Protein AF-A0A1B8CE32-F1 (afdb_monomer)

Structure (mmCIF, N/CA/C/O backbone):
data_AF-A0A1B8CE32-F1
#
_entry.id   AF-A0A1B8CE32-F1
#
loop_
_atom_site.group_PDB
_atom_site.id
_atom_site.type_symbol
_atom_site.label_atom_id
_atom_site.label_alt_id
_atom_site.label_comp_id
_atom_site.label_asym_id
_atom_site.label_entity_id
_atom_site.label_seq_id
_atom_site.pdbx_PDB_ins_code
_atom_site.Cartn_x
_atom_site.Cartn_y
_atom_site.Cartn_z
_atom_site.occupancy
_atom_site.B_iso_or_equiv
_atom_site.auth_seq_id
_atom_site.auth_comp_id
_atom_site.auth_asym_id
_atom_site.auth_atom_id
_atom_site.pdbx_PDB_model_num
ATOM 1 N N . MET A 1 1 ? -5.118 49.301 -33.689 1.00 35.88 1 MET A N 1
ATOM 2 C CA . MET A 1 1 ? -5.893 49.177 -32.437 1.00 35.88 1 MET A CA 1
ATOM 3 C C . MET A 1 1 ? -6.588 47.817 -32.453 1.00 35.88 1 MET A C 1
ATOM 5 O O . MET A 1 1 ? -7.607 47.676 -33.103 1.00 35.88 1 MET A O 1
ATOM 9 N N . THR A 1 2 ? -5.873 46.732 -32.145 1.00 32.56 2 THR A N 1
ATOM 10 C CA . THR A 1 2 ? -5.802 46.075 -30.816 1.00 32.56 2 THR A CA 1
ATOM 11 C C . THR A 1 2 ? -7.156 45.585 -30.301 1.00 32.56 2 THR A C 1
ATOM 13 O O . THR A 1 2 ? -7.759 46.227 -29.446 1.00 32.56 2 THR A O 1
ATOM 16 N N . LEU A 1 3 ? -7.577 44.404 -30.776 1.00 30.02 3 LEU A N 1
ATOM 17 C CA . LEU A 1 3 ? -8.363 43.491 -29.945 1.00 30.02 3 LEU A CA 1
ATOM 18 C C . LEU A 1 3 ? -7.457 42.994 -28.811 1.00 30.02 3 LEU A C 1
ATOM 20 O O . LEU A 1 3 ? -6.312 42.599 -29.038 1.00 30.02 3 LEU A O 1
ATOM 24 N N . SER A 1 4 ? -7.951 43.133 -27.586 1.00 33.16 4 SER A N 1
ATOM 25 C CA . SER A 1 4 ? -7.178 43.069 -26.354 1.00 33.16 4 SER A CA 1
ATOM 26 C C . SER A 1 4 ? -6.996 41.639 -25.840 1.00 33.16 4 SER A C 1
ATOM 28 O O . SER A 1 4 ? -7.823 40.751 -26.033 1.00 33.16 4 SER A O 1
ATOM 30 N N . LYS A 1 5 ? -5.873 41.461 -25.141 1.00 30.94 5 LYS A N 1
ATOM 31 C CA . LYS A 1 5 ? -5.289 40.258 -24.525 1.00 30.94 5 LYS A CA 1
ATOM 32 C C . LYS A 1 5 ? -6.166 39.528 -23.480 1.00 30.94 5 LYS A C 1
ATOM 34 O O . LYS A 1 5 ? -5.640 38.751 -22.695 1.00 30.94 5 LYS A O 1
ATOM 39 N N . ALA A 1 6 ? -7.479 39.747 -23.445 1.00 35.81 6 ALA A N 1
ATOM 40 C CA . ALA A 1 6 ? -8.353 39.265 -22.373 1.00 35.81 6 ALA A CA 1
ATOM 41 C C . ALA A 1 6 ? -8.867 37.822 -22.554 1.00 35.81 6 ALA A C 1
ATOM 43 O O . ALA A 1 6 ? -9.327 37.231 -21.586 1.00 35.81 6 ALA A O 1
ATOM 44 N N . LEU A 1 7 ? -8.750 37.223 -23.747 1.00 33.59 7 LEU A N 1
ATOM 45 C CA . LEU A 1 7 ? -9.237 35.853 -23.993 1.00 33.59 7 LEU A CA 1
ATOM 46 C C . LEU A 1 7 ? -8.131 34.780 -23.990 1.00 33.59 7 LEU A C 1
ATOM 48 O O . LEU A 1 7 ? -8.424 33.592 -23.983 1.00 33.59 7 LEU A O 1
ATOM 52 N N . VAL A 1 8 ? -6.858 35.185 -23.929 1.00 34.16 8 VAL A N 1
ATOM 53 C CA . VAL A 1 8 ? -5.700 34.267 -23.826 1.00 34.16 8 VAL A CA 1
ATOM 54 C C . VAL A 1 8 ? -5.188 34.153 -22.376 1.00 34.16 8 VAL A C 1
ATOM 56 O O . VAL A 1 8 ? -4.388 33.283 -22.061 1.00 34.16 8 VAL A O 1
ATOM 59 N N . LEU A 1 9 ? -5.712 34.970 -21.454 1.00 28.89 9 LEU A N 1
ATOM 60 C CA . LEU A 1 9 ? -5.361 34.957 -20.025 1.00 28.89 9 LEU A CA 1
ATOM 61 C C . LEU A 1 9 ? -6.314 34.129 -19.140 1.00 28.89 9 LEU A C 1
ATOM 63 O O . LEU A 1 9 ? -6.056 33.989 -17.950 1.00 28.89 9 LEU A O 1
ATOM 67 N N . ALA A 1 10 ? -7.365 33.526 -19.705 1.00 31.02 10 ALA A N 1
ATOM 68 C CA . ALA A 1 10 ? -8.316 32.694 -18.956 1.00 31.02 10 ALA A CA 1
ATOM 69 C C . ALA A 1 10 ? -7.966 31.190 -18.928 1.00 31.02 10 ALA A C 1
ATOM 71 O O . ALA A 1 10 ? -8.632 30.432 -18.233 1.00 31.02 10 ALA A O 1
ATOM 72 N N . LEU A 1 11 ? -6.908 30.754 -19.628 1.00 30.00 11 LEU A N 1
ATOM 73 C CA . LEU A 1 11 ? -6.408 29.367 -19.579 1.00 30.00 11 LEU A CA 1
ATOM 74 C C . LEU A 1 11 ? -5.017 29.218 -18.934 1.00 30.00 11 LEU A C 1
ATOM 76 O O . LEU A 1 11 ? -4.484 28.116 -18.883 1.00 30.00 11 LEU A O 1
ATOM 80 N N . ALA A 1 12 ? -4.438 30.299 -18.402 1.00 28.44 12 ALA A N 1
ATOM 81 C CA . ALA A 1 12 ? -3.109 30.286 -17.777 1.00 28.44 12 ALA A CA 1
ATOM 82 C C . ALA A 1 12 ? -3.124 30.515 -16.251 1.00 28.44 12 ALA A C 1
ATOM 84 O O . ALA A 1 12 ? -2.066 30.565 -15.634 1.00 28.44 12 ALA A O 1
ATOM 85 N N . ALA A 1 13 ? -4.299 30.620 -15.620 1.00 27.95 13 ALA A N 1
ATOM 86 C CA . ALA A 1 13 ? -4.427 30.846 -14.174 1.00 27.95 13 ALA A CA 1
ATOM 87 C C . ALA A 1 13 ? -4.687 29.564 -13.352 1.00 27.95 13 ALA A C 1
ATOM 89 O O . ALA A 1 13 ? -5.008 29.651 -12.172 1.00 27.95 13 ALA A O 1
ATOM 90 N N . GLN A 1 14 ? -4.542 28.375 -13.951 1.00 30.92 14 GLN A N 1
ATOM 91 C CA . GLN A 1 14 ? -4.733 27.084 -13.268 1.00 30.92 14 GLN A CA 1
ATOM 92 C C . GLN A 1 14 ? -3.437 26.285 -13.047 1.00 30.92 14 GLN A C 1
ATOM 94 O O . GLN A 1 14 ? -3.503 25.122 -12.666 1.00 30.92 14 GLN A O 1
ATOM 99 N N . VAL A 1 15 ? -2.260 26.892 -13.255 1.00 28.72 15 VAL A N 1
ATOM 100 C CA . VAL A 1 15 ? -0.960 26.193 -13.121 1.00 28.72 15 VAL A CA 1
ATOM 101 C C . VAL A 1 15 ? 0.088 27.007 -12.340 1.00 28.72 15 VAL A C 1
ATOM 103 O O . VAL A 1 15 ? 1.283 26.771 -12.447 1.00 28.72 15 VAL A O 1
ATOM 106 N N . SER A 1 16 ? -0.316 27.963 -11.499 1.00 28.62 16 SER A N 1
ATOM 107 C CA . SER A 1 16 ? 0.641 28.690 -10.646 1.00 28.62 16 SER A CA 1
ATOM 108 C C . SER A 1 16 ? 0.136 28.868 -9.215 1.00 28.62 16 SER A C 1
ATOM 110 O O . SER A 1 16 ? -0.169 29.976 -8.784 1.00 28.62 16 SER A O 1
ATOM 112 N N . SER A 1 17 ? 0.059 27.756 -8.486 1.00 27.80 17 SER A N 1
ATOM 113 C CA . SER A 1 17 ? 0.193 27.714 -7.022 1.00 27.80 17 SER A CA 1
ATOM 114 C C . SER A 1 17 ? 0.508 26.278 -6.589 1.00 27.80 17 SER A C 1
ATOM 116 O O . SER A 1 17 ? -0.266 25.625 -5.894 1.00 27.80 17 SER A O 1
ATOM 118 N N . VAL A 1 18 ? 1.628 25.753 -7.078 1.00 34.16 18 VAL A N 1
ATOM 119 C CA . VAL A 1 18 ? 2.271 24.567 -6.508 1.00 34.16 18 VAL A CA 1
ATOM 120 C C . VAL A 1 18 ? 3.510 25.104 -5.805 1.00 34.16 18 VAL A C 1
ATOM 122 O O . VAL A 1 18 ? 4.243 25.880 -6.413 1.00 34.16 18 VAL A O 1
ATOM 125 N N . TRP A 1 19 ? 3.682 24.711 -4.543 1.00 29.67 19 TRP A N 1
ATOM 126 C CA . TRP A 1 19 ? 4.648 25.176 -3.535 1.00 29.67 19 TRP A CA 1
ATOM 127 C C . TRP A 1 19 ? 4.142 26.274 -2.590 1.00 29.67 19 TRP A C 1
ATOM 129 O O . TRP A 1 19 ? 4.133 27.463 -2.898 1.00 29.67 19 TRP A O 1
ATOM 139 N N . GLY A 1 20 ? 3.781 25.821 -1.385 1.00 27.48 20 GLY A N 1
ATOM 140 C CA . GLY A 1 20 ? 3.525 26.640 -0.204 1.00 27.48 20 GLY A CA 1
ATOM 141 C C . GLY A 1 20 ? 2.116 26.454 0.354 1.00 27.48 20 GLY A C 1
ATOM 142 O O . GLY A 1 20 ? 1.157 26.846 -0.297 1.00 27.48 20 GLY A O 1
ATOM 143 N N . HIS A 1 21 ? 2.041 25.940 1.588 1.00 23.95 21 HIS A N 1
ATOM 144 C CA . HIS A 1 21 ? 0.871 25.720 2.462 1.00 23.95 21 HIS A CA 1
ATOM 145 C C . HIS A 1 21 ? 0.371 24.266 2.492 1.00 23.95 21 HIS A C 1
ATOM 147 O O . HIS A 1 21 ? -0.176 23.753 1.527 1.00 23.95 21 HIS A O 1
ATOM 153 N N . LEU A 1 22 ? 0.731 23.509 3.536 1.00 29.00 22 LEU A N 1
ATOM 154 C CA . LEU A 1 22 ? 0.010 23.442 4.820 1.00 29.00 22 LEU A CA 1
ATOM 155 C C . LEU A 1 22 ? -1.459 23.074 4.614 1.00 29.00 22 LEU A C 1
ATOM 157 O O . LEU A 1 22 ? -2.228 23.878 4.090 1.00 29.00 22 LEU A O 1
ATOM 161 N N . LEU A 1 23 ? -1.793 21.869 5.089 1.00 30.19 23 LEU A N 1
ATOM 162 C CA . LEU A 1 23 ? -3.100 21.427 5.574 1.00 30.19 23 LEU A CA 1
ATOM 163 C C . LEU A 1 23 ? -4.096 22.591 5.692 1.00 30.19 23 LEU A C 1
ATOM 165 O O . LEU A 1 23 ? -4.089 23.342 6.666 1.00 30.19 23 LEU A O 1
ATOM 169 N N . ARG A 1 24 ? -4.954 22.753 4.686 1.00 26.81 24 ARG A N 1
ATOM 170 C CA . ARG A 1 24 ? -6.222 23.457 4.853 1.00 26.81 24 ARG A CA 1
ATOM 171 C C . ARG A 1 24 ? -7.336 22.499 4.499 1.00 26.81 24 ARG A C 1
ATOM 173 O O . ARG A 1 24 ? -7.578 22.192 3.334 1.00 26.81 24 ARG A O 1
ATOM 180 N N . VAL A 1 25 ? -7.964 22.047 5.575 1.00 34.75 25 VAL A N 1
ATOM 181 C CA . VAL A 1 25 ? -9.295 21.464 5.659 1.00 34.75 25 VAL A CA 1
ATOM 182 C C . VAL A 1 25 ? -10.219 22.158 4.658 1.00 34.75 25 VAL A C 1
ATOM 184 O O . VAL A 1 25 ? -10.347 23.384 4.645 1.00 34.75 25 VAL A O 1
ATOM 187 N N . ARG A 1 26 ? -10.840 21.367 3.783 1.00 30.36 26 ARG A N 1
ATOM 188 C CA . ARG A 1 26 ? -11.955 21.823 2.955 1.00 30.36 26 ARG A CA 1
ATOM 189 C C . ARG A 1 26 ? -13.208 21.748 3.824 1.00 30.36 26 ARG A C 1
ATOM 191 O O . ARG A 1 26 ? -13.609 20.656 4.208 1.00 30.36 26 ARG A O 1
ATOM 198 N N . ASP A 1 27 ? -13.792 22.908 4.114 1.00 35.03 27 ASP A N 1
ATOM 199 C CA . ASP A 1 27 ? -15.093 23.077 4.769 1.00 35.03 27 ASP A CA 1
ATOM 200 C C . ASP A 1 27 ? -16.172 22.194 4.113 1.00 35.03 27 ASP A C 1
ATOM 202 O O . ASP A 1 27 ? -16.636 22.472 3.004 1.00 35.03 27 ASP A O 1
ATOM 206 N N . THR A 1 28 ? -16.619 21.155 4.817 1.00 36.47 28 THR A N 1
ATOM 207 C CA . THR A 1 28 ? -17.945 20.560 4.621 1.00 36.47 28 THR A CA 1
ATOM 208 C C . THR A 1 28 ? -18.789 20.986 5.813 1.00 36.47 28 THR A C 1
ATOM 210 O O . THR A 1 28 ? -18.515 20.549 6.927 1.00 36.47 28 THR A O 1
ATOM 213 N N . GLY A 1 29 ? -19.755 21.881 5.585 1.00 33.09 29 GLY A N 1
ATOM 214 C CA . GLY A 1 29 ? -20.561 22.577 6.597 1.00 33.09 29 GLY A CA 1
ATOM 215 C C . GLY A 1 29 ? -21.520 21.718 7.432 1.00 33.09 29 GLY A C 1
ATOM 216 O O . GLY A 1 29 ? -22.676 22.101 7.597 1.00 33.09 29 GLY A O 1
ATOM 217 N N . ASP A 1 30 ? -21.051 20.599 7.974 1.00 37.22 30 ASP A N 1
ATOM 218 C CA . ASP A 1 30 ? -21.749 19.840 9.006 1.00 37.22 30 ASP A CA 1
ATOM 219 C C . ASP A 1 30 ? -21.326 20.366 10.399 1.00 37.22 30 ASP A C 1
ATOM 221 O O . ASP A 1 30 ? -20.132 20.537 10.659 1.00 37.22 30 ASP A O 1
ATOM 225 N N . PRO A 1 31 ? -22.268 20.674 11.310 1.00 39.91 31 PRO A N 1
ATOM 226 C CA . PRO A 1 31 ? -21.952 21.140 12.659 1.00 39.91 31 PRO A CA 1
ATOM 227 C C . PRO A 1 31 ? -21.460 19.973 13.536 1.00 39.91 31 PRO A C 1
ATOM 229 O O . PRO A 1 31 ? -22.260 19.204 14.065 1.00 39.91 31 PRO A O 1
ATOM 232 N N . TYR A 1 32 ? -20.140 19.846 13.686 1.00 44.56 32 TYR A N 1
ATOM 233 C CA . TYR A 1 32 ? -19.479 18.852 14.545 1.00 44.56 32 TYR A CA 1
ATOM 234 C C . TYR A 1 32 ? -19.652 19.160 16.052 1.00 44.56 32 TYR A C 1
ATOM 236 O O . TYR A 1 32 ? -19.708 20.336 16.429 1.00 44.56 32 TYR A O 1
ATOM 244 N N . PRO A 1 33 ? -19.696 18.149 16.947 1.00 44.09 33 PRO A N 1
ATOM 245 C CA . PRO A 1 33 ? -19.607 18.354 18.392 1.00 44.09 33 PRO A CA 1
ATOM 246 C C . PRO A 1 33 ? -18.216 18.874 18.779 1.00 44.09 33 PRO A C 1
ATOM 248 O O . PRO A 1 33 ? -17.198 18.434 18.257 1.00 44.09 33 PRO A O 1
ATOM 251 N N . ILE A 1 34 ? -18.189 19.847 19.687 1.00 49.69 34 ILE A N 1
ATOM 252 C CA . ILE A 1 34 ? -17.120 20.843 19.783 1.00 49.69 34 ILE A CA 1
ATOM 253 C C . ILE A 1 34 ? -16.248 20.561 21.013 1.00 49.69 34 ILE A C 1
ATOM 255 O O . ILE A 1 34 ? -16.592 20.979 22.119 1.00 49.69 34 ILE A O 1
ATOM 259 N N . CYS A 1 35 ? -15.074 19.956 20.842 1.00 54.81 35 CYS A N 1
ATOM 260 C CA . CYS A 1 35 ? -13.920 20.560 21.504 1.00 54.81 35 CYS A CA 1
ATOM 261 C C . CYS A 1 35 ? -13.442 21.725 20.620 1.00 54.81 35 CYS A C 1
ATOM 263 O O . CYS A 1 35 ? -13.594 21.695 19.400 1.00 54.81 35 CYS A O 1
ATOM 265 N N . SER A 1 36 ? -12.932 22.800 21.220 1.00 57.22 36 SER A N 1
ATOM 266 C CA . SER A 1 36 ? -12.350 23.913 20.464 1.00 57.22 36 SER A CA 1
ATOM 267 C C . SER A 1 36 ? -10.838 23.908 20.673 1.00 57.22 36 SER A C 1
ATOM 269 O O . SER A 1 36 ? -10.421 23.952 21.839 1.00 57.22 36 SER A O 1
ATOM 271 N N . PRO A 1 37 ? -10.021 23.936 19.600 1.00 55.75 37 PRO A N 1
ATOM 272 C CA . PRO A 1 37 ? -8.568 24.090 19.704 1.00 55.75 37 PRO A CA 1
ATOM 273 C C . PRO A 1 37 ? -8.163 25.316 20.537 1.00 55.75 37 PRO A C 1
ATOM 275 O O . PRO A 1 37 ? -7.149 25.304 21.227 1.00 55.75 37 PRO A O 1
ATOM 278 N N . ALA A 1 38 ? -9.006 26.359 20.560 1.00 56.28 38 ALA A N 1
ATOM 279 C CA . ALA A 1 38 ? -8.791 27.568 21.360 1.00 56.28 38 ALA A CA 1
ATOM 280 C C . ALA A 1 38 ? -8.921 27.345 22.879 1.00 56.28 38 ALA A C 1
ATOM 282 O O . ALA A 1 38 ? -8.461 28.166 23.668 1.00 56.28 38 ALA A O 1
ATOM 283 N N . THR A 1 39 ? -9.571 26.259 23.296 1.00 53.22 39 THR A N 1
ATOM 284 C CA . THR A 1 39 ? -9.848 25.948 24.710 1.00 53.22 39 THR A CA 1
ATOM 285 C C . THR A 1 39 ? -9.194 24.653 25.175 1.00 53.22 39 THR A C 1
ATOM 287 O O . THR A 1 39 ? -9.134 24.396 26.376 1.00 53.22 39 THR A O 1
ATOM 290 N N . ASN A 1 40 ? -8.700 23.832 24.246 1.00 55.53 40 ASN A N 1
ATOM 291 C CA . ASN A 1 40 ? -8.088 22.557 24.562 1.00 55.53 40 ASN A CA 1
ATOM 292 C C . ASN A 1 40 ? -6.984 22.219 23.555 1.00 55.53 40 ASN A C 1
ATOM 294 O O . ASN A 1 40 ? -7.266 21.974 22.387 1.00 55.53 40 ASN A O 1
ATOM 298 N N . ALA A 1 41 ? -5.738 22.167 24.030 1.00 58.62 41 ALA A N 1
ATOM 299 C CA . ALA A 1 41 ? -4.565 21.889 23.200 1.00 58.62 41 ALA A CA 1
ATOM 300 C C . ALA A 1 41 ? -4.560 20.478 22.576 1.00 58.62 41 ALA A C 1
ATOM 302 O O . ALA A 1 41 ? -3.817 20.242 21.632 1.00 58.62 41 ALA A O 1
ATOM 303 N N . ASN A 1 42 ? -5.394 19.558 23.075 1.00 57.75 42 ASN A N 1
ATOM 304 C CA . ASN A 1 42 ? -5.528 18.199 22.541 1.00 57.75 42 ASN A CA 1
ATOM 305 C C . ASN A 1 42 ? -6.678 18.074 21.534 1.00 57.75 42 ASN A C 1
ATOM 307 O O . ASN A 1 42 ? -7.000 16.965 21.113 1.00 57.75 42 ASN A O 1
ATOM 311 N N . CYS A 1 43 ? -7.336 19.185 21.206 1.00 57.72 43 CYS A N 1
ATOM 312 C CA . CYS A 1 43 ? -8.409 19.232 20.234 1.00 57.72 43 CYS A CA 1
ATOM 313 C C . CYS A 1 43 ? -7.858 19.612 18.862 1.00 57.72 43 CYS A C 1
ATOM 315 O O . CYS A 1 43 ? -7.238 20.665 18.711 1.00 57.72 43 CYS A O 1
ATOM 317 N N . ILE A 1 44 ? -8.109 18.770 17.869 1.00 60.75 44 ILE A N 1
ATOM 318 C CA . ILE A 1 44 ? -7.791 19.063 16.469 1.00 60.75 44 ILE A CA 1
ATOM 319 C C . ILE A 1 44 ? -8.912 19.862 15.788 1.00 60.75 44 ILE A C 1
ATOM 321 O O . ILE A 1 44 ? -10.062 19.857 16.240 1.00 60.75 44 ILE A O 1
ATOM 325 N N . ASP A 1 45 ? -8.582 20.532 14.679 1.00 47.78 45 ASP A N 1
ATOM 326 C CA . ASP A 1 45 ? -9.571 21.142 13.781 1.00 47.78 45 ASP A CA 1
ATOM 327 C C . ASP A 1 45 ? -10.555 20.058 13.310 1.00 47.78 45 ASP A C 1
ATOM 329 O O . ASP A 1 45 ? -10.188 19.164 12.552 1.00 47.78 45 ASP A O 1
ATOM 333 N N . GLY A 1 46 ? -11.791 20.106 13.816 1.00 51.75 46 GLY A N 1
ATOM 334 C CA . GLY A 1 46 ? -12.800 19.050 13.635 1.00 51.75 46 GLY A CA 1
ATOM 335 C C . GLY A 1 46 ? -13.443 18.550 14.935 1.00 51.75 46 GLY A C 1
ATOM 336 O O . GLY A 1 46 ? -14.458 17.864 14.880 1.00 51.75 46 GLY A O 1
ATOM 337 N N . GLY A 1 47 ? -12.919 18.927 16.108 1.00 51.00 47 GLY A N 1
ATOM 338 C CA . GLY A 1 47 ? -13.626 18.749 17.383 1.00 51.00 47 GLY A CA 1
ATOM 339 C C . GLY A 1 47 ? -13.436 17.398 18.083 1.00 51.00 47 GLY A C 1
ATOM 340 O O . GLY A 1 47 ? -14.180 17.106 19.020 1.00 51.00 47 GLY A O 1
ATOM 341 N N . ARG A 1 48 ? -12.431 16.595 17.698 1.00 58.12 48 ARG A N 1
ATOM 342 C CA . ARG A 1 48 ? -12.060 15.345 18.392 1.00 58.12 48 ARG A CA 1
ATOM 343 C C . ARG A 1 48 ? -10.778 15.485 19.208 1.00 58.12 48 ARG A C 1
ATOM 345 O O . ARG A 1 48 ? -9.882 16.256 18.859 1.00 58.12 48 ARG A O 1
ATOM 352 N N . TYR A 1 49 ? -10.693 14.716 20.292 1.00 58.50 49 TYR A N 1
ATOM 353 C CA . TYR A 1 49 ? -9.496 14.645 21.119 1.00 58.50 49 TYR A CA 1
ATOM 354 C C . TYR A 1 49 ? -8.453 13.696 20.515 1.00 58.50 49 TYR A C 1
ATOM 356 O O . TYR A 1 49 ? -8.775 12.607 20.039 1.00 58.50 49 TYR A O 1
ATOM 364 N N . LEU A 1 50 ? -7.183 14.091 20.597 1.00 59.81 50 LEU A N 1
ATOM 365 C CA . LEU A 1 50 ? -6.030 13.210 20.426 1.00 59.81 50 LEU A CA 1
ATOM 366 C C . LEU A 1 50 ? -5.851 12.426 21.729 1.00 59.81 50 LEU A C 1
ATOM 368 O O . LEU A 1 50 ? -5.561 13.059 22.742 1.00 59.81 50 LEU A O 1
ATOM 372 N N . MET A 1 51 ? -6.094 11.105 21.733 1.00 52.16 51 MET A N 1
ATOM 373 C CA . MET A 1 51 ? -5.520 10.084 22.640 1.00 52.16 51 MET A CA 1
ATOM 374 C C . MET A 1 51 ? -6.400 8.816 22.805 1.00 52.16 51 MET A C 1
ATOM 376 O O . MET A 1 51 ? -7.560 8.894 23.166 1.00 52.16 51 MET A O 1
ATOM 380 N N . PRO A 1 52 ? -5.843 7.605 22.741 1.00 53.06 52 PRO A N 1
ATOM 381 C CA . PRO A 1 52 ? -4.426 7.353 22.666 1.00 53.06 52 PRO A CA 1
ATOM 382 C C . PRO A 1 52 ? -3.951 7.608 21.246 1.00 53.06 52 PRO A C 1
ATOM 384 O O . PRO A 1 52 ? -4.538 7.104 20.296 1.00 53.06 52 PRO A O 1
ATOM 387 N N . GLU A 1 53 ? -2.887 8.398 21.108 1.00 60.25 53 GLU A N 1
ATOM 388 C CA . GLU A 1 53 ? -2.065 8.291 19.917 1.00 60.25 53 GLU A CA 1
ATOM 389 C C . GLU A 1 53 ? -1.436 6.911 20.038 1.00 60.25 53 GLU A C 1
ATOM 391 O O . GLU A 1 53 ? -0.449 6.686 20.739 1.00 60.25 53 GLU A O 1
ATOM 396 N N . LEU A 1 54 ? -2.135 5.930 19.481 1.00 60.81 54 LEU A N 1
ATOM 397 C CA . LEU A 1 54 ? -1.539 4.658 19.181 1.00 60.81 54 LEU A CA 1
ATOM 398 C C . LEU A 1 54 ? -0.424 5.050 18.211 1.00 60.81 54 LEU A C 1
ATOM 400 O O . LEU A 1 54 ? -0.727 5.506 17.117 1.00 60.81 54 LEU A O 1
ATOM 404 N N . ASN A 1 55 ? 0.821 5.093 18.690 1.00 53.53 55 ASN A N 1
ATOM 405 C CA . ASN A 1 55 ? 1.956 5.727 18.017 1.00 53.53 55 ASN A CA 1
ATOM 406 C C . ASN A 1 55 ? 2.184 5.054 16.654 1.00 53.53 55 ASN A C 1
ATOM 408 O O . ASN A 1 55 ? 2.798 3.992 16.541 1.00 53.53 55 ASN A O 1
ATOM 412 N N . TYR A 1 56 ? 1.496 5.579 15.650 1.00 56.78 56 TYR A N 1
ATOM 413 C CA . TYR A 1 56 ? 1.288 4.937 14.362 1.00 56.78 56 TYR A CA 1
ATOM 414 C C . TYR A 1 56 ? 1.859 5.776 13.230 1.00 56.78 56 TYR A C 1
ATOM 416 O O . TYR A 1 56 ? 1.992 5.251 12.127 1.00 56.78 56 TYR A O 1
ATOM 424 N N . SER A 1 57 ? 2.112 7.068 13.442 1.00 46.59 57 SER A N 1
ATOM 425 C CA . SER A 1 57 ? 2.167 8.027 12.334 1.00 46.59 57 SER A CA 1
ATOM 426 C C . SER A 1 57 ? 3.417 8.897 12.258 1.00 46.59 57 SER A C 1
ATOM 428 O O . SER A 1 57 ? 3.506 9.683 11.321 1.00 46.59 57 SER A O 1
ATOM 430 N N . LEU A 1 58 ? 4.395 8.765 13.163 1.00 40.12 58 LEU A N 1
ATOM 431 C CA . LEU A 1 58 ? 5.570 9.644 13.149 1.00 40.12 58 LEU A CA 1
ATOM 432 C C . LEU A 1 58 ? 6.892 8.887 13.025 1.00 40.12 58 LEU A C 1
ATOM 434 O O . LEU A 1 58 ? 7.046 7.750 13.455 1.00 40.12 58 LEU A O 1
ATOM 438 N N . GLU A 1 59 ? 7.842 9.543 12.367 1.00 34.91 59 GLU A N 1
ATOM 439 C CA . GLU A 1 59 ? 9.111 8.974 11.939 1.00 34.91 59 GLU A CA 1
ATOM 440 C C . GLU A 1 59 ? 9.885 8.238 13.056 1.00 34.91 59 GLU A C 1
ATOM 442 O O . GLU A 1 59 ? 10.131 8.792 14.124 1.00 34.91 59 GLU A O 1
ATOM 447 N N . GLY A 1 60 ? 10.308 6.994 12.794 1.00 42.09 60 GLY A N 1
ATOM 448 C CA . GLY A 1 60 ? 11.057 6.123 13.706 1.00 42.09 60 GLY A CA 1
ATOM 449 C C . GLY A 1 60 ? 10.207 5.092 14.457 1.00 42.09 60 GLY A C 1
ATOM 450 O O . GLY A 1 60 ? 10.721 4.440 15.365 1.00 42.09 60 GLY A O 1
ATOM 451 N N . ASP A 1 61 ? 8.924 4.949 14.108 1.00 50.81 61 ASP A N 1
ATOM 452 C CA . ASP A 1 61 ? 7.954 4.245 14.947 1.00 50.81 61 ASP A CA 1
ATOM 453 C C . ASP A 1 61 ? 7.995 2.711 14.914 1.00 50.81 61 ASP A C 1
ATOM 455 O O . ASP A 1 61 ? 8.262 2.062 13.899 1.00 50.81 61 ASP A O 1
ATOM 459 N N . ALA A 1 62 ? 7.570 2.125 16.035 1.00 51.47 62 ALA A N 1
ATOM 460 C CA . ALA A 1 62 ? 7.385 0.688 16.200 1.00 51.47 62 ALA A CA 1
ATOM 461 C C . ALA A 1 62 ? 6.340 0.099 15.228 1.00 51.47 62 ALA A C 1
ATOM 463 O O . ALA A 1 62 ? 6.373 -1.099 14.961 1.00 51.47 62 ALA A O 1
ATOM 464 N N . GLY A 1 63 ? 5.418 0.912 14.694 1.00 54.41 63 GLY A N 1
ATOM 465 C CA . GLY A 1 63 ? 4.311 0.460 13.843 1.00 54.41 63 GLY A CA 1
ATOM 466 C C . GLY A 1 63 ? 4.737 -0.170 12.510 1.00 54.41 63 GLY A C 1
ATOM 467 O O . GLY A 1 63 ? 4.190 -1.207 12.135 1.00 54.41 63 GLY A O 1
ATOM 468 N N . ASP A 1 64 ? 5.736 0.392 11.818 1.00 68.69 64 ASP A N 1
ATOM 469 C CA . ASP A 1 64 ? 6.236 -0.209 10.569 1.00 68.69 64 ASP A CA 1
ATOM 470 C C . ASP A 1 64 ? 6.987 -1.505 10.842 1.00 68.69 64 ASP A C 1
ATOM 472 O O . ASP A 1 64 ? 6.751 -2.513 10.174 1.00 68.69 64 ASP A O 1
ATOM 476 N N . THR A 1 65 ? 7.789 -1.515 11.908 1.00 72.06 65 THR A N 1
ATOM 477 C CA . THR A 1 65 ? 8.431 -2.730 12.414 1.00 72.06 65 THR A CA 1
ATOM 478 C C . THR A 1 65 ? 7.393 -3.794 12.756 1.00 72.06 65 THR A C 1
ATOM 480 O O . THR A 1 65 ? 7.557 -4.934 12.347 1.00 72.06 65 THR A O 1
ATOM 483 N N . ALA A 1 66 ? 6.286 -3.439 13.414 1.00 79.44 66 ALA A N 1
ATOM 484 C CA . ALA A 1 66 ? 5.257 -4.396 13.805 1.00 79.44 66 ALA A CA 1
ATOM 485 C C . ALA A 1 66 ? 4.567 -5.043 12.599 1.00 79.44 66 ALA A C 1
ATOM 487 O O . ALA A 1 66 ? 4.381 -6.258 12.580 1.00 79.44 66 ALA A O 1
ATOM 488 N N . TYR A 1 67 ? 4.224 -4.276 11.561 1.00 85.38 67 TYR A N 1
ATOM 489 C CA . TYR A 1 67 ? 3.663 -4.871 10.346 1.00 85.38 67 TYR A CA 1
ATOM 490 C C . TYR A 1 67 ? 4.687 -5.730 9.604 1.00 85.38 67 TYR A C 1
ATOM 492 O O . TYR A 1 67 ? 4.352 -6.815 9.135 1.00 85.38 67 TYR A O 1
ATOM 500 N N . VAL A 1 68 ? 5.946 -5.299 9.525 1.00 85.31 68 VAL A N 1
ATOM 501 C CA . VAL A 1 68 ? 7.014 -6.094 8.901 1.00 85.31 68 VAL A CA 1
ATOM 502 C C . VAL A 1 68 ? 7.325 -7.367 9.703 1.00 85.31 68 VAL A C 1
ATOM 504 O O . VAL A 1 68 ? 7.647 -8.399 9.114 1.00 85.31 68 VAL A O 1
ATOM 507 N N . GLU A 1 69 ? 7.217 -7.330 11.025 1.00 89.00 69 GLU A N 1
ATOM 508 C CA . GLU A 1 69 ? 7.532 -8.451 11.911 1.00 89.00 69 GLU A CA 1
ATOM 509 C C . GLU A 1 69 ? 6.380 -9.458 12.005 1.00 89.00 69 GLU A C 1
ATOM 511 O O . GLU A 1 69 ? 6.603 -10.660 11.863 1.00 89.00 69 GLU A O 1
ATOM 516 N N . PHE A 1 70 ? 5.147 -8.981 12.202 1.00 91.25 70 PHE A N 1
ATOM 517 C CA . PHE A 1 70 ? 4.011 -9.832 12.566 1.00 91.25 70 PHE A CA 1
ATOM 518 C C . PHE A 1 70 ? 3.053 -10.153 11.415 1.00 91.25 70 PHE A C 1
ATOM 520 O O . PHE A 1 70 ? 2.262 -11.091 11.541 1.00 91.25 70 PHE A O 1
ATOM 527 N N . LEU A 1 71 ? 3.103 -9.442 10.279 1.00 91.50 71 LEU A N 1
ATOM 528 C CA . LEU A 1 71 ? 2.326 -9.860 9.109 1.00 91.50 71 LEU A CA 1
ATOM 529 C C . LEU A 1 71 ? 2.989 -11.053 8.410 1.00 91.50 71 LEU A C 1
ATOM 531 O O . LEU A 1 71 ? 4.199 -11.012 8.150 1.00 91.50 71 LEU A O 1
ATOM 535 N N . PRO A 1 72 ? 2.210 -12.082 8.019 1.00 90.69 72 PRO A N 1
ATOM 536 C CA . PRO A 1 72 ? 2.722 -13.183 7.217 1.00 90.69 72 PRO A CA 1
ATOM 537 C C . PRO A 1 72 ? 3.363 -12.677 5.927 1.00 90.69 72 PRO A C 1
ATOM 539 O O . PRO A 1 72 ? 2.804 -11.834 5.229 1.00 90.69 72 PRO A O 1
ATOM 542 N N . ASN A 1 73 ? 4.532 -13.215 5.590 1.00 89.38 73 ASN A N 1
ATOM 543 C CA . ASN A 1 73 ? 5.145 -12.976 4.292 1.00 89.38 73 ASN A CA 1
ATOM 544 C C . ASN A 1 73 ? 4.728 -14.081 3.319 1.00 89.38 73 ASN A C 1
ATOM 546 O O . ASN A 1 73 ? 4.921 -15.266 3.599 1.00 89.38 73 ASN A O 1
ATOM 550 N N . HIS A 1 74 ? 4.189 -13.696 2.169 1.00 94.06 74 HIS A N 1
ATOM 551 C CA . HIS A 1 74 ? 3.764 -14.626 1.133 1.00 94.06 74 HIS A CA 1
ATOM 552 C C . HIS A 1 74 ? 4.818 -14.717 0.033 1.00 94.06 74 HIS A C 1
ATOM 554 O O . HIS A 1 74 ? 5.329 -13.707 -0.448 1.00 94.06 74 HIS A O 1
ATOM 560 N N . THR A 1 75 ? 5.127 -15.938 -0.410 1.00 96.81 75 THR A N 1
ATOM 561 C CA . THR A 1 75 ? 5.995 -16.113 -1.580 1.00 96.81 75 THR A CA 1
ATOM 562 C C . THR A 1 75 ? 5.313 -15.556 -2.824 1.00 96.81 75 THR A C 1
ATOM 564 O O . THR A 1 75 ? 4.081 -15.571 -2.932 1.00 96.81 75 THR A O 1
ATOM 567 N N . PHE A 1 76 ? 6.116 -15.070 -3.767 1.00 97.88 76 PHE A N 1
ATOM 568 C CA . PHE A 1 76 ? 5.631 -14.458 -4.995 1.00 97.88 76 PHE A CA 1
ATOM 569 C C . PHE A 1 76 ? 6.485 -14.835 -6.203 1.00 97.88 76 PHE A C 1
ATOM 571 O O . PHE A 1 76 ? 7.640 -15.243 -6.084 1.00 97.88 76 PHE A O 1
ATOM 578 N N . THR A 1 77 ? 5.903 -14.658 -7.383 1.00 98.38 77 THR A N 1
ATOM 579 C CA . THR A 1 77 ? 6.604 -14.695 -8.669 1.00 98.38 77 THR A CA 1
ATOM 580 C C . THR A 1 77 ? 6.445 -13.354 -9.370 1.00 98.38 77 THR A C 1
ATOM 582 O O . THR A 1 77 ? 5.399 -12.712 -9.259 1.00 98.38 77 THR A O 1
ATOM 585 N N . ILE A 1 78 ? 7.487 -12.928 -10.082 1.00 98.25 78 ILE A N 1
ATOM 586 C CA . ILE A 1 78 ? 7.516 -11.669 -10.829 1.00 98.25 78 ILE A CA 1
ATOM 587 C C . ILE A 1 78 ? 7.721 -12.004 -12.302 1.00 98.25 78 ILE A C 1
ATOM 589 O O . ILE A 1 78 ? 8.663 -12.710 -12.655 1.00 98.25 78 ILE A O 1
ATOM 593 N N . SER A 1 79 ? 6.861 -11.476 -13.170 1.00 97.94 79 SER A N 1
ATOM 594 C CA . SER A 1 79 ? 7.063 -11.529 -14.618 1.00 97.94 79 SER A CA 1
ATOM 595 C C . SER A 1 79 ? 6.956 -10.133 -15.214 1.00 97.94 79 SER A C 1
ATOM 597 O O . SER A 1 79 ? 5.929 -9.468 -15.066 1.00 97.94 79 SER A O 1
ATOM 599 N N . GLN A 1 80 ? 8.000 -9.703 -15.908 1.00 96.94 80 GLN A N 1
ATOM 600 C CA . GLN A 1 80 ? 8.031 -8.419 -16.595 1.00 96.94 80 GLN A CA 1
ATOM 601 C C . GLN A 1 80 ? 7.184 -8.454 -17.875 1.00 96.94 80 GLN A C 1
ATOM 603 O O . GLN A 1 80 ? 7.154 -9.457 -18.588 1.00 96.94 80 GLN A O 1
ATOM 608 N N . TRP A 1 81 ? 6.503 -7.354 -18.191 1.00 94.75 81 TRP A N 1
ATOM 609 C CA . TRP A 1 81 ? 5.810 -7.202 -19.470 1.00 94.75 81 TRP A CA 1
ATOM 610 C C . TRP A 1 81 ? 6.792 -6.915 -20.611 1.00 94.75 81 TRP A C 1
ATOM 612 O O . TRP A 1 81 ? 7.878 -6.370 -20.413 1.00 94.75 81 TRP A O 1
ATOM 622 N N . SER A 1 82 ? 6.366 -7.199 -21.844 1.00 92.56 82 SER A N 1
ATOM 623 C CA . SER A 1 82 ? 7.044 -6.679 -23.032 1.00 92.56 82 SER A CA 1
ATOM 624 C C . SER A 1 82 ? 7.059 -5.148 -23.008 1.00 92.56 82 SER A C 1
ATOM 626 O O . SER A 1 82 ? 6.028 -4.530 -22.729 1.00 92.56 82 SER A O 1
ATOM 628 N N . ALA A 1 83 ? 8.191 -4.546 -23.364 1.00 89.56 83 ALA A N 1
ATOM 629 C CA . ALA A 1 83 ? 8.328 -3.097 -23.405 1.00 89.56 83 ALA A CA 1
ATOM 630 C C . ALA A 1 83 ? 7.363 -2.426 -24.409 1.00 89.56 83 ALA A C 1
ATOM 632 O O . ALA A 1 83 ? 6.846 -3.068 -25.326 1.00 89.56 83 ALA A O 1
ATOM 633 N N . GLY A 1 84 ? 7.124 -1.122 -24.227 1.00 89.38 84 GLY A N 1
ATOM 634 C CA . GLY A 1 84 ? 6.211 -0.337 -25.069 1.00 89.38 84 GLY A CA 1
ATOM 635 C C . GLY A 1 84 ? 4.733 -0.455 -24.684 1.00 89.38 84 GLY A C 1
ATOM 636 O O . GLY A 1 84 ? 3.873 -0.025 -25.451 1.00 89.38 84 GLY A O 1
ATOM 637 N N . ARG A 1 85 ? 4.417 -1.045 -23.523 1.00 92.25 85 ARG A N 1
ATOM 638 C CA . ARG A 1 85 ? 3.052 -1.202 -22.999 1.00 92.25 85 ARG A CA 1
ATOM 639 C C . ARG A 1 85 ? 2.988 -0.751 -21.547 1.00 92.25 85 ARG A C 1
ATOM 641 O O . ARG A 1 85 ? 3.803 -1.182 -20.738 1.00 92.25 85 ARG A O 1
ATOM 648 N N . MET A 1 86 ? 1.999 0.072 -21.219 1.00 93.25 86 MET A N 1
ATOM 649 C CA . MET A 1 86 ? 1.780 0.592 -19.868 1.00 93.25 86 MET A CA 1
ATOM 650 C C . MET A 1 86 ? 0.274 0.723 -19.594 1.00 93.25 86 MET A C 1
ATOM 652 O O . MET A 1 86 ? -0.468 1.087 -20.507 1.00 93.25 86 MET A O 1
ATOM 656 N N . PRO A 1 87 ? -0.209 0.445 -18.372 1.00 92.25 87 PRO A N 1
ATOM 657 C CA . PRO A 1 87 ? -1.593 0.730 -17.996 1.00 92.25 87 PRO A CA 1
ATOM 658 C C . PRO A 1 87 ? -1.895 2.233 -18.134 1.00 92.25 87 PRO A C 1
ATOM 660 O O . PRO A 1 87 ? -1.072 3.054 -17.725 1.00 92.25 87 PRO A O 1
ATOM 663 N N . GLU A 1 88 ? -3.061 2.607 -18.672 1.00 89.75 88 GLU A N 1
ATOM 664 C CA . GLU A 1 88 ? -3.466 4.019 -18.822 1.00 89.75 88 GLU A CA 1
ATOM 665 C C . GLU A 1 88 ? -3.338 4.814 -17.522 1.00 89.75 88 GLU A C 1
ATOM 667 O O . GLU A 1 88 ? -2.768 5.904 -17.590 1.00 89.75 88 GLU A O 1
ATOM 672 N N . PRO A 1 89 ? -3.706 4.288 -16.338 1.00 86.88 89 PRO A N 1
ATOM 673 C CA . PRO A 1 89 ? -3.544 5.072 -15.126 1.00 86.88 89 PRO A CA 1
ATOM 674 C C . PRO A 1 89 ? -2.083 5.302 -14.740 1.00 86.88 89 PRO A C 1
ATOM 676 O O . PRO A 1 89 ? -1.750 6.385 -14.263 1.00 86.88 89 PRO A O 1
ATOM 679 N N . CYS A 1 90 ? -1.181 4.347 -15.006 1.00 89.75 90 CYS A N 1
ATOM 680 C CA . CYS A 1 90 ? 0.247 4.609 -14.813 1.00 89.75 90 CYS A CA 1
ATOM 681 C C . CYS A 1 90 ? 0.744 5.702 -15.766 1.00 89.75 90 CYS A C 1
ATOM 683 O O . CYS A 1 90 ? 1.468 6.606 -15.353 1.00 89.75 90 CYS A O 1
ATOM 685 N N . TYR A 1 91 ? 0.315 5.663 -17.028 1.00 90.88 91 TYR A N 1
ATOM 686 C CA . TYR A 1 91 ? 0.689 6.680 -18.006 1.00 90.88 91 TYR A CA 1
ATOM 687 C C . TYR A 1 91 ? 0.138 8.062 -17.628 1.00 90.88 91 TYR A C 1
ATOM 689 O O . TYR A 1 91 ? 0.852 9.064 -17.656 1.00 90.88 91 TYR A O 1
ATOM 697 N N . ARG A 1 92 ? -1.133 8.131 -17.236 1.00 87.19 92 ARG A N 1
ATOM 698 C CA . ARG A 1 92 ? -1.797 9.372 -16.839 1.00 87.19 92 ARG A CA 1
ATOM 699 C C . ARG A 1 92 ? -1.114 9.998 -15.627 1.00 87.19 92 ARG A C 1
ATOM 701 O O . ARG A 1 92 ? -0.751 11.168 -15.684 1.00 87.19 92 ARG A O 1
ATOM 708 N N . TRP A 1 93 ? -0.909 9.229 -14.562 1.00 84.94 93 TRP A N 1
ATOM 709 C CA . TRP A 1 93 ? -0.365 9.765 -13.316 1.00 84.94 93 TRP A CA 1
ATOM 710 C C . TRP A 1 93 ? 1.153 9.934 -13.373 1.00 84.94 93 TRP A C 1
ATOM 712 O O . TRP A 1 93 ? 1.646 11.041 -13.202 1.00 84.94 93 TRP A O 1
ATOM 722 N N . GLY A 1 94 ? 1.896 8.886 -13.726 1.00 85.56 94 GLY A N 1
ATOM 723 C CA . GLY A 1 94 ? 3.354 8.957 -13.791 1.00 85.56 94 GLY A CA 1
ATOM 724 C C . GLY A 1 94 ? 3.857 9.864 -14.917 1.00 85.56 94 GLY A C 1
ATOM 725 O O . GLY A 1 94 ? 4.640 10.782 -14.691 1.00 85.56 94 GLY A O 1
ATOM 726 N N . VAL A 1 95 ? 3.417 9.635 -16.155 1.00 87.62 95 VAL A N 1
ATOM 727 C CA . VAL A 1 95 ? 3.993 10.332 -17.320 1.00 87.62 95 VAL A CA 1
ATOM 728 C C . VAL A 1 95 ? 3.353 11.699 -17.534 1.00 87.62 95 VAL A C 1
ATOM 730 O O . VAL A 1 95 ? 4.060 12.685 -17.724 1.00 87.62 95 VAL A O 1
ATOM 733 N N . THR A 1 96 ? 2.022 11.783 -17.519 1.00 83.94 96 THR A N 1
ATOM 734 C CA . THR A 1 96 ? 1.330 13.027 -17.895 1.00 83.94 96 THR A CA 1
ATOM 735 C C . THR A 1 96 ? 1.271 14.021 -16.740 1.00 83.94 96 THR A C 1
ATOM 737 O O . THR A 1 96 ? 1.629 15.179 -16.939 1.00 83.94 96 THR A O 1
ATOM 740 N N . ALA A 1 97 ? 0.843 13.583 -15.551 1.00 81.31 97 ALA A N 1
ATOM 741 C CA . ALA A 1 97 ? 0.686 14.462 -14.393 1.00 81.31 97 ALA A CA 1
ATOM 742 C C . ALA A 1 97 ? 2.027 14.774 -13.712 1.00 81.31 97 ALA A C 1
ATOM 744 O O . ALA A 1 97 ? 2.313 15.934 -13.439 1.00 81.31 97 ALA A O 1
ATOM 745 N N . ASP A 1 98 ? 2.870 13.761 -13.498 1.00 81.94 98 ASP A N 1
ATOM 746 C CA . ASP A 1 98 ? 4.149 13.922 -12.793 1.00 81.94 98 ASP A CA 1
ATOM 747 C C . ASP A 1 98 ? 5.358 14.130 -13.722 1.00 81.94 98 ASP A C 1
ATOM 749 O O . ASP A 1 98 ? 6.493 14.315 -13.266 1.00 81.94 98 ASP A O 1
ATOM 753 N N . HIS A 1 99 ? 5.131 14.153 -15.039 1.00 86.06 99 HIS A N 1
ATOM 754 C CA . HIS A 1 99 ? 6.150 14.416 -16.060 1.00 86.06 99 HIS A CA 1
ATOM 755 C C . HIS A 1 99 ? 7.354 13.464 -15.987 1.00 86.06 99 HIS A C 1
ATOM 757 O O . HIS A 1 99 ? 8.500 13.893 -16.163 1.00 86.06 99 HIS A O 1
ATOM 763 N N . TRP A 1 100 ? 7.130 12.189 -15.668 1.00 88.25 100 TRP A N 1
ATOM 764 C CA . TRP A 1 100 ? 8.164 11.160 -15.759 1.00 88.25 100 TRP A CA 1
ATOM 765 C C . TRP A 1 100 ? 8.383 10.704 -17.199 1.00 88.25 100 TRP A C 1
ATOM 767 O O . TRP A 1 100 ? 7.476 10.722 -18.032 1.00 88.25 100 TRP A O 1
ATOM 777 N N . VAL A 1 101 ? 9.595 10.239 -17.494 1.00 90.06 101 VAL A N 1
ATOM 778 C CA . VAL A 1 101 ? 9.907 9.667 -18.803 1.00 90.06 101 VAL A CA 1
ATOM 779 C C . VAL A 1 101 ? 9.269 8.282 -18.903 1.00 90.06 101 VAL A C 1
ATOM 781 O O . VAL A 1 101 ? 9.537 7.401 -18.092 1.00 90.06 101 VAL A O 1
ATOM 784 N N . VAL A 1 102 ? 8.438 8.062 -19.924 1.00 91.69 102 VAL A N 1
ATOM 785 C CA . VAL A 1 102 ? 7.699 6.797 -20.100 1.00 91.69 102 VAL A CA 1
ATOM 786 C C . VAL A 1 102 ? 8.611 5.565 -20.176 1.00 91.69 102 VAL A C 1
ATOM 788 O O . VAL A 1 102 ? 8.246 4.500 -19.686 1.00 91.69 102 VAL A O 1
ATOM 791 N N . THR A 1 103 ? 9.810 5.704 -20.748 1.00 92.50 103 THR A N 1
ATOM 792 C CA . THR A 1 103 ? 10.792 4.613 -20.873 1.00 92.50 103 THR A CA 1
ATOM 793 C C . THR A 1 103 ? 11.513 4.278 -19.571 1.00 92.50 103 THR A C 1
ATOM 795 O O . THR A 1 103 ? 12.206 3.268 -19.528 1.00 92.50 103 THR A O 1
ATOM 798 N N . ASP A 1 104 ? 11.354 5.087 -18.521 1.00 92.69 104 ASP A N 1
ATOM 799 C CA . ASP A 1 104 ? 11.924 4.807 -17.199 1.00 92.69 104 ASP A CA 1
ATOM 800 C C . ASP A 1 104 ? 11.041 3.874 -16.366 1.00 92.69 104 ASP A C 1
ATOM 802 O O . ASP A 1 104 ? 11.448 3.431 -15.294 1.00 92.69 104 ASP A O 1
ATOM 806 N N . PHE A 1 105 ? 9.839 3.563 -16.851 1.00 93.44 105 PHE A N 1
ATOM 807 C CA . PHE A 1 105 ? 8.942 2.625 -16.202 1.00 93.44 105 PHE A CA 1
ATOM 808 C C . PHE A 1 105 ? 9.029 1.222 -16.798 1.00 93.44 105 PHE A C 1
ATOM 810 O O . PHE A 1 105 ? 9.065 1.024 -18.015 1.00 93.44 105 PHE A O 1
ATOM 817 N N . VAL A 1 106 ? 8.939 0.237 -15.911 1.00 95.69 106 VAL A N 1
ATOM 818 C CA . VAL A 1 106 ? 8.867 -1.189 -16.203 1.00 95.69 106 VAL A CA 1
ATOM 819 C C . VAL A 1 106 ? 7.612 -1.762 -15.547 1.00 95.69 106 VAL A C 1
ATOM 821 O O . VAL A 1 106 ? 7.334 -1.501 -14.377 1.00 95.69 106 VAL A O 1
ATOM 824 N N . MET A 1 107 ? 6.820 -2.514 -16.316 1.00 96.38 107 MET A N 1
ATOM 825 C CA . MET A 1 107 ? 5.593 -3.133 -15.811 1.00 96.38 107 MET A CA 1
ATOM 826 C C . MET A 1 107 ? 5.876 -4.564 -15.386 1.00 96.38 107 MET A C 1
ATOM 828 O O . MET A 1 107 ? 6.457 -5.339 -16.151 1.00 96.38 107 MET A O 1
ATOM 832 N N . TYR A 1 108 ? 5.391 -4.930 -14.208 1.00 97.38 108 TYR A N 1
ATOM 833 C CA . TYR A 1 108 ? 5.499 -6.280 -13.681 1.00 97.38 108 TYR A CA 1
ATOM 834 C C . TYR A 1 108 ? 4.122 -6.833 -13.335 1.00 97.38 108 TYR A C 1
ATOM 836 O O . TYR A 1 108 ? 3.294 -6.133 -12.760 1.00 97.38 108 TYR A O 1
ATOM 844 N N . ASN A 1 109 ? 3.901 -8.110 -13.638 1.00 97.50 109 ASN A N 1
ATOM 845 C CA . ASN A 1 109 ? 2.908 -8.911 -12.936 1.00 97.50 109 ASN A CA 1
ATOM 846 C C . ASN A 1 109 ? 3.581 -9.537 -11.718 1.00 97.50 109 ASN A C 1
ATOM 848 O O . ASN A 1 109 ? 4.599 -10.216 -11.862 1.00 97.50 109 ASN A O 1
ATOM 852 N N . VAL A 1 110 ? 2.981 -9.351 -10.550 1.00 97.38 110 VAL A N 1
ATOM 853 C CA . VAL A 1 110 ? 3.383 -9.989 -9.299 1.00 97.38 110 VAL A CA 1
ATOM 854 C C . VAL A 1 110 ? 2.266 -10.929 -8.867 1.00 97.38 110 VAL A C 1
ATOM 856 O O . VAL A 1 110 ? 1.138 -10.491 -8.638 1.00 97.38 110 VAL A O 1
ATOM 859 N N . THR A 1 111 ? 2.559 -12.224 -8.782 1.00 97.00 111 THR A N 1
ATOM 860 C CA . THR A 1 111 ? 1.584 -13.245 -8.363 1.00 97.00 111 THR A CA 1
ATOM 861 C C . THR A 1 111 ? 1.987 -13.791 -7.005 1.00 97.00 111 THR A C 1
ATOM 863 O O . THR A 1 111 ? 3.090 -14.322 -6.875 1.00 97.00 111 THR A O 1
ATOM 866 N N . PHE A 1 112 ? 1.104 -13.671 -6.016 1.00 96.62 112 PHE A N 1
ATOM 867 C CA . PHE A 1 112 ? 1.329 -14.138 -4.648 1.00 96.62 112 PHE A CA 1
ATOM 868 C C . PHE A 1 112 ? 0.783 -15.553 -4.452 1.00 96.62 112 PHE A C 1
ATOM 870 O O . PHE A 1 112 ? -0.194 -15.949 -5.083 1.00 96.62 112 PHE A O 1
ATOM 877 N N . SER A 1 113 ? 1.397 -16.323 -3.558 1.00 97.06 113 SER A N 1
ATOM 878 C CA . SER A 1 113 ? 1.003 -17.710 -3.256 1.00 97.06 113 SER A CA 1
ATOM 879 C C . SER A 1 113 ? -0.430 -17.872 -2.737 1.00 97.06 113 SER A C 1
ATOM 881 O O . SER A 1 113 ? -1.014 -18.942 -2.882 1.00 97.06 113 SER A O 1
ATOM 883 N N . ASP A 1 114 ? -1.012 -16.821 -2.172 1.00 95.75 114 ASP A N 1
ATOM 884 C CA . ASP A 1 114 ? -2.386 -16.761 -1.666 1.00 95.75 114 ASP A CA 1
ATOM 885 C C . ASP A 1 114 ? -3.350 -16.024 -2.620 1.00 95.75 114 ASP A C 1
ATOM 887 O O . ASP A 1 114 ? -4.514 -15.796 -2.286 1.00 95.75 114 ASP A O 1
ATOM 891 N N . CYS A 1 115 ? -2.884 -15.649 -3.817 1.00 94.00 115 CYS A N 1
ATOM 892 C CA . CYS A 1 115 ? -3.658 -14.902 -4.799 1.00 94.00 115 CYS A CA 1
ATOM 893 C C . CYS A 1 115 ? -3.308 -15.323 -6.233 1.00 94.00 115 CYS A C 1
ATOM 895 O O . CYS A 1 115 ? -2.310 -14.887 -6.804 1.00 94.00 115 CYS A O 1
ATOM 897 N N . SER A 1 116 ? -4.170 -16.133 -6.854 1.00 91.69 116 SER A N 1
ATOM 898 C CA . SER A 1 116 ? -3.935 -16.678 -8.202 1.00 91.69 116 SER A CA 1
ATOM 899 C C . SER A 1 116 ? -3.932 -15.624 -9.314 1.00 91.69 116 SER A C 1
ATOM 901 O O . SER A 1 116 ? -3.349 -15.844 -10.374 1.00 91.69 116 SER A O 1
ATOM 903 N N . THR A 1 117 ? -4.587 -14.481 -9.096 1.00 91.62 117 THR A N 1
ATOM 904 C CA . THR A 1 117 ? -4.629 -13.389 -10.073 1.00 91.62 117 THR A CA 1
ATOM 905 C C . THR A 1 117 ? -3.477 -12.419 -9.812 1.00 91.62 117 THR A C 1
ATOM 907 O O . THR A 1 117 ? -3.418 -11.864 -8.710 1.00 91.62 117 THR A O 1
ATOM 910 N N . PRO A 1 118 ? -2.617 -12.124 -10.804 1.00 94.06 118 PRO A N 1
ATOM 911 C CA . PRO A 1 118 ? -1.490 -11.217 -10.618 1.00 94.06 118 PRO A CA 1
ATOM 912 C C . PRO A 1 118 ? -1.942 -9.790 -10.301 1.00 94.06 118 PRO A C 1
ATOM 914 O O . PRO A 1 118 ? -3.008 -9.344 -10.735 1.00 94.06 118 PRO A O 1
ATOM 917 N N . PHE A 1 119 ? -1.116 -9.067 -9.554 1.00 94.06 119 PHE A N 1
ATOM 918 C CA . PHE A 1 119 ? -1.184 -7.617 -9.403 1.00 94.06 119 PHE A CA 1
ATOM 919 C C . PHE A 1 119 ? -0.211 -6.964 -10.371 1.00 94.06 119 PHE A C 1
ATOM 921 O O . PHE A 1 119 ? 0.904 -7.452 -10.556 1.00 94.06 119 PHE A O 1
ATOM 928 N N . VAL A 1 120 ? -0.625 -5.855 -10.975 1.00 95.06 120 VAL A N 1
ATOM 929 C CA . VAL A 1 120 ? 0.256 -5.083 -11.848 1.00 95.06 120 VAL A CA 1
ATOM 930 C C . VAL A 1 120 ? 0.968 -4.024 -11.024 1.00 95.06 120 VAL A C 1
ATOM 932 O O . VAL A 1 120 ? 0.332 -3.257 -10.302 1.00 95.06 120 VAL A O 1
ATOM 935 N N . VAL A 1 121 ? 2.291 -3.983 -11.148 1.00 96.06 121 VAL A N 1
ATOM 936 C CA . VAL A 1 121 ? 3.147 -2.970 -10.532 1.00 96.06 121 VAL A CA 1
ATOM 937 C C . VAL A 1 121 ? 3.811 -2.172 -11.647 1.00 96.06 121 VAL A C 1
ATOM 939 O O . VAL A 1 121 ? 4.587 -2.716 -12.435 1.00 96.06 121 VAL A O 1
ATOM 942 N N . CYS A 1 122 ? 3.486 -0.883 -11.724 1.00 95.25 122 CYS A N 1
ATOM 943 C CA . CYS A 1 122 ? 4.181 0.087 -12.552 1.00 95.25 122 CYS A CA 1
ATOM 944 C C . CYS A 1 122 ? 5.369 0.633 -11.763 1.00 95.25 122 CYS A C 1
ATOM 946 O O . CYS A 1 122 ? 5.190 1.448 -10.863 1.00 95.25 122 CYS A O 1
ATOM 948 N N . TRP A 1 123 ? 6.567 0.147 -12.067 1.00 95.38 123 TRP A N 1
ATOM 949 C CA . TRP A 1 123 ? 7.782 0.454 -11.320 1.00 95.38 123 TRP A CA 1
ATOM 950 C C . TRP A 1 123 ? 8.681 1.380 -12.132 1.00 95.38 123 TRP A C 1
ATOM 952 O O . TRP A 1 123 ? 9.011 1.065 -13.272 1.00 95.38 123 TRP A O 1
ATOM 962 N N . ASN A 1 124 ? 9.073 2.519 -11.578 1.00 92.75 124 ASN A N 1
ATOM 963 C CA . ASN A 1 124 ? 10.036 3.421 -12.203 1.00 92.75 124 ASN A CA 1
ATOM 964 C C . ASN A 1 124 ? 11.467 3.095 -11.756 1.00 92.75 124 ASN A C 1
ATOM 966 O O . ASN A 1 124 ? 11.668 2.711 -10.609 1.00 92.75 124 ASN A O 1
ATOM 970 N N . LYS A 1 125 ? 12.467 3.320 -12.616 1.00 90.94 125 LYS A N 1
ATOM 971 C CA . LYS A 1 125 ? 13.887 3.100 -12.288 1.00 90.94 125 LYS A CA 1
ATOM 972 C C . LYS A 1 125 ? 14.394 3.892 -11.074 1.00 90.94 125 LYS A C 1
ATOM 974 O O . LYS A 1 125 ? 15.387 3.493 -10.483 1.00 90.94 125 LYS A O 1
ATOM 979 N N . TYR A 1 126 ? 13.724 4.990 -10.721 1.00 87.50 126 TYR A N 1
ATOM 980 C CA . TYR A 1 126 ? 14.014 5.798 -9.534 1.00 87.50 126 TYR A CA 1
ATOM 981 C C . TYR A 1 126 ? 13.169 5.410 -8.317 1.00 87.50 126 TYR A C 1
ATOM 983 O O . TYR A 1 126 ? 13.148 6.144 -7.339 1.00 87.50 126 TYR A O 1
ATOM 991 N N . ALA A 1 127 ? 12.399 4.320 -8.368 1.00 86.62 127 ALA A N 1
ATOM 992 C CA . ALA A 1 127 ? 11.673 3.829 -7.202 1.00 86.62 127 ALA A CA 1
ATOM 993 C C . ALA A 1 127 ? 12.627 3.608 -6.012 1.00 86.62 127 ALA A C 1
ATOM 995 O O . ALA A 1 127 ? 13.709 3.058 -6.208 1.00 86.62 127 ALA A O 1
ATOM 996 N N . PRO A 1 128 ? 12.203 3.945 -4.779 1.00 82.38 128 PRO A N 1
ATOM 997 C CA . PRO A 1 128 ? 13.047 3.844 -3.581 1.00 82.38 128 PRO A CA 1
ATOM 998 C C . PRO A 1 128 ? 13.370 2.395 -3.182 1.00 82.38 128 PRO A C 1
ATOM 1000 O O . PRO A 1 128 ? 14.097 2.126 -2.236 1.00 82.38 128 PRO A O 1
ATOM 1003 N N . LYS A 1 129 ? 12.742 1.420 -3.843 1.00 85.56 129 LYS A N 1
ATOM 1004 C CA . LYS A 1 129 ? 12.856 -0.000 -3.524 1.00 85.56 129 LYS A CA 1
ATOM 1005 C C . LYS A 1 129 ? 12.865 -0.808 -4.808 1.00 85.56 129 LYS A C 1
ATOM 1007 O O . LYS A 1 129 ? 12.175 -0.466 -5.777 1.00 85.56 129 LYS A O 1
ATOM 1012 N N . SER A 1 130 ? 13.608 -1.908 -4.810 1.00 91.94 130 SER A N 1
ATOM 1013 C CA . SER A 1 130 ? 13.575 -2.864 -5.913 1.00 91.94 130 SER A CA 1
ATOM 1014 C C . SER A 1 130 ? 12.179 -3.477 -6.062 1.00 91.94 130 SER A C 1
ATOM 1016 O O . SER A 1 130 ? 11.382 -3.525 -5.120 1.00 91.94 130 SER A O 1
ATOM 1018 N N . ILE A 1 131 ? 11.873 -4.010 -7.247 1.00 94.69 131 ILE A N 1
ATOM 1019 C CA . ILE A 1 131 ? 10.593 -4.694 -7.478 1.00 94.69 131 ILE A CA 1
ATOM 1020 C C . ILE A 1 131 ? 10.378 -5.882 -6.523 1.00 94.69 131 ILE A C 1
ATOM 1022 O O . ILE A 1 131 ? 9.253 -6.120 -6.091 1.00 94.69 131 ILE A O 1
ATOM 1026 N N . SER A 1 132 ? 11.440 -6.599 -6.143 1.00 95.50 132 SER A N 1
ATOM 1027 C CA . SER A 1 132 ? 11.364 -7.722 -5.198 1.00 95.50 132 SER A CA 1
ATOM 1028 C C . SER A 1 132 ? 11.039 -7.267 -3.775 1.00 95.50 132 SER A C 1
ATOM 1030 O O . SER A 1 132 ? 10.252 -7.914 -3.082 1.00 95.50 132 SER A O 1
ATOM 1032 N N . GLU A 1 133 ? 11.601 -6.142 -3.334 1.00 92.19 133 GLU A N 1
ATOM 1033 C CA . GLU A 1 133 ? 11.256 -5.544 -2.041 1.00 92.19 133 GLU A CA 1
ATOM 1034 C C . GLU A 1 133 ? 9.808 -5.056 -2.047 1.00 92.19 133 GLU A C 1
ATOM 1036 O O . GLU A 1 133 ? 9.044 -5.408 -1.155 1.00 92.19 133 GLU A O 1
ATOM 1041 N N . ILE A 1 134 ? 9.386 -4.337 -3.092 1.00 91.81 134 ILE A N 1
ATOM 1042 C CA . ILE A 1 134 ? 7.995 -3.886 -3.254 1.00 91.81 134 ILE A CA 1
ATOM 1043 C C . ILE A 1 134 ? 7.028 -5.071 -3.225 1.00 91.81 134 ILE A C 1
ATOM 1045 O O . ILE A 1 134 ? 6.030 -5.027 -2.508 1.00 91.81 134 ILE A O 1
ATOM 1049 N N . ALA A 1 135 ? 7.334 -6.146 -3.956 1.00 95.31 135 ALA A N 1
ATOM 1050 C CA . ALA A 1 135 ? 6.548 -7.371 -3.926 1.00 95.31 135 ALA A CA 1
ATOM 1051 C C . ALA A 1 135 ? 6.496 -7.968 -2.513 1.00 95.31 135 ALA A C 1
ATOM 1053 O O . ALA A 1 135 ? 5.424 -8.361 -2.071 1.00 95.31 135 ALA A O 1
ATOM 1054 N N . THR A 1 136 ? 7.603 -7.963 -1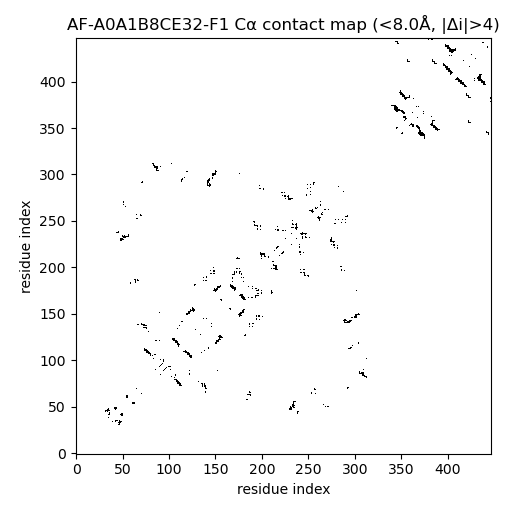.767 1.00 93.94 136 THR A N 1
ATOM 1055 C CA . THR A 1 136 ? 7.631 -8.415 -0.366 1.00 93.94 136 THR A CA 1
ATOM 1056 C C . THR A 1 136 ? 6.695 -7.587 0.517 1.00 93.94 136 THR A C 1
ATOM 1058 O O . THR A 1 136 ? 5.923 -8.153 1.285 1.00 93.94 136 THR A O 1
ATOM 1061 N N . TYR A 1 137 ? 6.712 -6.257 0.397 1.00 92.69 137 TYR A N 1
ATOM 1062 C CA . TYR A 1 137 ? 5.843 -5.382 1.190 1.00 92.69 137 TYR A CA 1
ATOM 1063 C C . TYR A 1 137 ? 4.367 -5.536 0.835 1.00 92.69 137 TYR A C 1
ATOM 1065 O O . TYR A 1 137 ? 3.537 -5.697 1.728 1.00 92.69 137 TYR A O 1
ATOM 1073 N N . ILE A 1 138 ? 4.040 -5.561 -0.460 1.00 94.00 138 ILE A N 1
ATOM 1074 C CA . ILE A 1 138 ? 2.678 -5.843 -0.918 1.00 94.00 138 ILE A CA 1
ATOM 1075 C C . ILE A 1 138 ? 2.251 -7.213 -0.393 1.00 94.00 138 ILE A C 1
ATOM 1077 O O . ILE A 1 138 ? 1.194 -7.326 0.209 1.00 94.00 138 ILE A O 1
ATOM 1081 N N . GLY A 1 139 ? 3.100 -8.233 -0.520 1.00 94.81 139 GLY A N 1
ATOM 1082 C CA . GLY A 1 139 ? 2.841 -9.604 -0.086 1.00 94.81 139 GLY A CA 1
ATOM 1083 C C . GLY A 1 139 ? 2.538 -9.772 1.403 1.00 94.81 139 GLY A C 1
ATOM 1084 O O . GLY A 1 139 ? 2.027 -10.820 1.776 1.00 94.81 139 GLY A O 1
ATOM 1085 N N . ARG A 1 140 ? 2.785 -8.763 2.244 1.00 93.94 140 ARG A N 1
ATOM 1086 C CA . ARG A 1 140 ? 2.437 -8.777 3.675 1.00 93.94 140 ARG A CA 1
ATOM 1087 C C . ARG A 1 140 ? 1.029 -8.278 3.980 1.00 93.94 140 ARG A C 1
ATOM 1089 O O . ARG A 1 140 ? 0.433 -8.685 4.972 1.00 93.94 140 ARG A O 1
ATOM 1096 N N . ILE A 1 141 ? 0.481 -7.404 3.141 1.00 94.56 141 ILE A N 1
ATOM 1097 C CA . ILE A 1 141 ? -0.870 -6.856 3.323 1.00 94.56 141 ILE A CA 1
ATOM 1098 C C . ILE A 1 141 ? -1.878 -8.003 3.156 1.00 94.56 141 ILE A C 1
ATOM 1100 O O . ILE A 1 141 ? -1.775 -8.692 2.154 1.00 94.56 141 ILE A O 1
ATOM 1104 N N . PRO A 1 142 ? -2.861 -8.239 4.040 1.00 95.62 142 PRO A N 1
ATOM 1105 C CA . PRO A 1 142 ? -3.806 -9.353 3.896 1.00 95.62 142 PRO A CA 1
ATOM 1106 C C . PRO A 1 142 ? -4.438 -9.470 2.501 1.00 95.62 142 PRO A C 1
ATOM 1108 O O . PRO A 1 142 ? -4.793 -8.459 1.894 1.00 95.62 142 PRO A O 1
ATOM 1111 N N . ALA A 1 143 ? -4.642 -10.693 1.995 1.00 94.69 143 ALA A N 1
ATOM 1112 C CA . ALA A 1 143 ? -5.207 -10.913 0.659 1.00 94.69 143 ALA A CA 1
ATOM 1113 C C . ALA A 1 143 ? -6.572 -10.230 0.470 1.00 94.69 143 ALA A C 1
ATOM 1115 O O . ALA A 1 143 ? -6.814 -9.612 -0.569 1.00 94.69 143 ALA A O 1
ATOM 1116 N N . GLY A 1 144 ? -7.422 -10.271 1.503 1.00 92.62 144 GLY A N 1
ATOM 1117 C CA . GLY A 1 144 ? -8.701 -9.562 1.523 1.00 92.62 144 GLY A CA 1
ATOM 1118 C C . GLY A 1 144 ? -8.562 -8.042 1.377 1.00 92.62 144 GLY A C 1
ATOM 1119 O O . GLY A 1 144 ? -9.360 -7.414 0.688 1.00 92.62 144 GLY A O 1
ATOM 1120 N N . MET A 1 145 ? -7.528 -7.434 1.955 1.00 93.31 145 MET A N 1
ATOM 1121 C CA . MET A 1 145 ? -7.226 -6.021 1.732 1.00 93.31 145 MET A CA 1
ATOM 1122 C C . MET A 1 145 ? -6.691 -5.806 0.314 1.00 93.31 145 MET A C 1
ATOM 1124 O O . MET A 1 145 ? -7.253 -5.016 -0.437 1.00 93.31 145 MET A O 1
ATOM 1128 N N . ARG A 1 146 ? -5.655 -6.551 -0.097 1.00 92.56 146 ARG A N 1
ATOM 1129 C CA . ARG A 1 146 ? -4.982 -6.359 -1.397 1.00 92.56 146 ARG A CA 1
ATOM 1130 C C . ARG A 1 146 ? -5.902 -6.500 -2.588 1.00 92.56 146 ARG A C 1
ATOM 1132 O O . ARG A 1 146 ? -5.733 -5.780 -3.561 1.00 92.56 146 ARG A O 1
ATOM 1139 N N . GLN A 1 147 ? -6.868 -7.415 -2.544 1.00 91.12 147 GLN A N 1
ATOM 1140 C CA . GLN A 1 147 ? -7.812 -7.582 -3.649 1.00 91.12 147 GLN A CA 1
ATOM 1141 C C . GLN A 1 147 ? -8.674 -6.328 -3.879 1.00 91.12 147 GLN A C 1
ATOM 1143 O O . GLN A 1 147 ? -9.266 -6.206 -4.943 1.00 91.12 147 GLN A O 1
ATOM 1148 N N . SER A 1 148 ? -8.716 -5.390 -2.926 1.00 88.75 148 SER A N 1
ATOM 1149 C CA . SER A 1 148 ? -9.352 -4.084 -3.103 1.00 88.75 148 SER A CA 1
ATOM 1150 C C . SER A 1 148 ? -8.532 -3.115 -3.957 1.00 88.75 148 SER A C 1
ATOM 1152 O O . SER A 1 148 ? -9.080 -2.108 -4.390 1.00 88.75 148 SER A O 1
ATOM 1154 N N . THR A 1 149 ? -7.257 -3.413 -4.218 1.00 88.62 149 THR A N 1
ATOM 1155 C CA . THR A 1 149 ? -6.327 -2.607 -5.019 1.00 88.62 149 THR A CA 1
ATOM 1156 C C . THR A 1 149 ? -6.267 -3.111 -6.461 1.00 88.62 149 THR A C 1
ATOM 1158 O O . THR A 1 149 ? -6.116 -4.310 -6.710 1.00 88.62 149 THR A O 1
ATOM 1161 N N . SER A 1 150 ? -6.328 -2.192 -7.426 1.00 85.00 150 SER A N 1
ATOM 1162 C CA . SER A 1 150 ? -6.305 -2.528 -8.858 1.00 85.00 150 SER A CA 1
ATOM 1163 C C . SER A 1 150 ? -4.884 -2.725 -9.394 1.00 85.00 150 SER A C 1
ATOM 1165 O O . SER A 1 150 ? -4.607 -3.654 -10.159 1.00 85.00 150 SER A O 1
ATOM 1167 N N . MET A 1 151 ? -3.971 -1.846 -8.981 1.00 91.31 151 MET A N 1
ATOM 1168 C CA . MET A 1 151 ? -2.564 -1.834 -9.358 1.00 91.31 151 MET A CA 1
ATOM 1169 C C . MET A 1 151 ? -1.746 -0.934 -8.423 1.00 91.31 151 MET A C 1
ATOM 1171 O O . MET A 1 151 ? -2.288 -0.089 -7.710 1.00 91.31 151 MET A O 1
ATOM 1175 N N . TYR A 1 152 ? -0.425 -1.081 -8.483 1.00 93.38 152 TYR A N 1
ATOM 1176 C CA . TYR A 1 152 ? 0.528 -0.252 -7.746 1.00 93.38 152 TYR A CA 1
ATOM 1177 C C . TYR A 1 152 ? 1.351 0.587 -8.720 1.00 93.38 152 TYR A C 1
ATOM 1179 O O . TYR A 1 152 ? 1.796 0.087 -9.752 1.00 93.38 152 TYR A O 1
ATOM 1187 N N . LEU A 1 153 ? 1.570 1.855 -8.394 1.00 92.44 153 LEU A N 1
ATOM 1188 C CA . LEU A 1 153 ? 2.410 2.778 -9.144 1.00 92.44 153 LEU A CA 1
ATOM 1189 C C . LEU A 1 153 ? 3.532 3.271 -8.226 1.00 92.44 153 LEU A C 1
ATOM 1191 O O . LEU A 1 153 ? 3.297 4.080 -7.337 1.00 92.44 153 LEU A O 1
ATOM 1195 N N . ILE A 1 154 ? 4.751 2.784 -8.428 1.00 91.06 154 ILE A N 1
ATOM 1196 C CA . ILE A 1 154 ? 5.879 3.057 -7.536 1.00 91.06 154 ILE A CA 1
ATOM 1197 C C . ILE A 1 154 ? 6.979 3.785 -8.298 1.00 91.06 154 ILE A C 1
ATOM 1199 O O . ILE A 1 154 ? 7.499 3.285 -9.296 1.00 91.06 154 ILE A O 1
ATOM 1203 N N . TYR A 1 155 ? 7.339 4.968 -7.819 1.00 87.38 155 TYR A N 1
ATOM 1204 C CA . TYR A 1 155 ? 8.415 5.788 -8.363 1.00 87.38 155 TYR A CA 1
ATOM 1205 C C . TYR A 1 155 ? 8.935 6.700 -7.256 1.00 87.38 155 TYR A C 1
ATOM 1207 O O . TYR A 1 155 ? 8.149 7.162 -6.442 1.00 87.38 155 TYR A O 1
ATOM 1215 N N . GLY A 1 156 ? 10.245 6.918 -7.177 1.00 79.12 156 GLY A N 1
ATOM 1216 C CA . GLY A 1 156 ? 10.827 7.776 -6.145 1.00 79.12 156 GLY A CA 1
ATOM 1217 C C . GLY A 1 156 ? 10.858 9.224 -6.586 1.00 79.12 156 GLY A C 1
ATOM 1218 O O . GLY A 1 156 ? 10.148 9.620 -7.510 1.00 79.12 156 GLY A O 1
ATOM 1219 N N . ASP A 1 157 ? 11.689 10.020 -5.931 1.00 70.81 157 ASP A N 1
ATOM 1220 C CA . ASP A 1 157 ? 11.816 11.425 -6.274 1.00 70.81 157 ASP A CA 1
ATOM 1221 C C . ASP A 1 157 ? 12.650 11.640 -7.530 1.00 70.81 157 ASP A C 1
ATOM 1223 O O . ASP A 1 157 ? 13.602 10.914 -7.831 1.00 70.81 157 ASP A O 1
ATOM 1227 N N . LYS A 1 158 ? 12.309 12.702 -8.269 1.00 66.06 158 LYS A N 1
ATOM 1228 C CA . LYS A 1 158 ? 13.239 13.274 -9.240 1.00 66.06 158 LYS A CA 1
ATOM 1229 C C . LYS A 1 158 ? 14.411 13.787 -8.420 1.00 66.06 158 LYS A C 1
ATOM 1231 O O . LYS A 1 158 ? 14.318 14.844 -7.805 1.00 66.06 158 LYS A O 1
ATOM 1236 N N . GLN A 1 159 ? 15.484 13.004 -8.398 1.00 52.78 159 GLN A N 1
ATOM 1237 C CA . GLN A 1 159 ? 16.685 13.166 -7.572 1.00 52.78 159 GLN A CA 1
ATOM 1238 C C . GLN A 1 159 ? 17.330 14.573 -7.647 1.00 52.78 159 GLN A C 1
ATOM 1240 O O . GLN A 1 159 ? 18.244 14.869 -6.885 1.00 52.78 159 GLN A O 1
ATOM 1245 N N . SER A 1 160 ? 16.865 15.455 -8.541 1.00 48.56 160 SER A N 1
ATOM 1246 C CA . SER A 1 160 ? 17.342 16.824 -8.736 1.00 48.56 160 SER A CA 1
ATOM 1247 C C . SER A 1 160 ? 16.557 17.935 -8.024 1.00 48.56 160 SER A C 1
ATOM 1249 O O . SER A 1 160 ? 17.111 19.026 -7.900 1.00 48.56 160 SER A O 1
ATOM 1251 N N . ASP A 1 161 ? 15.314 17.727 -7.569 1.00 49.38 161 ASP A N 1
ATOM 1252 C CA . ASP A 1 161 ? 14.426 18.885 -7.336 1.00 49.38 161 ASP A CA 1
ATOM 1253 C C . ASP A 1 161 ? 14.152 19.218 -5.860 1.00 49.38 161 ASP A C 1
ATOM 1255 O O . ASP A 1 161 ? 13.863 20.376 -5.557 1.00 49.38 161 ASP A O 1
ATOM 1259 N N . ASN A 1 162 ? 14.269 18.267 -4.923 1.00 46.66 162 ASN A N 1
ATOM 1260 C CA . ASN A 1 162 ? 14.132 18.573 -3.494 1.00 46.66 162 ASN A CA 1
ATOM 1261 C C . ASN A 1 162 ? 14.662 17.446 -2.574 1.00 46.66 162 ASN A C 1
ATOM 1263 O O . ASN A 1 162 ? 13.929 16.495 -2.315 1.00 46.66 162 ASN A O 1
ATOM 1267 N N . PRO A 1 163 ? 15.876 17.557 -2.002 1.00 50.81 163 PRO A N 1
ATOM 1268 C CA . PRO A 1 163 ? 16.397 16.577 -1.039 1.00 50.81 163 PRO A CA 1
ATOM 1269 C C . PRO A 1 163 ? 15.636 16.549 0.301 1.00 50.81 163 PRO A C 1
ATOM 1271 O O . PRO A 1 163 ? 15.894 15.677 1.124 1.00 50.81 163 PRO A O 1
ATOM 1274 N N . SER A 1 164 ? 14.712 17.488 0.533 1.00 48.22 164 SER A N 1
ATOM 1275 C CA . SER A 1 164 ? 13.847 17.539 1.719 1.00 48.22 164 SER A CA 1
ATOM 1276 C C . SER A 1 164 ? 12.448 16.965 1.474 1.00 48.22 164 SER A C 1
ATOM 1278 O O . SER A 1 164 ? 11.589 17.083 2.348 1.00 48.22 164 SER A O 1
ATOM 1280 N N . TYR A 1 165 ? 12.166 16.417 0.287 1.00 49.06 165 TYR A N 1
ATOM 1281 C CA . TYR A 1 165 ? 10.879 15.783 0.027 1.00 49.06 165 TYR A CA 1
ATOM 1282 C C . TYR A 1 165 ? 10.854 14.403 0.686 1.00 49.06 165 TYR A C 1
ATOM 1284 O O . TYR A 1 165 ? 11.545 13.478 0.275 1.00 49.06 165 TYR A O 1
ATOM 1292 N N . THR A 1 166 ? 10.071 14.269 1.750 1.00 50.28 166 THR A N 1
ATOM 1293 C CA . THR A 1 166 ? 9.730 12.972 2.325 1.00 50.28 166 THR A CA 1
ATOM 1294 C C . THR A 1 166 ? 8.587 12.421 1.477 1.00 50.28 166 THR A C 1
ATOM 1296 O O . THR A 1 166 ? 7.459 12.902 1.557 1.00 50.28 166 THR A O 1
ATOM 1299 N N . GLY A 1 167 ? 8.896 11.514 0.546 1.00 57.72 167 GLY A N 1
ATOM 1300 C CA . GLY A 1 167 ? 7.924 10.978 -0.413 1.00 57.72 167 GLY A CA 1
ATOM 1301 C C . GLY A 1 167 ? 6.574 10.596 0.219 1.00 57.72 167 GLY A C 1
ATOM 1302 O O . GLY A 1 167 ? 6.507 10.196 1.376 1.00 57.72 167 GLY A O 1
ATOM 1303 N N . TYR A 1 168 ? 5.480 10.697 -0.538 1.00 67.00 168 TYR A N 1
ATOM 1304 C CA . TYR A 1 168 ? 4.150 10.285 -0.071 1.00 67.00 168 TYR A CA 1
ATOM 1305 C C . TYR A 1 168 ? 3.761 8.914 -0.631 1.00 67.00 168 TYR A C 1
ATOM 1307 O O . TYR A 1 168 ? 4.216 8.512 -1.707 1.00 67.00 168 TYR A O 1
ATOM 1315 N N . ILE A 1 169 ? 2.900 8.201 0.094 1.00 70.19 169 ILE A N 1
ATOM 1316 C CA . ILE A 1 169 ? 2.074 7.136 -0.476 1.00 70.19 169 ILE A CA 1
ATOM 1317 C C . ILE A 1 169 ? 0.636 7.660 -0.478 1.00 70.19 169 ILE A C 1
ATOM 1319 O O . ILE A 1 169 ? 0.264 8.370 0.447 1.00 70.19 169 ILE A O 1
ATOM 1323 N N . ALA A 1 170 ? -0.121 7.429 -1.549 1.00 76.44 170 ALA A N 1
ATOM 1324 C CA . ALA A 1 170 ? -1.512 7.867 -1.646 1.00 76.44 170 ALA A CA 1
ATOM 1325 C C . ALA A 1 170 ? -2.352 6.898 -2.472 1.00 76.44 170 ALA A C 1
ATOM 1327 O O . ALA A 1 170 ? -1.884 6.311 -3.453 1.00 76.44 170 ALA A O 1
ATOM 1328 N N . THR A 1 171 ? -3.628 6.813 -2.123 1.00 73.88 171 THR A N 1
ATOM 1329 C CA . THR A 1 171 ? -4.639 6.078 -2.869 1.00 73.88 171 THR A CA 1
ATOM 1330 C C . THR A 1 171 ? -5.396 7.025 -3.764 1.00 73.88 171 THR A C 1
ATOM 1332 O O . THR A 1 171 ? -6.066 7.958 -3.325 1.00 73.88 171 THR A O 1
ATOM 1335 N N . LEU A 1 172 ? -5.362 6.744 -5.057 1.00 72.88 172 LEU A N 1
ATOM 1336 C CA . LEU A 1 172 ? -6.205 7.431 -6.018 1.00 72.88 172 LEU A CA 1
ATOM 1337 C C . LEU A 1 172 ? -7.550 6.701 -6.023 1.00 72.88 172 LEU A C 1
ATOM 1339 O O . LEU A 1 172 ? -7.785 5.797 -6.824 1.00 72.88 172 LEU A O 1
ATOM 1343 N N . ALA A 1 173 ? -8.383 7.066 -5.039 1.00 53.84 173 ALA A N 1
ATOM 1344 C CA . ALA A 1 173 ? -9.574 6.349 -4.569 1.00 53.84 173 ALA A CA 1
ATOM 1345 C C . ALA A 1 173 ? -10.566 5.920 -5.665 1.00 53.84 173 ALA A C 1
ATOM 1347 O O . ALA A 1 173 ? -11.223 4.893 -5.523 1.00 53.84 173 ALA A O 1
ATOM 1348 N N . ALA A 1 174 ? -10.650 6.650 -6.782 1.00 53.31 174 ALA A N 1
ATOM 1349 C CA . ALA A 1 174 ? -11.526 6.270 -7.890 1.00 53.31 174 ALA A CA 1
ATOM 1350 C C . ALA A 1 174 ? -11.092 4.974 -8.599 1.00 53.31 174 ALA A C 1
ATOM 1352 O O . ALA A 1 174 ? -11.938 4.233 -9.079 1.00 53.31 174 ALA A O 1
ATOM 1353 N N . ASP A 1 175 ? -9.791 4.684 -8.632 1.00 55.81 175 ASP A N 1
ATOM 1354 C CA . ASP A 1 175 ? -9.233 3.556 -9.383 1.00 55.81 175 ASP A CA 1
ATOM 1355 C C . ASP A 1 175 ? -8.564 2.519 -8.459 1.00 55.81 175 ASP A C 1
ATOM 1357 O O . ASP A 1 175 ? -7.965 1.563 -8.948 1.00 55.81 175 ASP A O 1
ATOM 1361 N N . ALA A 1 176 ? -8.607 2.726 -7.133 1.00 63.06 176 ALA A N 1
ATOM 1362 C CA . ALA A 1 176 ? -7.869 1.953 -6.128 1.00 63.06 176 ALA A CA 1
ATOM 1363 C C . ALA A 1 176 ? -6.391 1.729 -6.503 1.00 63.06 176 ALA A C 1
ATOM 1365 O O . ALA A 1 176 ? -5.849 0.629 -6.360 1.00 63.06 176 ALA A O 1
ATOM 1366 N N . ILE A 1 177 ? -5.754 2.774 -7.037 1.00 70.00 177 ILE A N 1
ATOM 1367 C CA . ILE A 1 177 ? -4.330 2.778 -7.376 1.00 70.00 177 ILE A CA 1
ATOM 1368 C C . ILE A 1 177 ? -3.575 3.284 -6.168 1.00 70.00 177 ILE A C 1
ATOM 1370 O O . ILE A 1 177 ? -3.848 4.388 -5.697 1.00 70.00 177 ILE A O 1
ATOM 1374 N N . ILE A 1 178 ? -2.590 2.513 -5.727 1.00 72.81 178 ILE A N 1
ATOM 1375 C CA . ILE A 1 178 ? -1.687 2.952 -4.670 1.00 72.81 178 ILE A CA 1
ATOM 1376 C C . ILE A 1 178 ? -0.419 3.490 -5.318 1.00 72.81 178 ILE A C 1
ATOM 1378 O O . ILE A 1 178 ? 0.293 2.769 -6.023 1.00 72.81 178 ILE A O 1
ATOM 1382 N N . VAL A 1 179 ? -0.164 4.774 -5.096 1.00 75.44 179 VAL A N 1
ATOM 1383 C CA . VAL A 1 179 ? 1.034 5.480 -5.538 1.00 75.44 179 VAL A CA 1
ATOM 1384 C C . VAL A 1 179 ? 2.017 5.518 -4.385 1.00 75.44 179 VAL A C 1
ATOM 1386 O O . VAL A 1 179 ? 1.630 5.981 -3.325 1.00 75.44 179 VAL A O 1
ATOM 1389 N N . GLY A 1 180 ? 3.258 5.066 -4.564 1.00 71.69 180 GLY A N 1
ATOM 1390 C CA . GLY A 1 180 ? 4.270 5.078 -3.503 1.00 71.69 180 GLY A CA 1
ATOM 1391 C C . GLY A 1 180 ? 5.566 5.757 -3.930 1.00 71.69 180 GLY A C 1
ATOM 1392 O O . GLY A 1 180 ? 6.160 5.347 -4.928 1.00 71.69 180 GLY A O 1
ATOM 1393 N N . ARG A 1 181 ? 6.005 6.757 -3.153 1.00 69.25 181 ARG A N 1
ATOM 1394 C CA . ARG A 1 181 ? 7.259 7.504 -3.369 1.00 69.25 181 ARG A CA 1
ATOM 1395 C C . ARG A 1 181 ? 8.238 7.489 -2.189 1.00 69.25 181 ARG A C 1
ATOM 1397 O O . ARG A 1 181 ? 9.338 8.007 -2.316 1.00 69.25 181 ARG A O 1
ATOM 1404 N N . SER A 1 182 ? 7.849 6.917 -1.048 1.00 66.38 182 SER A N 1
ATOM 1405 C CA . SER A 1 182 ? 8.636 6.969 0.193 1.00 66.38 182 SER A CA 1
ATOM 1406 C C . SER A 1 182 ? 9.581 5.775 0.372 1.00 66.38 182 SER A C 1
ATOM 1408 O O . SER A 1 182 ? 9.204 4.627 0.135 1.00 66.38 182 SER A O 1
ATOM 1410 N N . GLU A 1 183 ? 10.785 6.043 0.879 1.00 65.19 183 GLU A N 1
ATOM 1411 C CA . GLU A 1 183 ? 11.701 5.046 1.456 1.00 65.19 183 GLU A CA 1
ATOM 1412 C C . GLU A 1 183 ? 11.202 4.534 2.821 1.00 65.19 183 GLU A C 1
ATOM 1414 O O . GLU A 1 183 ? 11.333 3.343 3.133 1.00 65.19 183 GLU A O 1
ATOM 1419 N N . ALA A 1 184 ? 10.618 5.437 3.617 1.00 62.19 184 ALA A N 1
ATOM 1420 C CA . ALA A 1 184 ? 10.248 5.233 5.012 1.00 62.19 184 ALA A CA 1
ATOM 1421 C C . ALA A 1 184 ? 8.759 4.870 5.179 1.00 62.19 184 ALA A C 1
ATOM 1423 O O . ALA A 1 184 ? 7.906 5.346 4.426 1.00 62.19 184 ALA A O 1
ATOM 1424 N N . TYR A 1 185 ? 8.449 4.029 6.176 1.00 66.56 185 TYR A N 1
ATOM 1425 C CA . TYR A 1 185 ? 7.090 3.566 6.539 1.00 66.56 185 TYR A CA 1
ATOM 1426 C C . TYR A 1 185 ? 6.323 2.905 5.401 1.00 66.56 185 TYR A C 1
ATOM 1428 O O . TYR A 1 185 ? 5.094 2.967 5.349 1.00 66.56 185 TYR A O 1
ATOM 1436 N N . PHE A 1 186 ? 7.043 2.288 4.465 1.00 74.75 186 PHE A N 1
ATOM 1437 C CA . PHE A 1 186 ? 6.443 1.815 3.227 1.00 74.75 186 PHE A CA 1
ATOM 1438 C C . PHE A 1 186 ? 5.328 0.798 3.496 1.00 74.75 186 PHE A C 1
ATOM 1440 O O . PHE A 1 186 ? 4.253 0.916 2.921 1.00 74.75 186 PHE A O 1
ATOM 1447 N N . THR A 1 187 ? 5.522 -0.146 4.424 1.00 83.31 187 THR A N 1
ATOM 1448 C CA . THR A 1 187 ? 4.483 -1.133 4.772 1.00 83.31 187 THR A CA 1
ATOM 1449 C C . THR A 1 187 ? 3.284 -0.460 5.411 1.00 83.31 187 THR A C 1
ATOM 1451 O O . THR A 1 187 ? 2.145 -0.699 5.028 1.00 83.31 187 THR A O 1
ATOM 1454 N N . THR A 1 188 ? 3.548 0.396 6.389 1.00 84.44 188 THR A N 1
ATOM 1455 C CA . THR A 1 188 ? 2.527 1.087 7.164 1.00 84.44 188 THR A CA 1
ATOM 1456 C C . THR A 1 188 ? 1.640 1.964 6.296 1.00 84.44 188 THR A C 1
ATOM 1458 O O . THR A 1 188 ? 0.414 1.877 6.374 1.00 84.44 188 THR A O 1
ATOM 1461 N N . ALA A 1 189 ? 2.258 2.777 5.446 1.00 84.81 189 ALA A N 1
ATOM 1462 C CA . ALA A 1 189 ? 1.555 3.637 4.518 1.00 84.81 189 ALA A CA 1
ATOM 1463 C C . ALA A 1 189 ? 0.854 2.809 3.428 1.00 84.81 189 ALA A C 1
ATOM 1465 O O . ALA A 1 189 ? -0.289 3.094 3.098 1.00 84.81 189 ALA A O 1
ATOM 1466 N N . LEU A 1 190 ? 1.435 1.701 2.948 1.00 87.75 190 LEU A N 1
ATOM 1467 C CA . LEU A 1 190 ? 0.711 0.782 2.064 1.00 87.75 190 LEU A CA 1
ATOM 1468 C C . LEU A 1 190 ? -0.541 0.181 2.723 1.00 87.75 190 LEU A C 1
ATOM 1470 O O . LEU A 1 190 ? -1.561 0.034 2.052 1.00 87.75 190 LEU A O 1
ATOM 1474 N N . VAL A 1 191 ? -0.490 -0.177 4.011 1.00 91.00 191 VAL A N 1
ATOM 1475 C CA . VAL A 1 191 ? -1.663 -0.669 4.755 1.00 91.00 191 VAL A CA 1
ATOM 1476 C C . VAL A 1 191 ? -2.716 0.433 4.875 1.00 91.00 191 VAL A C 1
ATOM 1478 O O . VAL A 1 191 ? -3.888 0.156 4.620 1.00 91.00 191 VAL A O 1
ATOM 1481 N N . HIS A 1 192 ? -2.302 1.658 5.222 1.00 91.94 192 HIS A N 1
ATOM 1482 C CA . HIS A 1 192 ? -3.173 2.836 5.264 1.00 91.94 192 HIS A CA 1
ATOM 1483 C C . HIS A 1 192 ? -3.895 3.031 3.923 1.00 91.94 192 HIS A C 1
ATOM 1485 O O . HIS A 1 192 ? -5.121 2.998 3.853 1.00 91.94 192 HIS A O 1
ATOM 1491 N N . GLU A 1 193 ? -3.127 3.123 2.840 1.00 89.81 193 GLU A N 1
ATOM 1492 C CA . GLU A 1 193 ? -3.643 3.344 1.493 1.00 89.81 193 GLU A CA 1
ATOM 1493 C C . GLU A 1 193 ? -4.534 2.195 1.003 1.00 89.81 193 GLU A C 1
ATOM 1495 O O . GLU A 1 193 ? -5.605 2.388 0.428 1.00 89.81 193 GLU A O 1
ATOM 1500 N N . THR A 1 194 ? -4.170 0.952 1.311 1.00 91.50 194 THR A N 1
ATOM 1501 C CA . THR A 1 194 ? -5.053 -0.179 1.001 1.00 91.50 194 THR A CA 1
ATOM 1502 C C . THR A 1 194 ? -6.371 -0.091 1.785 1.00 91.50 194 THR A C 1
ATOM 1504 O O . THR A 1 194 ? -7.403 -0.553 1.300 1.00 91.50 194 THR A O 1
ATOM 1507 N N . GLY A 1 195 ? -6.380 0.553 2.957 1.00 92.62 195 GLY A N 1
ATOM 1508 C CA . GLY A 1 195 ? -7.597 0.878 3.699 1.00 92.62 195 GLY A CA 1
ATOM 1509 C C . GLY A 1 195 ? -8.535 1.819 2.945 1.00 92.62 195 GLY A C 1
ATOM 1510 O O . GLY A 1 195 ? -9.728 1.529 2.866 1.00 92.62 195 GLY A O 1
ATOM 1511 N N . HIS A 1 196 ? -8.010 2.860 2.294 1.00 90.62 196 HIS A N 1
ATOM 1512 C CA . HIS A 1 196 ? -8.797 3.726 1.400 1.00 90.62 196 HIS A CA 1
ATOM 1513 C C . HIS A 1 196 ? -9.387 2.963 0.209 1.00 90.62 196 HIS A C 1
ATOM 1515 O O . HIS A 1 196 ? -10.525 3.210 -0.206 1.00 90.62 196 HIS A O 1
ATOM 1521 N N . ALA A 1 197 ? -8.644 1.993 -0.330 1.00 87.81 197 ALA A N 1
ATOM 1522 C CA . ALA A 1 197 ? -9.149 1.114 -1.382 1.00 87.81 197 ALA A CA 1
ATOM 1523 C C . ALA A 1 197 ? -10.305 0.224 -0.882 1.00 87.81 197 ALA A C 1
ATOM 1525 O O . ALA A 1 197 ? -11.322 0.090 -1.564 1.00 87.81 197 ALA A O 1
ATOM 1526 N N . VAL A 1 198 ? -10.188 -0.345 0.324 1.00 89.94 198 VAL A N 1
ATOM 1527 C CA . VAL A 1 198 ? -11.275 -1.109 0.964 1.00 89.94 198 VAL A CA 1
ATOM 1528 C C . VAL A 1 198 ? -12.499 -0.219 1.209 1.00 89.94 198 VAL A C 1
ATOM 1530 O O . VAL A 1 198 ? -13.613 -0.612 0.868 1.00 89.94 198 VAL A O 1
ATOM 1533 N N . ASP A 1 199 ? -12.303 0.984 1.749 1.00 90.12 199 ASP A N 1
ATOM 1534 C CA . ASP A 1 199 ? -13.366 1.957 2.032 1.00 90.12 199 ASP A CA 1
ATOM 1535 C C . ASP A 1 199 ? -14.191 2.298 0.781 1.00 90.12 199 ASP A C 1
ATOM 1537 O O . ASP A 1 199 ? -15.426 2.259 0.776 1.00 90.12 199 ASP A O 1
ATOM 1541 N N . SER A 1 200 ? -13.487 2.558 -0.321 1.00 83.06 200 SER A N 1
ATOM 1542 C CA . SER A 1 200 ? -14.086 2.876 -1.619 1.00 83.06 200 SER A CA 1
ATOM 1543 C C . SER A 1 200 ? -14.897 1.706 -2.191 1.00 83.06 200 SER A C 1
ATOM 1545 O O . SER A 1 200 ? -15.909 1.923 -2.857 1.00 83.06 200 SER A O 1
ATOM 1547 N N . ASN A 1 201 ? -14.512 0.462 -1.886 1.00 77.75 201 ASN A N 1
ATOM 1548 C CA . ASN A 1 201 ? -15.224 -0.744 -2.323 1.00 77.75 201 ASN A CA 1
ATOM 1549 C C . ASN A 1 201 ? -16.443 -1.089 -1.454 1.00 77.75 201 ASN A C 1
ATOM 1551 O O . ASN A 1 201 ? -17.315 -1.846 -1.881 1.00 77.75 201 ASN A O 1
ATOM 1555 N N . LEU A 1 202 ? -16.529 -0.548 -0.238 1.00 81.31 202 LEU A N 1
ATOM 1556 C CA . LEU A 1 202 ? -17.633 -0.802 0.695 1.00 81.31 202 LEU A CA 1
ATOM 1557 C C . LEU A 1 202 ? -18.858 0.094 0.463 1.00 81.31 202 LEU A C 1
ATOM 1559 O O . LEU A 1 202 ? -19.941 -0.203 0.966 1.00 81.31 202 LEU A O 1
ATOM 1563 N N . ALA A 1 203 ? -18.697 1.152 -0.331 1.00 66.56 203 ALA A N 1
ATOM 1564 C CA . ALA A 1 203 ? -19.711 2.129 -0.723 1.00 66.56 203 ALA A CA 1
ATOM 1565 C C . ALA A 1 203 ? -21.049 1.534 -1.204 1.00 66.56 203 ALA A C 1
ATOM 1567 O O . ALA A 1 203 ? -22.119 2.085 -0.940 1.00 66.56 203 ALA A O 1
ATOM 1568 N N . SER A 1 204 ? -21.008 0.423 -1.948 1.00 54.62 204 SER A N 1
ATOM 1569 C CA . SER A 1 204 ? -22.207 -0.260 -2.434 1.00 54.62 204 SER A CA 1
ATOM 1570 C C . SER A 1 204 ? -21.867 -1.663 -2.944 1.00 54.62 204 SER A C 1
ATOM 1572 O O . SER A 1 204 ? -21.127 -1.778 -3.922 1.00 54.62 204 SER A O 1
ATOM 1574 N N . PRO A 1 205 ? -22.466 -2.736 -2.391 1.00 48.62 205 PRO A N 1
ATOM 1575 C CA . PRO A 1 205 ? -22.308 -4.092 -2.928 1.00 48.62 205 PRO A CA 1
ATOM 1576 C C . PRO A 1 205 ? -22.876 -4.261 -4.353 1.00 48.62 205 PRO A C 1
ATOM 1578 O O . PRO A 1 205 ? -22.668 -5.305 -4.960 1.00 48.62 205 PRO A O 1
ATOM 1581 N N . ASN A 1 206 ? -23.581 -3.250 -4.886 1.00 42.75 206 ASN A N 1
ATOM 1582 C CA . ASN A 1 206 ? -24.184 -3.241 -6.222 1.00 42.75 206 ASN A CA 1
ATOM 1583 C C . ASN A 1 206 ? -23.686 -2.082 -7.115 1.00 42.75 206 ASN A C 1
ATOM 1585 O O . ASN A 1 206 ? -24.279 -1.838 -8.168 1.00 42.75 206 ASN A O 1
ATOM 1589 N N . ALA A 1 207 ? -22.666 -1.310 -6.710 1.00 46.41 207 ALA A N 1
ATOM 1590 C CA . ALA A 1 207 ? -22.126 -0.265 -7.584 1.00 46.41 207 ALA A CA 1
ATOM 1591 C C . ALA A 1 207 ? -21.428 -0.918 -8.792 1.00 46.41 207 ALA A C 1
ATOM 1593 O O . ALA A 1 207 ? -20.599 -1.803 -8.587 1.00 46.41 207 ALA A O 1
ATOM 1594 N N . PRO A 1 208 ? -21.730 -0.503 -10.042 1.00 38.97 208 PRO A N 1
ATOM 1595 C CA . PRO A 1 208 ? -21.227 -1.183 -11.238 1.00 38.97 208 PRO A CA 1
ATOM 1596 C C . PRO A 1 208 ? -19.705 -1.163 -11.360 1.00 38.97 208 PRO A C 1
ATOM 1598 O O . PRO A 1 208 ? -19.153 -2.032 -12.019 1.00 38.97 208 PRO A O 1
ATOM 1601 N N . HIS A 1 209 ? -19.039 -0.202 -10.726 1.00 41.53 209 HIS A N 1
ATOM 1602 C CA . HIS A 1 209 ? -17.607 -0.204 -10.489 1.00 41.53 209 HIS A CA 1
ATOM 1603 C C . HIS A 1 209 ? -17.295 0.685 -9.271 1.00 41.53 209 HIS A C 1
ATOM 1605 O O . HIS A 1 209 ? -17.969 1.699 -9.059 1.00 41.53 209 HIS A O 1
ATOM 1611 N N . PRO A 1 210 ? -16.284 0.325 -8.475 1.00 43.25 210 PRO A N 1
ATOM 1612 C CA . PRO A 1 210 ? -15.713 1.199 -7.456 1.00 43.25 210 PRO A CA 1
ATOM 1613 C C . PRO A 1 210 ? -15.107 2.443 -8.118 1.00 43.25 210 PRO A C 1
ATOM 1615 O O . PRO A 1 210 ? -14.401 2.335 -9.114 1.00 43.25 210 PRO A O 1
ATOM 1618 N N . GLY A 1 211 ? -15.471 3.622 -7.614 1.00 42.94 211 GLY A N 1
ATOM 1619 C CA . GLY A 1 211 ? -14.991 4.910 -8.127 1.00 42.94 211 GLY A CA 1
ATOM 1620 C C . GLY A 1 211 ? -16.062 5.914 -8.556 1.00 42.94 211 GLY A C 1
ATOM 1621 O O . GLY A 1 211 ? -15.733 7.073 -8.795 1.00 42.94 211 GLY A O 1
ATOM 1622 N N . THR A 1 212 ? -17.346 5.532 -8.603 1.00 41.62 212 THR A N 1
ATOM 1623 C CA . THR A 1 212 ? -18.443 6.468 -8.941 1.00 41.62 212 THR A CA 1
ATOM 1624 C C . THR A 1 212 ? -19.383 6.807 -7.778 1.00 41.62 212 THR A C 1
ATOM 1626 O O . THR A 1 212 ? -20.373 7.503 -7.997 1.00 41.62 212 THR A O 1
ATOM 1629 N N . GLY A 1 213 ? -19.127 6.339 -6.550 1.00 51.44 213 GLY A N 1
ATOM 1630 C CA . GLY A 1 213 ? -20.037 6.545 -5.417 1.00 51.44 213 GLY A CA 1
ATOM 1631 C C . GLY A 1 213 ? -19.360 6.452 -4.049 1.00 51.44 213 GLY A C 1
ATOM 1632 O O . GLY A 1 213 ? -18.613 5.518 -3.795 1.00 51.44 213 GLY A O 1
ATOM 1633 N N . THR A 1 214 ? -19.639 7.465 -3.223 1.00 68.31 214 THR A N 1
ATOM 1634 C CA . THR A 1 214 ? -19.459 7.607 -1.761 1.00 68.31 214 THR A CA 1
ATOM 1635 C C . THR A 1 214 ? -18.825 6.428 -1.019 1.00 68.31 214 THR A C 1
ATOM 1637 O O . THR A 1 214 ? -19.517 5.450 -0.764 1.00 68.31 214 THR A O 1
ATOM 1640 N N . SER A 1 215 ? -17.568 6.568 -0.583 1.00 84.19 215 SER A N 1
ATOM 1641 C CA . SER A 1 215 ? -16.883 5.648 0.342 1.00 84.19 215 SER A CA 1
ATOM 1642 C C . SER A 1 215 ? -17.738 5.294 1.568 1.00 84.19 215 SER A C 1
ATOM 1644 O O . SER A 1 215 ? -18.589 6.093 1.980 1.00 84.19 215 SER A O 1
ATOM 1646 N N . PHE A 1 216 ? -17.528 4.132 2.194 1.00 88.81 216 PHE A N 1
ATOM 1647 C CA . PHE A 1 216 ? -18.273 3.785 3.411 1.00 88.81 216 PHE A CA 1
ATOM 1648 C C . PHE A 1 216 ? -1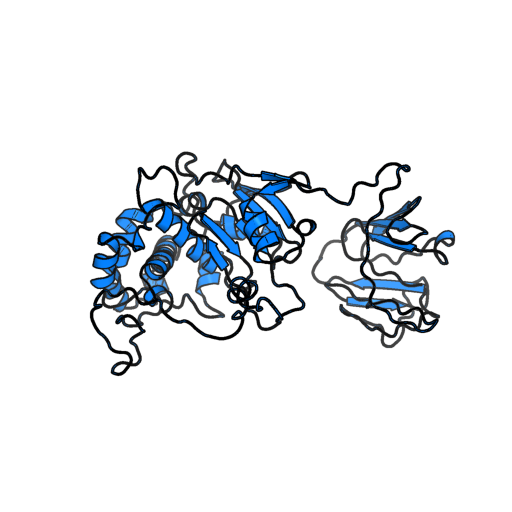8.067 4.822 4.523 1.00 88.81 216 PHE A C 1
ATOM 1650 O O . PHE A 1 216 ? -19.025 5.180 5.215 1.00 88.81 216 PHE A O 1
ATOM 1657 N N . SER A 1 217 ? -16.866 5.390 4.622 1.00 91.06 217 SER A N 1
ATOM 1658 C CA . SER A 1 217 ? -16.537 6.488 5.532 1.00 91.06 217 SER A CA 1
ATOM 1659 C C . SER A 1 217 ? -17.400 7.742 5.349 1.00 91.06 217 SER A C 1
ATOM 1661 O O . SER A 1 217 ? -17.590 8.524 6.280 1.00 91.06 217 SER A O 1
ATOM 1663 N N . SER A 1 218 ? -17.987 7.941 4.168 1.00 87.88 218 SER A N 1
ATOM 1664 C CA . SER A 1 218 ? -18.895 9.061 3.910 1.00 87.88 218 SER A CA 1
ATOM 1665 C C . SER A 1 218 ? -20.348 8.793 4.335 1.00 87.88 218 SER A C 1
ATOM 1667 O O . SER A 1 218 ? -21.158 9.725 4.370 1.00 87.88 218 SER A O 1
ATOM 1669 N N . THR A 1 219 ? -20.691 7.550 4.694 1.00 88.44 219 THR A N 1
ATOM 1670 C CA . THR A 1 219 ? -22.045 7.160 5.118 1.00 88.44 219 THR A CA 1
ATOM 1671 C C . THR A 1 219 ? -22.366 7.641 6.531 1.00 88.44 219 THR A C 1
ATOM 1673 O O . THR A 1 219 ? -21.492 7.764 7.389 1.00 88.44 219 THR A O 1
ATOM 1676 N N . SER A 1 220 ? -23.654 7.842 6.825 1.00 90.00 220 SER A N 1
ATOM 1677 C CA . SER A 1 220 ? -24.096 8.141 8.193 1.00 90.00 220 SER A CA 1
ATOM 1678 C C . SER A 1 220 ? -23.791 7.003 9.167 1.00 90.00 220 SER A C 1
ATOM 1680 O O . SER A 1 220 ? -23.584 7.262 10.346 1.00 90.00 220 SER A O 1
ATOM 1682 N N . THR A 1 221 ? -23.722 5.752 8.699 1.00 90.56 221 THR A N 1
ATOM 1683 C CA . THR A 1 221 ? -23.349 4.605 9.535 1.00 90.56 221 THR A CA 1
ATOM 1684 C C . THR A 1 221 ? -21.948 4.769 10.112 1.00 90.56 221 THR A C 1
ATOM 1686 O O . THR A 1 221 ? -21.792 4.627 11.324 1.00 90.56 221 THR A O 1
ATOM 1689 N N . TRP A 1 222 ? -20.957 5.099 9.277 1.00 93.56 222 TRP A N 1
ATOM 1690 C CA . TRP A 1 222 ? -19.598 5.347 9.757 1.00 93.56 222 TRP A CA 1
ATOM 1691 C C . TRP A 1 222 ? -19.526 6.604 10.617 1.00 93.56 222 TRP A C 1
ATOM 1693 O O . TRP A 1 222 ? -19.085 6.531 11.762 1.00 93.56 222 TRP A O 1
ATOM 1703 N N . LYS A 1 223 ? -20.033 7.734 10.104 1.00 92.06 223 LYS A N 1
ATOM 1704 C CA . LYS A 1 223 ? -19.971 9.022 10.806 1.00 92.06 223 LYS A CA 1
ATOM 1705 C C . LYS A 1 223 ? -20.573 8.939 12.211 1.00 92.06 223 LYS A C 1
ATOM 1707 O O . LYS A 1 223 ? -19.912 9.284 13.180 1.00 92.06 223 LYS A O 1
ATOM 1712 N N . ASN A 1 224 ? -21.765 8.349 12.343 1.00 92.69 224 ASN A N 1
ATOM 1713 C CA . ASN A 1 224 ? -22.432 8.175 13.637 1.00 92.69 224 ASN A CA 1
ATOM 1714 C C . ASN A 1 224 ? -21.688 7.232 14.594 1.00 92.69 224 ASN A C 1
ATOM 1716 O O . ASN A 1 224 ? -21.899 7.322 15.801 1.00 92.69 224 ASN A O 1
ATOM 1720 N N . ALA A 1 225 ? -20.918 6.263 14.090 1.00 93.69 225 ALA A N 1
ATOM 1721 C CA . ALA A 1 225 ? -20.112 5.390 14.939 1.00 93.69 225 ALA A CA 1
ATOM 1722 C C . ALA A 1 225 ? -18.879 6.141 15.442 1.00 93.69 225 ALA A C 1
ATOM 1724 O O . ALA A 1 225 ? -18.648 6.196 16.644 1.00 93.69 225 ALA A O 1
ATOM 1725 N N . ALA A 1 226 ? -18.166 6.787 14.527 1.00 91.06 226 ALA A N 1
ATOM 1726 C CA . ALA A 1 226 ? -16.984 7.570 14.830 1.00 91.06 226 ALA A CA 1
ATOM 1727 C C . ALA A 1 226 ? -17.297 8.769 15.757 1.00 91.06 226 ALA A C 1
ATOM 1729 O O . ALA A 1 226 ? -16.509 9.089 16.635 1.00 91.06 226 ALA A O 1
ATOM 1730 N N . ASP A 1 227 ? -18.475 9.395 15.640 1.00 88.94 227 ASP A N 1
ATOM 1731 C CA . ASP A 1 227 ? -18.890 10.519 16.502 1.00 88.94 227 ASP A CA 1
ATOM 1732 C C . ASP A 1 227 ? -19.374 10.100 17.900 1.00 88.94 227 ASP A C 1
ATOM 1734 O O . ASP A 1 227 ? -19.551 10.948 18.776 1.00 88.94 227 ASP A O 1
ATOM 1738 N N . LYS A 1 228 ? -19.632 8.805 18.127 1.00 90.56 228 LYS A N 1
ATOM 1739 C CA . LYS A 1 228 ? -19.928 8.276 19.472 1.00 90.56 228 LYS A CA 1
ATOM 1740 C C . LYS A 1 228 ? -18.671 8.048 20.295 1.00 90.56 228 LYS A C 1
ATOM 1742 O O . LYS A 1 228 ? -18.763 7.916 21.516 1.00 90.56 228 LYS A O 1
ATOM 1747 N N . ASP A 1 229 ? -17.535 7.964 19.625 1.00 88.31 229 ASP A N 1
ATOM 1748 C CA . ASP A 1 229 ? -16.242 7.821 20.252 1.00 88.31 229 ASP A CA 1
ATOM 1749 C C . ASP A 1 229 ? -15.701 9.199 20.636 1.00 88.31 229 ASP A C 1
ATOM 1751 O O . ASP A 1 229 ? -15.817 10.179 19.901 1.00 88.31 229 ASP A O 1
ATOM 1755 N N . GLY A 1 230 ? -15.137 9.295 21.841 1.00 77.44 230 GLY A N 1
ATOM 1756 C CA . GLY A 1 230 ? -14.555 10.547 22.335 1.00 77.44 230 GLY A CA 1
ATOM 1757 C C . GLY A 1 230 ? -13.236 10.905 21.645 1.00 77.44 230 GLY A C 1
ATOM 1758 O O . GLY A 1 230 ? -12.709 12.000 21.851 1.00 77.44 230 GLY A O 1
ATOM 1759 N N . TYR A 1 231 ? -12.693 9.972 20.861 1.00 82.81 231 TYR A N 1
ATOM 1760 C CA . TYR A 1 231 ? -11.336 9.977 20.338 1.00 82.81 231 TYR A CA 1
ATOM 1761 C C . TYR A 1 231 ? -11.282 9.292 18.971 1.00 82.81 231 TYR A C 1
ATOM 1763 O O . TYR A 1 231 ? -12.119 8.450 18.673 1.00 82.81 231 TYR A O 1
ATOM 1771 N N . ALA A 1 232 ? -10.276 9.638 18.166 1.00 85.56 232 ALA A N 1
ATOM 1772 C CA . ALA A 1 232 ? -9.896 8.879 16.974 1.00 85.56 232 ALA A CA 1
ATOM 1773 C C . ALA A 1 232 ? -8.700 7.963 17.287 1.00 85.56 232 ALA A C 1
ATOM 1775 O O . ALA A 1 232 ? -7.963 8.192 18.249 1.00 85.56 232 ALA A O 1
ATOM 1776 N N . VAL A 1 233 ? -8.469 6.954 16.447 1.00 85.19 233 VAL A N 1
ATOM 1777 C CA . VAL A 1 233 ? -7.340 6.010 16.585 1.00 85.19 233 VAL A CA 1
ATOM 1778 C C . VAL A 1 233 ? -5.957 6.647 16.418 1.00 85.19 233 VAL A C 1
ATOM 1780 O O . VAL A 1 233 ? -4.974 6.113 16.932 1.00 85.19 233 VAL A O 1
ATOM 1783 N N . SER A 1 234 ? -5.856 7.764 15.696 1.00 82.81 234 SER A N 1
ATOM 1784 C CA . SER A 1 234 ? -4.606 8.500 15.503 1.00 82.81 234 SER A CA 1
ATOM 1785 C C . SER A 1 234 ? -4.863 9.976 15.209 1.00 82.81 234 SER A C 1
ATOM 1787 O O . SER A 1 234 ? -5.975 10.371 14.847 1.00 82.81 234 SER A O 1
ATOM 1789 N N . ALA A 1 235 ? -3.816 10.795 15.340 1.00 80.06 235 ALA A N 1
ATOM 1790 C CA . ALA A 1 235 ? -3.883 12.217 15.017 1.00 80.06 235 ALA A CA 1
ATOM 1791 C C . ALA A 1 235 ? -4.186 12.479 13.541 1.00 80.06 235 ALA A C 1
ATOM 1793 O O . ALA A 1 235 ? -4.944 13.392 13.218 1.00 80.06 235 ALA A O 1
ATOM 1794 N N . TYR A 1 236 ? -3.624 11.652 12.659 1.00 81.25 236 TYR A N 1
ATOM 1795 C CA . TYR A 1 236 ? -3.876 11.729 11.228 1.00 81.25 236 TYR A CA 1
ATOM 1796 C C . TYR A 1 236 ? -5.333 11.381 10.900 1.00 81.25 236 TYR A C 1
ATOM 1798 O O . TYR A 1 236 ? -6.020 12.156 10.236 1.00 81.25 236 TYR A O 1
ATOM 180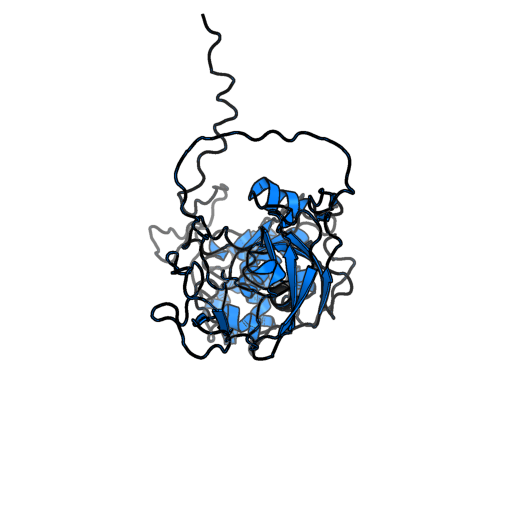6 N N . GLY A 1 237 ? -5.835 10.271 11.456 1.00 85.50 237 GLY A N 1
ATOM 1807 C CA . GLY A 1 237 ? -7.212 9.821 11.250 1.00 85.50 237 GLY A CA 1
ATOM 1808 C C . GLY A 1 237 ? -8.245 10.825 11.752 1.00 85.50 237 GLY A C 1
ATOM 1809 O O . GLY A 1 237 ? -9.278 11.032 11.128 1.00 85.50 237 GLY A O 1
ATOM 1810 N N . ALA A 1 238 ? -7.930 11.540 12.830 1.00 83.75 238 ALA A N 1
ATOM 1811 C CA . ALA A 1 238 ? -8.805 12.562 13.381 1.00 83.75 238 ALA A CA 1
ATOM 1812 C C . ALA A 1 238 ? -9.119 13.701 12.376 1.00 83.75 238 ALA A C 1
ATOM 1814 O O . ALA A 1 238 ? -10.163 14.341 12.488 1.00 83.75 238 ALA A O 1
ATOM 1815 N N . GLY A 1 239 ? -8.260 13.938 11.375 1.00 81.06 239 GLY A N 1
ATOM 1816 C CA . GLY A 1 239 ? -8.414 15.034 10.413 1.00 81.06 239 GLY A CA 1
ATOM 1817 C C . GLY A 1 239 ? -9.606 14.905 9.454 1.00 81.06 239 GLY A C 1
ATOM 1818 O O . GLY A 1 239 ? -10.065 15.918 8.925 1.00 81.06 239 GLY A O 1
ATOM 1819 N N . SER A 1 240 ? -10.121 13.695 9.205 1.00 84.56 240 SER A N 1
ATOM 1820 C CA . SER A 1 240 ? -11.362 13.488 8.442 1.00 84.56 240 SER A CA 1
ATOM 1821 C C . SER A 1 240 ? -11.899 12.061 8.596 1.00 84.56 240 SER A C 1
ATOM 1823 O O . SER A 1 240 ? -11.139 11.140 8.862 1.00 84.56 240 SER A O 1
ATOM 1825 N N . TYR A 1 241 ? -13.192 11.831 8.341 1.00 88.75 241 TYR A N 1
ATOM 1826 C CA . TYR A 1 241 ? -13.776 10.481 8.434 1.00 88.75 241 TYR A CA 1
ATOM 1827 C C . TYR A 1 241 ? -13.133 9.440 7.511 1.00 88.75 241 TYR A C 1
ATOM 1829 O O . TYR A 1 241 ? -13.151 8.256 7.848 1.00 88.75 241 TYR A O 1
ATOM 1837 N N . VAL A 1 242 ? -12.620 9.861 6.350 1.00 88.75 242 VAL A N 1
ATOM 1838 C CA . VAL A 1 242 ? -11.963 8.955 5.398 1.00 88.75 242 VAL A CA 1
ATOM 1839 C C . VAL A 1 242 ? -10.599 8.518 5.930 1.00 88.75 242 VAL A C 1
ATOM 1841 O O . VAL A 1 242 ? -10.306 7.325 5.937 1.00 88.75 242 VAL A O 1
ATOM 1844 N N . GLU A 1 243 ? -9.831 9.443 6.514 1.00 88.31 243 GLU A N 1
ATOM 1845 C CA . GLU A 1 243 ? -8.578 9.094 7.194 1.00 88.31 243 GLU A CA 1
ATOM 1846 C C . GLU A 1 243 ? -8.827 8.287 8.475 1.00 88.31 243 GLU A C 1
ATOM 1848 O O . GLU A 1 243 ? -8.120 7.317 8.736 1.00 88.31 243 GLU A O 1
ATOM 1853 N N . ASP A 1 244 ? -9.862 8.624 9.254 1.00 90.88 244 ASP A N 1
ATOM 1854 C CA . ASP A 1 244 ? -10.260 7.875 10.454 1.00 90.88 244 ASP A CA 1
ATOM 1855 C C . ASP A 1 244 ? -10.586 6.417 10.114 1.00 90.88 244 ASP A C 1
ATOM 1857 O O . ASP A 1 244 ? -10.210 5.504 10.850 1.00 90.88 244 ASP A O 1
ATOM 1861 N N . PHE A 1 245 ? -11.239 6.167 8.975 1.00 93.69 245 PHE A N 1
ATOM 1862 C CA . PHE A 1 245 ? -11.526 4.812 8.509 1.00 93.69 245 PHE A CA 1
ATOM 1863 C C . PHE A 1 245 ? -10.247 4.044 8.159 1.00 93.69 245 PHE A C 1
ATOM 1865 O O . PHE A 1 245 ? -10.056 2.925 8.646 1.00 93.69 245 PHE A O 1
ATOM 1872 N N . ALA A 1 246 ? -9.357 4.633 7.355 1.00 92.50 246 ALA A N 1
ATOM 1873 C CA . ALA A 1 246 ? -8.097 4.000 6.964 1.00 92.50 246 ALA A CA 1
ATOM 1874 C C . ALA A 1 246 ? -7.205 3.700 8.182 1.00 92.50 246 ALA A C 1
ATOM 1876 O O . ALA A 1 246 ? -6.695 2.585 8.334 1.00 92.50 246 ALA A O 1
ATOM 1877 N N . GLU A 1 247 ? -7.096 4.652 9.109 1.00 91.44 247 GLU A N 1
ATOM 1878 C CA . GLU A 1 247 ? -6.357 4.485 10.360 1.00 91.44 247 GLU A CA 1
ATOM 1879 C C . GLU A 1 247 ? -7.019 3.456 11.288 1.00 91.44 247 GLU A C 1
ATOM 1881 O O . GLU A 1 247 ? -6.325 2.670 11.937 1.00 91.44 247 GLU A O 1
ATOM 1886 N N . THR A 1 248 ? -8.355 3.384 11.328 1.00 94.00 248 THR A N 1
ATOM 1887 C CA . THR A 1 248 ? -9.057 2.351 12.112 1.00 94.00 248 THR A CA 1
ATOM 1888 C C . THR A 1 248 ? -8.767 0.966 11.550 1.00 94.00 248 THR A C 1
ATOM 1890 O O . THR A 1 248 ? -8.546 0.022 12.309 1.00 94.00 248 THR A O 1
ATOM 1893 N N . GLY A 1 249 ? -8.679 0.843 10.224 1.00 94.50 249 GLY A N 1
ATOM 1894 C CA . GLY A 1 249 ? -8.254 -0.390 9.575 1.00 94.50 249 GLY A CA 1
ATOM 1895 C C . GLY A 1 249 ? -6.857 -0.829 9.996 1.00 94.50 249 GLY A C 1
ATOM 1896 O O . GLY A 1 249 ? -6.647 -2.009 10.272 1.00 94.50 249 GLY A O 1
ATOM 1897 N N . ARG A 1 250 ? -5.910 0.104 10.129 1.00 92.12 250 ARG A N 1
ATOM 1898 C CA . ARG A 1 250 ? -4.581 -0.201 10.682 1.00 92.12 250 ARG A CA 1
ATOM 1899 C C . ARG A 1 250 ? -4.685 -0.744 12.107 1.00 92.12 250 ARG A C 1
ATOM 1901 O O . ARG A 1 250 ? -4.151 -1.813 12.389 1.00 92.12 250 ARG A O 1
ATOM 1908 N N . ALA A 1 251 ? -5.428 -0.071 12.986 1.00 91.38 251 ALA A N 1
ATOM 1909 C CA . ALA A 1 251 ? -5.621 -0.530 14.363 1.00 91.38 251 ALA A CA 1
ATOM 1910 C C . ALA A 1 251 ? -6.225 -1.949 14.428 1.00 91.38 251 ALA A C 1
ATOM 1912 O O . ALA A 1 251 ? -5.756 -2.782 15.203 1.00 91.38 251 ALA A O 1
ATOM 1913 N N . VAL A 1 252 ? -7.209 -2.252 13.573 1.00 94.12 252 VAL A N 1
ATOM 1914 C CA . VAL A 1 252 ? -7.813 -3.591 13.462 1.00 94.12 252 VAL A CA 1
ATOM 1915 C C . VAL A 1 252 ? -6.832 -4.620 12.899 1.00 94.12 252 VAL A C 1
ATOM 1917 O O . VAL A 1 252 ? -6.784 -5.741 13.403 1.00 94.12 252 VAL A O 1
ATOM 1920 N N . LEU A 1 253 ? -6.027 -4.269 11.888 1.00 93.81 253 LEU A N 1
ATOM 1921 C CA . LEU A 1 253 ? -5.004 -5.179 11.367 1.00 93.81 253 LEU A CA 1
ATOM 1922 C C . LEU A 1 253 ? -4.033 -5.582 12.471 1.00 93.81 253 LEU A C 1
ATOM 1924 O O . LEU A 1 253 ? -3.727 -6.759 12.635 1.00 93.81 253 LEU A O 1
ATOM 1928 N N . LEU A 1 254 ? -3.583 -4.593 13.234 1.00 89.56 254 LEU A N 1
ATOM 1929 C CA . LEU A 1 254 ? -2.656 -4.798 14.326 1.00 89.56 254 LEU A CA 1
ATOM 1930 C C . LEU A 1 254 ? -3.266 -5.630 15.454 1.00 89.56 254 LEU A C 1
ATOM 1932 O O . LEU A 1 254 ? -2.582 -6.497 15.991 1.00 89.56 254 LEU A O 1
ATOM 1936 N N . ASP A 1 255 ? -4.542 -5.411 15.786 1.00 92.25 255 ASP A N 1
ATOM 1937 C CA . ASP A 1 255 ? -5.270 -6.243 16.752 1.00 92.25 255 ASP A CA 1
ATOM 1938 C C . ASP A 1 255 ? -5.284 -7.720 16.332 1.00 92.25 255 ASP A C 1
ATOM 1940 O O . ASP A 1 255 ? -5.107 -8.608 17.165 1.00 92.25 255 ASP A O 1
ATOM 1944 N N . ASN A 1 256 ? -5.404 -7.976 15.026 1.00 92.62 256 ASN A N 1
ATOM 1945 C CA . ASN A 1 256 ? -5.401 -9.324 14.462 1.00 92.62 256 ASN A CA 1
ATOM 1946 C C . ASN A 1 256 ? -4.005 -9.967 14.397 1.00 92.62 256 ASN A C 1
ATOM 1948 O O . ASN A 1 256 ? -3.912 -11.194 14.331 1.00 92.62 256 ASN A O 1
ATOM 1952 N N . THR A 1 257 ? -2.926 -9.180 14.346 1.00 91.31 257 THR A N 1
ATOM 1953 C CA . THR A 1 257 ? -1.573 -9.694 14.052 1.00 91.31 257 THR A CA 1
ATOM 1954 C C . THR A 1 257 ? -0.619 -9.650 15.228 1.00 91.31 257 THR A C 1
ATOM 1956 O O . THR A 1 257 ? 0.227 -10.530 15.368 1.00 91.31 257 THR A O 1
ATOM 1959 N N . TYR A 1 258 ? -0.707 -8.612 16.056 1.00 90.62 258 TYR A N 1
ATOM 1960 C CA . TYR A 1 258 ? 0.235 -8.401 17.141 1.00 90.62 258 TYR A CA 1
ATOM 1961 C C . TYR A 1 258 ? -0.059 -9.364 18.302 1.00 90.62 258 TYR A C 1
ATOM 1963 O O . TYR A 1 258 ? -1.221 -9.513 18.691 1.00 90.62 258 TYR A O 1
ATOM 1971 N N . PRO A 1 259 ? 0.950 -10.012 18.912 1.00 91.19 259 PRO A N 1
ATOM 1972 C CA . PRO A 1 259 ? 0.734 -10.869 20.074 1.00 91.19 259 PRO A CA 1
ATOM 1973 C C . PRO A 1 259 ? 0.046 -10.125 21.232 1.00 91.19 259 PRO A C 1
ATOM 1975 O O . PRO A 1 259 ? 0.591 -9.188 21.809 1.00 91.19 259 PRO A O 1
ATOM 1978 N N . GLY A 1 260 ? -1.166 -10.560 21.593 1.00 90.81 260 GLY A N 1
ATOM 1979 C CA . GLY A 1 260 ? -1.997 -9.895 22.609 1.00 90.81 260 GLY A CA 1
ATOM 1980 C C . GLY A 1 260 ? -2.819 -8.704 22.091 1.00 90.81 260 GLY A C 1
ATOM 1981 O O . GLY A 1 260 ? -3.446 -8.002 22.891 1.00 90.81 260 GLY A O 1
ATOM 1982 N N . GLY A 1 261 ? -2.827 -8.498 20.774 1.00 90.94 261 GLY A N 1
ATOM 1983 C CA . GLY A 1 261 ? -3.655 -7.538 20.056 1.00 90.94 261 GLY A CA 1
ATOM 1984 C C . GLY A 1 261 ? -3.356 -6.080 20.388 1.00 90.94 261 GLY A C 1
ATOM 1985 O O . GLY A 1 261 ? -2.321 -5.720 20.959 1.00 90.94 261 GLY A O 1
ATOM 1986 N N . LEU A 1 262 ? -4.319 -5.225 20.068 1.00 87.81 262 LEU A N 1
ATOM 1987 C CA . LEU A 1 262 ? -4.264 -3.778 20.228 1.00 87.81 262 LEU A CA 1
ATOM 1988 C C . LEU A 1 262 ? -4.119 -3.369 21.699 1.00 87.81 262 LEU A C 1
ATOM 1990 O O . LEU A 1 262 ? -3.462 -2.379 22.034 1.00 87.81 262 LEU A O 1
ATOM 1994 N N . ARG A 1 263 ? -4.685 -4.167 22.610 1.00 88.50 263 ARG A N 1
ATOM 1995 C CA . ARG A 1 263 ? -4.524 -3.973 24.054 1.00 88.50 263 ARG A CA 1
ATOM 1996 C C . ARG A 1 263 ? -3.074 -4.147 24.496 1.00 88.50 263 ARG A C 1
ATOM 1998 O O . ARG A 1 263 ? -2.586 -3.311 25.251 1.00 88.50 263 ARG A O 1
ATOM 2005 N N . ALA A 1 264 ? -2.395 -5.203 24.050 1.00 88.75 264 ALA A N 1
ATOM 2006 C CA . ALA A 1 264 ? -0.985 -5.400 24.371 1.00 88.75 264 ALA A CA 1
ATOM 2007 C C . ALA A 1 264 ? -0.110 -4.345 23.686 1.00 88.75 264 ALA A C 1
ATOM 2009 O O . ALA A 1 264 ? 0.743 -3.754 24.345 1.00 88.75 264 ALA A O 1
ATOM 2010 N N . TRP A 1 265 ? -0.381 -4.059 22.409 1.00 84.50 265 TRP A N 1
ATOM 2011 C CA . TRP A 1 265 ? 0.322 -3.034 21.638 1.00 84.50 265 TRP A CA 1
ATOM 2012 C C . TRP A 1 265 ? 0.305 -1.664 22.320 1.00 84.50 265 TRP A C 1
ATOM 2014 O O . TRP A 1 265 ? 1.338 -1.030 22.505 1.00 84.50 265 TRP A O 1
ATOM 2024 N N . SER A 1 266 ? -0.876 -1.225 22.752 1.00 81.44 266 SER A N 1
ATOM 2025 C CA . SER A 1 266 ? -1.064 0.072 23.408 1.00 81.44 266 SER A CA 1
ATOM 2026 C C . SER A 1 266 ? -0.534 0.129 24.849 1.00 81.44 266 SER A C 1
ATOM 2028 O O . SER A 1 266 ? -0.745 1.129 25.533 1.00 81.44 266 SER A O 1
ATOM 2030 N N . GLY A 1 267 ? 0.098 -0.935 25.358 1.00 84.19 267 GLY A N 1
ATOM 2031 C CA . GLY A 1 267 ? 0.553 -0.996 26.747 1.00 84.19 267 GLY A CA 1
ATOM 2032 C C . GLY A 1 267 ? -0.599 -1.028 27.755 1.00 84.19 267 GLY A C 1
ATOM 2033 O O . GLY A 1 267 ? -0.487 -0.461 28.839 1.00 84.19 267 GLY A O 1
ATOM 2034 N N . ASN A 1 268 ? -1.711 -1.692 27.413 1.00 82.75 268 ASN A N 1
ATOM 2035 C CA . ASN A 1 268 ? -2.965 -1.696 28.174 1.00 82.75 268 ASN A CA 1
ATOM 2036 C C . ASN A 1 268 ? -3.567 -0.296 28.362 1.00 82.75 268 ASN A C 1
ATOM 2038 O O . ASN A 1 268 ? -4.059 0.025 29.447 1.00 82.75 268 ASN A O 1
ATOM 2042 N N . ASN A 1 269 ? -3.545 0.535 27.318 1.00 80.06 269 ASN A N 1
ATOM 2043 C CA . ASN A 1 269 ? -4.075 1.887 27.417 1.00 80.06 269 ASN A CA 1
ATOM 2044 C C . ASN A 1 269 ? -5.583 1.865 27.757 1.00 80.06 269 ASN A C 1
ATOM 2046 O O . ASN A 1 269 ? -6.376 1.319 26.982 1.00 80.06 269 ASN A O 1
ATOM 2050 N N . PRO A 1 270 ? -6.016 2.459 28.887 1.00 77.75 270 PRO A N 1
ATOM 2051 C CA . PRO A 1 270 ? -7.424 2.442 29.288 1.00 77.75 270 PRO A CA 1
ATOM 2052 C C . PRO A 1 270 ? -8.335 3.199 28.308 1.00 77.75 270 PRO A C 1
ATOM 2054 O O . PRO A 1 270 ? -9.531 2.901 28.223 1.00 77.75 270 PRO A O 1
ATOM 2057 N N . ASN A 1 271 ? -7.778 4.124 27.519 1.00 77.94 271 ASN A N 1
ATOM 2058 C CA . ASN A 1 271 ? -8.526 4.911 26.543 1.00 77.94 271 ASN A CA 1
ATOM 2059 C C . ASN A 1 271 ? -8.910 4.118 25.286 1.00 77.94 271 ASN A C 1
ATOM 2061 O O . ASN A 1 271 ? -9.700 4.620 24.496 1.00 77.94 271 ASN A O 1
ATOM 2065 N N . LEU A 1 272 ? -8.457 2.866 25.116 1.00 81.94 272 LEU A N 1
ATOM 2066 C CA . LEU A 1 272 ? -8.970 1.989 24.050 1.00 81.94 272 LEU A CA 1
ATOM 2067 C C . LEU A 1 272 ? -10.495 1.819 24.104 1.00 81.94 272 LEU A C 1
ATOM 2069 O O . LEU A 1 272 ? -11.137 1.597 23.084 1.00 81.94 272 LEU A O 1
ATOM 2073 N N . THR A 1 273 ? -11.085 1.953 25.293 1.00 85.50 273 THR A N 1
ATOM 2074 C CA . THR A 1 273 ? -12.543 1.929 25.479 1.00 85.50 273 THR A CA 1
ATOM 2075 C C . THR A 1 273 ? -13.266 3.076 24.766 1.00 85.50 273 THR A C 1
ATOM 2077 O O . THR A 1 273 ? -14.468 2.976 24.522 1.00 85.50 273 THR A O 1
ATOM 2080 N N . GLN A 1 274 ? -12.545 4.134 24.395 1.00 85.50 274 GLN A N 1
ATOM 2081 C CA . GLN A 1 274 ? -13.111 5.339 23.801 1.00 85.50 274 GLN A CA 1
ATOM 2082 C C . GLN A 1 274 ? -13.100 5.371 22.272 1.00 85.50 274 GLN A C 1
ATOM 2084 O O . GLN A 1 274 ? -13.558 6.359 21.717 1.00 85.50 274 GLN A O 1
ATOM 2089 N N . ILE A 1 275 ? -12.593 4.317 21.625 1.00 89.88 275 ILE A N 1
ATOM 2090 C CA . ILE A 1 275 ? -12.633 4.100 20.166 1.00 89.88 275 ILE A CA 1
ATOM 2091 C C . ILE A 1 275 ? -13.455 2.842 19.819 1.00 89.88 275 ILE A C 1
ATOM 2093 O O . ILE A 1 275 ? -13.239 2.171 18.808 1.00 89.88 275 ILE A O 1
ATOM 2097 N N . THR A 1 276 ? -14.341 2.421 20.725 1.00 92.88 276 THR A N 1
ATOM 2098 C CA . THR A 1 276 ? -15.015 1.120 20.618 1.00 92.88 276 THR A CA 1
ATOM 2099 C C . THR A 1 276 ? -16.102 1.110 19.555 1.00 92.88 276 THR A C 1
ATOM 2101 O O . THR A 1 276 ? -16.340 0.060 18.955 1.00 92.88 276 THR A O 1
ATOM 2104 N N . HIS A 1 277 ? -16.744 2.245 19.277 1.00 94.56 277 HIS A N 1
ATOM 2105 C CA . HIS A 1 277 ? -17.804 2.316 18.278 1.00 94.56 277 HIS A CA 1
ATOM 2106 C C . HIS A 1 277 ? -17.239 2.280 16.853 1.00 94.56 277 HIS A C 1
ATOM 2108 O O . HIS A 1 277 ? -17.779 1.543 16.025 1.00 94.56 277 HIS A O 1
ATOM 2114 N N . GLN A 1 278 ? -16.145 2.992 16.569 1.00 93.81 278 GLN A N 1
ATOM 2115 C CA . GLN A 1 278 ? -15.453 2.966 15.281 1.00 93.81 278 GLN A CA 1
ATOM 2116 C C . GLN A 1 278 ? -14.825 1.595 15.023 1.00 93.81 278 GLN A C 1
ATOM 2118 O O . GLN A 1 278 ? -15.022 1.041 13.943 1.00 93.81 278 GLN A O 1
ATOM 2123 N N . LEU A 1 279 ? -14.185 0.974 16.027 1.00 94.75 279 LEU A N 1
ATOM 2124 C CA . LEU A 1 279 ? -13.667 -0.395 15.902 1.00 94.75 279 LEU A CA 1
ATOM 2125 C C . LEU A 1 279 ? -14.790 -1.400 15.611 1.00 94.75 279 LEU A C 1
ATOM 2127 O O . LEU A 1 279 ? -14.665 -2.213 14.695 1.00 94.75 279 LEU A O 1
ATOM 2131 N N . ALA A 1 280 ? -15.909 -1.328 16.340 1.00 95.31 280 ALA A N 1
ATOM 2132 C CA . ALA A 1 280 ? -17.039 -2.232 16.133 1.00 95.31 280 ALA A CA 1
ATOM 2133 C C . ALA A 1 280 ? -17.698 -2.036 14.757 1.00 95.31 280 ALA A C 1
ATOM 2135 O O . ALA A 1 280 ? -17.990 -3.014 14.065 1.00 95.31 280 ALA A O 1
ATOM 2136 N N . ALA A 1 281 ? -17.911 -0.785 14.336 1.00 95.19 281 ALA A N 1
ATOM 2137 C CA . ALA A 1 281 ? -18.465 -0.475 13.021 1.00 95.19 281 ALA A CA 1
ATOM 2138 C C . ALA A 1 281 ? -17.540 -0.955 11.898 1.00 95.19 281 ALA A C 1
ATOM 2140 O O . ALA A 1 281 ? -18.011 -1.581 10.949 1.00 95.19 281 ALA A O 1
ATOM 2141 N N . PHE A 1 282 ? -16.230 -0.733 12.038 1.00 95.88 282 PHE A N 1
ATOM 2142 C CA . PHE A 1 282 ? -15.226 -1.202 11.092 1.00 95.88 282 PHE A CA 1
ATOM 2143 C C . PHE A 1 282 ? -15.231 -2.727 10.980 1.00 95.88 282 PHE A C 1
ATOM 2145 O O . PHE A 1 282 ? -15.350 -3.275 9.884 1.00 95.88 282 PHE A O 1
ATOM 2152 N N . GLN A 1 283 ? -15.148 -3.436 12.109 1.00 94.81 283 GLN A N 1
ATOM 2153 C CA . GLN A 1 283 ? -15.143 -4.899 12.133 1.00 94.81 283 GLN A CA 1
ATOM 2154 C C . GLN A 1 283 ? -16.401 -5.486 11.480 1.00 94.81 283 GLN A C 1
ATOM 2156 O O . GLN A 1 283 ? -16.296 -6.460 10.733 1.00 94.81 283 GLN A O 1
ATOM 2161 N N . ALA A 1 284 ? -17.567 -4.867 11.693 1.00 93.25 284 ALA A N 1
ATOM 2162 C CA . ALA A 1 284 ? -18.833 -5.325 11.129 1.00 93.25 284 ALA A CA 1
ATOM 2163 C C . ALA A 1 284 ? -18.882 -5.278 9.591 1.00 93.25 284 ALA A C 1
ATOM 2165 O O . ALA A 1 284 ? -19.538 -6.125 8.983 1.00 93.25 284 ALA A O 1
ATOM 2166 N N . VAL A 1 285 ? -18.208 -4.313 8.956 1.00 90.94 285 VAL A N 1
ATOM 2167 C CA . VAL A 1 285 ? -18.301 -4.098 7.497 1.00 90.94 285 VAL A CA 1
ATOM 2168 C C . VAL A 1 285 ? -17.032 -4.485 6.742 1.00 90.94 285 VAL A C 1
ATOM 2170 O O . VAL A 1 285 ? -17.102 -5.083 5.669 1.00 90.94 285 VAL A O 1
ATOM 2173 N N . ALA A 1 286 ? -15.870 -4.180 7.315 1.00 93.00 286 ALA A N 1
ATOM 2174 C CA . ALA A 1 286 ? -14.566 -4.297 6.681 1.00 93.00 286 ALA A CA 1
ATOM 2175 C C . ALA A 1 286 ? -13.694 -5.388 7.310 1.00 93.00 286 ALA A C 1
ATOM 2177 O O . ALA A 1 286 ? -12.766 -5.863 6.659 1.00 93.00 286 ALA A O 1
ATOM 2178 N N . GLY A 1 287 ? -13.999 -5.831 8.538 1.00 93.81 287 GLY A N 1
ATOM 2179 C CA . GLY A 1 287 ? -13.142 -6.735 9.317 1.00 93.81 287 GLY A CA 1
ATOM 2180 C C . GLY A 1 287 ? -12.709 -7.995 8.563 1.00 93.81 287 GLY A C 1
ATOM 2181 O O . GLY A 1 287 ? -11.558 -8.410 8.665 1.00 93.81 287 GLY A O 1
ATOM 2182 N N . ARG A 1 288 ? -13.582 -8.545 7.707 1.00 92.81 288 ARG A N 1
ATOM 2183 C CA . ARG A 1 288 ? -13.277 -9.715 6.862 1.00 92.81 288 ARG A CA 1
ATOM 2184 C C . ARG A 1 288 ? -12.088 -9.519 5.914 1.00 92.81 288 ARG A C 1
ATOM 2186 O O . ARG A 1 288 ? -11.429 -10.493 5.572 1.00 92.81 288 ARG A O 1
ATOM 2193 N N . PHE A 1 289 ? -11.821 -8.291 5.469 1.00 93.06 289 PHE A N 1
ATOM 2194 C CA . PHE A 1 289 ? -10.707 -8.001 4.566 1.00 93.06 289 PHE A CA 1
ATOM 2195 C C . PHE A 1 289 ? -9.364 -8.006 5.305 1.00 93.06 289 PHE A C 1
ATOM 2197 O O . PHE A 1 289 ? -8.341 -8.320 4.707 1.00 93.06 289 PHE A O 1
ATOM 2204 N N . TYR A 1 290 ? -9.384 -7.732 6.611 1.00 95.06 290 TYR A N 1
ATOM 2205 C CA . TYR A 1 290 ? -8.218 -7.544 7.479 1.00 95.06 290 TYR A CA 1
ATOM 2206 C C . TYR A 1 290 ? -7.765 -8.837 8.181 1.00 95.06 290 TYR A C 1
ATOM 2208 O O . TYR A 1 290 ? -6.932 -8.802 9.086 1.00 95.06 290 TYR A O 1
ATOM 2216 N N . VAL A 1 291 ? -8.312 -9.988 7.777 1.00 93.94 291 VAL A N 1
ATOM 2217 C CA . VAL A 1 291 ? -7.946 -11.304 8.315 1.00 93.94 291 VAL A CA 1
ATOM 2218 C C . VAL A 1 291 ? -6.690 -11.824 7.614 1.00 93.94 291 VAL A C 1
ATOM 2220 O O . VAL A 1 291 ? -6.667 -11.995 6.389 1.00 93.94 291 VAL A O 1
ATOM 2223 N N . THR A 1 292 ? -5.649 -12.115 8.392 1.00 92.69 292 THR A N 1
ATOM 2224 C CA . THR A 1 292 ? -4.405 -12.716 7.897 1.00 92.69 292 THR A CA 1
ATOM 2225 C C . THR A 1 292 ? -4.580 -14.182 7.508 1.00 92.69 292 THR A C 1
ATOM 2227 O O . THR A 1 292 ? -5.458 -14.882 8.007 1.00 92.69 292 THR A O 1
ATOM 2230 N N . GLY A 1 293 ? -3.757 -14.653 6.566 1.00 90.44 293 GLY A N 1
ATOM 2231 C CA . GLY A 1 293 ? -3.840 -16.024 6.049 1.00 90.44 293 GLY A CA 1
ATOM 2232 C C . GLY A 1 293 ? -5.065 -16.305 5.169 1.00 90.44 293 GLY A C 1
ATOM 2233 O O . GLY A 1 293 ? -5.271 -17.447 4.761 1.00 90.44 293 GLY A O 1
ATOM 2234 N N . SER A 1 294 ? -5.875 -15.285 4.863 1.00 90.81 294 SER A N 1
ATOM 2235 C CA . SER A 1 294 ? -6.925 -15.373 3.849 1.00 90.81 294 SER A CA 1
ATOM 2236 C C . SER A 1 294 ? -6.328 -15.537 2.445 1.00 90.81 294 SER A C 1
ATOM 2238 O O . SER A 1 294 ? -5.164 -15.228 2.206 1.00 90.81 294 SER A O 1
ATOM 2240 N N . THR A 1 295 ? -7.137 -16.031 1.507 1.00 93.69 295 THR A N 1
ATOM 2241 C CA . THR A 1 295 ? -6.786 -16.079 0.079 1.00 93.69 295 THR A CA 1
ATOM 2242 C C . THR A 1 295 ? -7.624 -15.066 -0.690 1.00 93.69 295 THR A C 1
ATOM 2244 O O . THR A 1 295 ? -8.711 -14.692 -0.242 1.00 93.69 295 THR A O 1
ATOM 2247 N N . CYS A 1 296 ? -7.122 -14.602 -1.835 1.00 90.50 296 CYS A N 1
ATOM 2248 C CA . CYS A 1 296 ? -7.891 -13.719 -2.705 1.00 90.50 296 CYS A CA 1
ATOM 2249 C C . CYS A 1 296 ? -9.145 -14.421 -3.225 1.00 90.50 296 CYS A C 1
ATOM 2251 O O . CYS A 1 296 ? -9.079 -15.522 -3.775 1.00 90.50 296 CYS A O 1
ATOM 2253 N N . ASP A 1 297 ? -10.256 -13.705 -3.177 1.00 87.50 297 ASP A N 1
ATOM 2254 C CA . ASP A 1 297 ? -11.468 -14.044 -3.892 1.00 87.50 297 ASP A CA 1
ATOM 2255 C C . ASP A 1 297 ? -11.468 -13.300 -5.230 1.00 87.50 297 ASP A C 1
ATOM 2257 O O . ASP A 1 297 ? -11.644 -12.082 -5.295 1.00 87.50 297 ASP A O 1
ATOM 2261 N N . SER A 1 298 ? -11.270 -14.033 -6.325 1.00 79.25 298 SER A N 1
ATOM 2262 C CA . SER A 1 298 ? -11.239 -13.447 -7.667 1.00 79.25 298 SER A CA 1
ATOM 2263 C C . SER A 1 298 ? -12.545 -12.748 -8.055 1.00 79.25 298 SER A C 1
ATOM 2265 O O . SER A 1 298 ? -12.518 -11.906 -8.945 1.00 79.25 298 SER A O 1
ATOM 2267 N N . SER A 1 299 ? -13.673 -13.074 -7.410 1.00 77.94 299 SER A N 1
ATOM 2268 C CA . SER A 1 299 ? -14.953 -12.391 -7.640 1.00 77.94 299 SER A CA 1
ATOM 2269 C C . SER A 1 299 ? -15.037 -11.020 -6.961 1.00 77.94 299 SER A C 1
ATOM 2271 O O . SER A 1 299 ? -15.802 -10.167 -7.401 1.00 77.94 299 SER A O 1
ATOM 2273 N N . HIS A 1 300 ? -14.214 -10.791 -5.934 1.00 76.38 300 HIS A N 1
ATOM 2274 C CA . HIS A 1 300 ? -14.108 -9.524 -5.209 1.00 76.38 300 HIS A CA 1
ATOM 2275 C C . HIS A 1 300 ? -12.846 -8.731 -5.563 1.00 76.38 300 HIS A C 1
ATOM 2277 O O . HIS A 1 300 ? -12.664 -7.621 -5.062 1.00 76.38 300 HIS A O 1
ATOM 2283 N N . LYS A 1 301 ? -11.964 -9.282 -6.406 1.00 80.38 301 LYS A N 1
ATOM 2284 C CA . LYS A 1 301 ? -10.758 -8.582 -6.835 1.00 80.38 301 LYS A CA 1
ATOM 2285 C C . LYS A 1 301 ? -11.124 -7.409 -7.737 1.00 80.38 301 LYS A C 1
ATOM 2287 O O . LYS A 1 301 ? -11.770 -7.585 -8.770 1.00 80.38 301 LYS A O 1
ATOM 2292 N N . PHE A 1 302 ? -10.645 -6.227 -7.369 1.00 76.62 302 PHE A N 1
ATOM 2293 C CA . PHE A 1 302 ? -10.776 -5.022 -8.166 1.00 76.62 302 PHE A CA 1
ATOM 2294 C C . PHE A 1 302 ? -10.188 -5.272 -9.562 1.00 76.62 302 PHE A C 1
ATOM 2296 O O . PHE A 1 302 ? -9.047 -5.742 -9.679 1.00 76.62 302 PHE A O 1
ATOM 2303 N N . PRO A 1 303 ? -10.947 -4.998 -10.635 1.00 77.75 303 PRO A N 1
ATOM 2304 C CA . PRO A 1 303 ? -10.485 -5.284 -11.979 1.00 77.75 303 PRO A CA 1
ATOM 2305 C C . PRO A 1 303 ? -9.266 -4.428 -12.312 1.00 77.75 303 PRO A C 1
ATOM 2307 O O . PRO A 1 303 ? -9.264 -3.209 -12.149 1.00 77.75 303 PRO A O 1
ATOM 2310 N N . PHE A 1 304 ? -8.225 -5.072 -12.828 1.00 79.44 304 PHE A N 1
ATOM 2311 C CA . PHE A 1 304 ? -7.088 -4.358 -13.386 1.00 79.44 304 PHE A CA 1
ATOM 2312 C C . PHE A 1 304 ? -7.563 -3.423 -14.526 1.00 79.44 304 PHE A C 1
ATOM 2314 O O . PHE A 1 304 ? -8.369 -3.865 -15.356 1.00 79.44 304 PHE A O 1
ATOM 2321 N N . PRO A 1 305 ? -7.078 -2.164 -14.609 1.00 76.94 305 PRO A N 1
ATOM 2322 C CA . PRO A 1 305 ? -7.473 -1.233 -15.662 1.00 76.94 305 PRO A CA 1
ATOM 2323 C C . PRO A 1 305 ? -7.276 -1.830 -17.059 1.00 76.94 305 PRO A C 1
ATOM 2325 O O . PRO A 1 305 ? -6.164 -2.154 -17.470 1.00 76.94 305 PRO A O 1
ATOM 2328 N N . THR A 1 306 ? -8.360 -1.968 -17.824 1.00 75.00 306 THR A N 1
ATOM 2329 C CA . THR A 1 306 ? -8.317 -2.640 -19.135 1.00 75.00 306 THR A CA 1
ATOM 2330 C C . THR A 1 306 ? -7.625 -1.808 -20.214 1.00 75.00 306 THR A C 1
ATOM 2332 O O . THR A 1 306 ? -7.174 -2.347 -21.226 1.00 75.00 306 THR A O 1
ATOM 2335 N N . SER A 1 307 ? -7.548 -0.493 -20.018 1.00 86.00 307 SER A N 1
ATOM 2336 C CA . SER A 1 307 ? -6.937 0.437 -20.962 1.00 86.00 307 SER A CA 1
ATOM 2337 C C . SER A 1 307 ? -5.413 0.351 -20.890 1.00 86.00 307 SER A C 1
ATOM 2339 O O . SER A 1 307 ? -4.802 0.719 -19.889 1.00 86.00 307 SER A O 1
ATOM 2341 N N . ILE A 1 308 ? -4.795 -0.111 -21.978 1.00 90.69 308 ILE A N 1
ATOM 2342 C CA . ILE A 1 308 ? -3.339 -0.168 -22.141 1.00 90.69 308 ILE A CA 1
ATOM 2343 C C . ILE A 1 308 ? -2.905 0.880 -23.161 1.00 90.69 308 ILE A C 1
ATOM 2345 O O . ILE A 1 308 ? -3.376 0.889 -24.297 1.00 90.69 308 ILE A O 1
ATOM 2349 N N . VAL A 1 309 ? -1.958 1.724 -22.768 1.00 91.12 309 VAL A N 1
ATOM 2350 C CA . VAL A 1 309 ? -1.267 2.661 -23.650 1.00 91.12 309 VAL A CA 1
ATOM 2351 C C . VAL A 1 309 ? -0.078 1.950 -24.287 1.00 91.12 309 VAL A C 1
ATOM 2353 O O . VAL A 1 309 ? 0.742 1.333 -23.601 1.00 91.12 309 VAL A O 1
ATOM 2356 N N . THR A 1 310 ? 0.028 2.045 -25.611 1.00 91.50 310 THR A N 1
ATOM 2357 C CA . THR A 1 310 ? 1.213 1.622 -26.362 1.00 91.50 310 THR A CA 1
ATOM 2358 C C . THR A 1 310 ? 2.074 2.829 -26.698 1.00 91.50 310 THR A C 1
ATOM 2360 O O . THR A 1 310 ? 1.561 3.818 -27.219 1.00 91.50 310 THR A O 1
ATOM 2363 N N . TYR A 1 311 ? 3.376 2.741 -26.459 1.00 85.12 311 TYR A N 1
ATOM 2364 C CA . TYR A 1 311 ? 4.332 3.794 -26.791 1.00 85.12 311 TYR A CA 1
ATOM 2365 C C . TYR A 1 311 ? 5.498 3.216 -27.588 1.00 85.12 311 TYR A C 1
ATOM 2367 O O . TYR A 1 311 ? 5.894 2.063 -27.407 1.00 85.12 311 TYR A O 1
ATOM 2375 N N . ALA A 1 312 ? 6.041 4.017 -28.504 1.00 77.69 312 ALA A N 1
ATOM 2376 C CA . ALA A 1 312 ? 7.208 3.616 -29.268 1.00 77.69 312 ALA A CA 1
ATOM 2377 C C . ALA A 1 312 ? 8.416 3.551 -28.328 1.00 77.69 312 ALA A C 1
ATOM 2379 O O . ALA A 1 312 ? 8.853 4.571 -27.797 1.00 77.69 312 ALA A O 1
ATOM 2380 N N . ASN A 1 313 ? 8.983 2.358 -28.157 1.00 60.84 313 ASN A N 1
ATOM 2381 C CA . ASN A 1 313 ? 10.357 2.253 -27.698 1.00 60.84 313 ASN A CA 1
ATOM 2382 C C . ASN A 1 313 ? 11.230 2.866 -28.795 1.00 60.84 313 ASN A C 1
ATOM 2384 O O . ASN A 1 313 ? 11.446 2.254 -29.840 1.00 60.84 313 ASN A O 1
ATOM 2388 N N . SER A 1 314 ? 11.749 4.069 -28.567 1.00 47.16 314 SER A N 1
ATOM 2389 C CA . SER A 1 314 ? 12.711 4.727 -29.461 1.00 47.16 314 SER A CA 1
ATOM 2390 C C . SER A 1 314 ? 14.051 3.979 -29.570 1.00 47.16 314 SER A C 1
ATOM 2392 O O . SER A 1 314 ? 14.954 4.434 -30.263 1.00 47.16 314 SER A O 1
ATOM 2394 N N . VAL A 1 315 ? 14.167 2.797 -28.956 1.00 42.56 315 VAL A N 1
ATOM 2395 C CA . VAL A 1 315 ? 15.296 1.874 -29.086 1.00 42.56 315 VAL A CA 1
ATOM 2396 C C . VAL A 1 315 ? 14.865 0.630 -29.868 1.00 42.56 315 VAL A C 1
ATOM 2398 O O . VAL A 1 315 ? 14.893 -0.494 -29.382 1.00 42.56 315 VAL A O 1
ATOM 2401 N N . THR A 1 316 ? 14.432 0.823 -31.108 1.00 34.84 316 THR A N 1
ATOM 2402 C CA . THR A 1 316 ? 14.653 -0.201 -32.134 1.00 34.84 316 THR A CA 1
ATOM 2403 C C . THR A 1 316 ? 15.730 0.353 -33.060 1.00 34.84 316 THR A C 1
ATOM 2405 O O . THR A 1 316 ? 15.527 1.427 -33.631 1.00 34.84 316 THR A O 1
ATOM 2408 N N . PRO A 1 317 ? 16.898 -0.307 -33.202 1.00 35.28 317 PRO A N 1
ATOM 2409 C CA . PRO A 1 317 ? 17.831 0.046 -34.256 1.00 35.28 317 PRO A CA 1
ATOM 2410 C C . PRO A 1 317 ? 17.110 -0.227 -35.574 1.00 35.28 317 PRO A C 1
ATOM 2412 O O . PRO A 1 317 ? 16.961 -1.374 -35.991 1.00 35.28 317 PRO A O 1
ATOM 2415 N N . SER A 1 318 ? 16.580 0.827 -36.190 1.00 30.08 318 SER A N 1
ATOM 2416 C CA . SER A 1 318 ? 15.967 0.706 -37.503 1.00 30.08 318 SER A CA 1
ATOM 2417 C C . SER A 1 318 ? 17.044 0.216 -38.478 1.00 30.08 318 SER A C 1
ATOM 2419 O O . SER A 1 318 ? 18.163 0.751 -38.453 1.00 30.08 318 SER A O 1
ATOM 2421 N N . PRO A 1 319 ? 16.758 -0.793 -39.321 1.00 35.41 319 PRO A N 1
ATOM 2422 C CA . PRO A 1 319 ? 17.675 -1.201 -40.366 1.00 35.41 319 PRO A CA 1
ATOM 2423 C C . PRO A 1 319 ? 17.971 0.019 -41.232 1.00 35.41 319 PRO A C 1
ATOM 2425 O O . PRO A 1 319 ? 17.073 0.770 -41.612 1.00 35.41 319 PRO A O 1
ATOM 2428 N N . VAL A 1 320 ? 19.255 0.229 -41.490 1.00 39.56 320 VAL A N 1
ATOM 2429 C CA . VAL A 1 320 ? 19.807 1.323 -42.284 1.00 39.56 320 VAL A CA 1
ATOM 2430 C C . VAL A 1 320 ? 18.936 1.611 -43.515 1.00 39.56 320 VAL A C 1
ATOM 2432 O O . VAL A 1 320 ? 18.902 0.815 -44.448 1.00 39.56 320 VAL A O 1
ATOM 2435 N N . GLY A 1 321 ? 18.279 2.777 -43.525 1.00 41.09 321 GLY A N 1
ATOM 2436 C CA . GLY A 1 321 ? 17.729 3.379 -44.740 1.0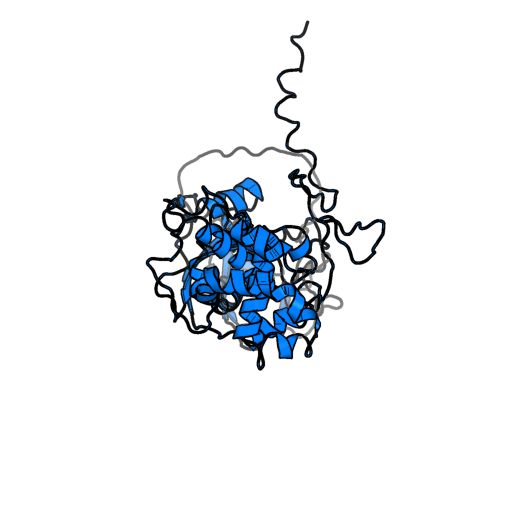0 41.09 321 GLY A CA 1
ATOM 2437 C C . GLY A 1 321 ? 16.289 3.885 -44.664 1.00 41.09 321 GLY A C 1
ATOM 2438 O O . GLY A 1 321 ? 15.421 3.332 -45.320 1.00 41.09 321 GLY A O 1
ATOM 2439 N N . SER A 1 322 ? 16.027 5.000 -43.976 1.00 29.45 322 SER A N 1
ATOM 2440 C CA . SER A 1 322 ? 15.229 6.089 -44.572 1.00 29.45 322 SER A CA 1
ATOM 2441 C C . SER A 1 322 ? 15.331 7.371 -43.741 1.00 29.45 322 SER A C 1
ATOM 2443 O O . SER A 1 322 ? 15.335 7.369 -42.513 1.00 29.45 322 SER A O 1
ATOM 2445 N N . THR A 1 323 ? 15.472 8.488 -44.442 1.00 36.56 323 THR A N 1
ATOM 2446 C CA . THR A 1 323 ? 15.567 9.844 -43.903 1.00 36.56 323 THR A CA 1
ATOM 2447 C C . THR A 1 323 ? 14.226 10.321 -43.358 1.00 36.56 323 THR A C 1
ATOM 2449 O O . THR A 1 323 ? 13.323 10.597 -44.142 1.00 36.56 323 THR A O 1
ATOM 2452 N N . THR A 1 324 ? 14.128 10.531 -42.043 1.00 26.44 324 THR A N 1
ATOM 2453 C CA . THR A 1 324 ? 13.098 11.401 -41.451 1.00 26.44 324 THR A CA 1
ATOM 2454 C C . THR A 1 324 ? 13.757 12.402 -40.506 1.00 26.44 324 THR A C 1
ATOM 2456 O O . THR A 1 324 ? 14.521 12.035 -39.617 1.00 26.44 324 THR A O 1
ATOM 2459 N N . ARG A 1 325 ? 13.507 13.691 -40.764 1.00 26.45 325 ARG A N 1
ATOM 2460 C CA . ARG A 1 325 ? 14.021 14.838 -40.006 1.00 26.45 325 ARG A CA 1
ATOM 2461 C C . ARG A 1 325 ? 13.308 14.938 -38.656 1.00 26.45 325 ARG A C 1
ATOM 2463 O O . ARG A 1 325 ? 12.082 14.927 -38.627 1.00 26.45 325 ARG A O 1
ATOM 2470 N N . VAL A 1 326 ? 14.066 15.144 -37.582 1.00 24.95 326 VAL A N 1
ATOM 2471 C CA . VAL A 1 326 ? 13.553 15.629 -36.292 1.00 24.95 326 VAL A CA 1
ATOM 2472 C C . VAL A 1 326 ? 14.216 16.979 -36.004 1.00 24.95 326 VAL A C 1
ATOM 2474 O O . VAL A 1 326 ? 15.433 17.118 -36.122 1.00 24.95 326 VAL A O 1
ATOM 2477 N N . LEU A 1 327 ? 13.386 17.987 -35.730 1.00 21.16 327 LEU A N 1
ATOM 2478 C CA . LEU A 1 327 ? 13.759 19.365 -35.399 1.00 21.16 327 LEU A CA 1
ATOM 2479 C C . LEU A 1 327 ? 14.367 19.440 -33.990 1.00 21.16 327 LEU A C 1
ATOM 2481 O O . LEU A 1 327 ? 13.778 18.918 -33.049 1.00 21.16 327 LEU A O 1
ATOM 2485 N N . PHE A 1 328 ? 15.479 20.165 -33.838 1.00 25.23 328 PHE A N 1
ATOM 2486 C CA . PHE A 1 328 ? 16.006 20.595 -32.539 1.00 25.23 328 PHE A CA 1
ATOM 2487 C C . PHE A 1 328 ? 15.914 22.120 -32.417 1.00 25.23 328 PHE A C 1
ATOM 2489 O O . PHE A 1 328 ? 16.301 22.842 -33.338 1.00 25.23 328 PHE A O 1
ATOM 2496 N N . TYR A 1 329 ? 15.419 22.599 -31.272 1.00 21.78 329 TYR A N 1
ATOM 2497 C CA . TYR A 1 329 ? 15.607 23.979 -30.823 1.00 21.78 329 TYR A CA 1
ATOM 2498 C C . TYR A 1 329 ? 17.065 24.167 -30.393 1.00 21.78 329 TYR A C 1
ATOM 2500 O O . TYR A 1 329 ? 17.607 23.342 -29.659 1.00 21.78 329 TYR A O 1
ATOM 2508 N N . SER A 1 330 ? 17.690 25.251 -30.854 1.00 25.44 330 SER A N 1
ATOM 2509 C CA . SER A 1 330 ? 19.039 25.646 -30.455 1.00 25.44 330 SER A CA 1
ATOM 2510 C C . SER A 1 330 ? 18.968 26.715 -29.364 1.00 25.44 330 SER A C 1
ATOM 2512 O O . SER A 1 330 ? 18.219 27.684 -29.480 1.00 25.44 330 SER A O 1
ATOM 2514 N N . ALA A 1 331 ? 19.807 26.565 -28.343 1.00 24.23 331 ALA A N 1
ATOM 2515 C CA . ALA A 1 331 ? 20.337 27.679 -27.573 1.00 24.23 331 ALA A CA 1
ATOM 2516 C C . ALA A 1 331 ? 21.866 27.546 -27.587 1.00 24.23 331 ALA A C 1
ATOM 2518 O O . ALA A 1 331 ? 22.427 26.496 -27.286 1.00 24.23 331 ALA A O 1
ATOM 2519 N N . ASP A 1 332 ? 22.481 28.609 -28.080 1.00 27.78 332 ASP A N 1
ATOM 2520 C CA . ASP A 1 332 ? 23.900 28.858 -28.315 1.00 27.78 332 ASP A CA 1
ATOM 2521 C C . ASP A 1 332 ? 24.745 28.732 -27.034 1.00 27.78 332 ASP A C 1
ATOM 2523 O O . ASP A 1 332 ? 24.302 29.233 -26.008 1.00 27.78 332 ASP A O 1
ATOM 2527 N N . GLN A 1 333 ? 25.945 28.130 -27.106 1.00 25.55 333 GLN A N 1
ATOM 2528 C CA . GLN A 1 333 ? 27.205 28.711 -26.601 1.00 25.55 333 GLN A CA 1
ATOM 2529 C C . GLN A 1 333 ? 28.432 27.975 -27.181 1.00 25.55 333 GLN A C 1
ATOM 2531 O O . GLN A 1 333 ? 28.538 26.749 -27.171 1.00 25.55 333 GLN A O 1
ATOM 2536 N N . ARG A 1 334 ? 29.395 28.765 -27.667 1.00 29.08 334 ARG A N 1
ATOM 2537 C CA . 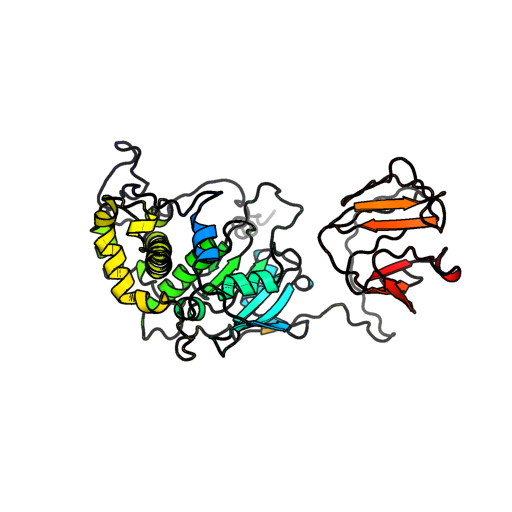ARG A 1 334 ? 30.772 28.370 -28.014 1.00 29.08 334 ARG A CA 1
ATOM 2538 C C . ARG A 1 334 ? 31.591 28.139 -26.737 1.00 29.08 334 ARG A C 1
ATOM 2540 O O . ARG A 1 334 ? 31.416 28.922 -25.814 1.00 29.08 334 ARG A O 1
ATOM 2547 N N . LEU A 1 335 ? 32.555 27.202 -26.749 1.00 26.38 335 LEU A N 1
ATOM 2548 C CA . LEU A 1 335 ? 33.958 27.383 -26.298 1.00 26.38 335 LEU A CA 1
ATOM 2549 C C . LEU A 1 335 ? 34.769 26.060 -26.259 1.00 26.38 335 LEU A C 1
ATOM 2551 O O . LEU A 1 335 ? 34.301 25.053 -25.751 1.00 26.38 335 LEU A O 1
ATOM 2555 N N . SER A 1 336 ? 36.029 26.167 -26.711 1.00 29.89 336 SER A N 1
ATOM 2556 C CA . SER A 1 336 ? 37.263 25.560 -26.161 1.00 29.89 336 SER A CA 1
ATOM 2557 C C . SER A 1 336 ? 37.516 24.038 -26.213 1.00 29.89 336 SER A C 1
ATOM 2559 O O . SER A 1 336 ? 36.759 23.213 -25.721 1.00 29.89 336 SER A O 1
ATOM 2561 N N . SER A 1 337 ? 38.696 23.684 -26.734 1.00 33.53 337 SER A N 1
ATOM 2562 C CA . SER A 1 337 ? 39.266 22.338 -26.871 1.00 33.53 337 SER A CA 1
ATOM 2563 C C . SER A 1 337 ? 39.839 21.769 -25.563 1.00 33.53 337 SER A C 1
ATOM 2565 O O . SER A 1 337 ? 41.045 21.542 -25.446 1.00 33.53 337 SER A O 1
ATOM 2567 N N . THR A 1 338 ? 38.973 21.486 -24.599 1.00 31.70 338 THR A N 1
ATOM 2568 C CA . THR A 1 338 ? 39.292 20.644 -23.439 1.00 31.70 338 THR A CA 1
ATOM 2569 C C . THR A 1 338 ? 38.156 19.647 -23.260 1.00 31.70 338 THR A C 1
ATOM 2571 O O . THR A 1 338 ? 37.033 20.022 -22.939 1.00 31.70 338 THR A O 1
ATOM 2574 N N . HIS A 1 339 ? 38.429 18.368 -23.528 1.00 34.28 339 HIS A N 1
ATOM 2575 C CA . HIS A 1 339 ? 37.461 17.297 -23.311 1.00 34.28 339 HIS A CA 1
ATOM 2576 C C . HIS A 1 339 ? 37.244 17.121 -21.805 1.00 34.28 339 HIS A C 1
ATOM 2578 O O . HIS A 1 339 ? 38.035 16.465 -21.133 1.00 34.28 339 HIS A O 1
ATOM 2584 N N . LEU A 1 340 ? 36.183 17.732 -21.283 1.00 34.84 340 LEU A N 1
ATOM 2585 C CA . LEU A 1 340 ? 35.642 17.429 -19.966 1.00 34.84 340 LEU A CA 1
ATOM 2586 C C . LEU A 1 340 ? 34.896 16.098 -20.075 1.00 34.84 340 LEU A C 1
ATOM 2588 O O . LEU A 1 340 ? 33.848 16.016 -20.717 1.00 34.84 340 LEU A O 1
ATOM 2592 N N . LEU A 1 341 ? 35.454 15.048 -19.478 1.00 40.78 341 LEU A N 1
ATOM 2593 C CA . LEU A 1 341 ? 34.660 13.877 -19.131 1.00 40.78 341 LEU A CA 1
ATOM 2594 C C . LEU A 1 341 ? 33.730 14.312 -17.993 1.00 40.78 341 LEU A C 1
ATOM 2596 O O . LEU A 1 341 ? 34.194 14.782 -16.955 1.00 40.78 341 LEU A O 1
ATOM 2600 N N . GLY A 1 342 ? 32.419 14.235 -18.223 1.00 36.50 342 GLY A N 1
ATOM 2601 C CA . GLY A 1 342 ? 31.433 14.428 -17.165 1.00 36.50 342 GLY A CA 1
ATOM 2602 C C . GLY A 1 342 ? 31.632 13.378 -16.071 1.00 36.50 342 GLY A C 1
ATOM 2603 O O . GLY A 1 342 ? 31.965 12.244 -16.396 1.00 36.50 342 GLY A O 1
ATOM 2604 N N . SER A 1 343 ? 31.494 13.828 -14.819 1.00 42.59 343 SER A N 1
ATOM 2605 C CA . SER A 1 343 ? 31.360 13.092 -13.547 1.00 42.59 343 SER A CA 1
ATOM 2606 C C . SER A 1 343 ? 31.547 11.561 -13.606 1.00 42.59 343 SER A C 1
ATOM 2608 O O . SER A 1 343 ? 30.818 10.860 -14.308 1.00 42.59 343 SER A O 1
ATOM 2610 N N . LEU A 1 344 ? 32.534 11.049 -12.842 1.00 45.38 344 LEU A N 1
ATOM 2611 C CA . LEU A 1 344 ? 32.834 9.617 -12.748 1.00 45.38 344 LEU A CA 1
ATOM 2612 C C . LEU A 1 344 ? 32.857 9.073 -11.301 1.00 45.38 344 LEU A C 1
ATOM 2614 O O . LEU A 1 344 ? 33.765 9.420 -10.548 1.00 45.38 344 LEU A O 1
ATOM 2618 N N . GLY A 1 345 ? 31.925 8.191 -10.915 1.00 45.69 345 GLY A N 1
ATOM 2619 C CA . GLY A 1 345 ? 31.938 7.452 -9.637 1.00 45.69 345 GLY A CA 1
ATOM 2620 C C . GLY A 1 345 ? 30.665 6.621 -9.397 1.00 45.69 345 GLY A C 1
ATOM 2621 O O . GLY A 1 345 ? 29.594 7.090 -9.748 1.00 45.69 345 GLY A O 1
ATOM 2622 N N . PRO A 1 346 ? 30.735 5.401 -8.828 1.00 45.75 346 PRO A N 1
ATOM 2623 C CA . PRO A 1 346 ? 29.608 4.461 -8.788 1.00 45.75 346 PRO A CA 1
ATOM 2624 C C . PRO A 1 346 ? 28.420 4.971 -7.970 1.00 45.75 346 PRO A C 1
ATOM 2626 O O . PRO A 1 346 ? 28.627 5.616 -6.944 1.00 45.75 346 PRO A O 1
ATOM 2629 N N . ASP A 1 347 ? 27.199 4.619 -8.398 1.00 47.75 347 ASP A N 1
ATOM 2630 C CA . ASP A 1 347 ? 25.966 4.884 -7.634 1.00 47.75 347 ASP A CA 1
ATOM 2631 C C . ASP A 1 347 ? 25.968 4.193 -6.262 1.00 47.75 347 ASP A C 1
ATOM 2633 O O . ASP A 1 347 ? 25.286 4.647 -5.353 1.00 47.75 347 ASP A O 1
ATOM 2637 N N . ASP A 1 348 ? 26.760 3.124 -6.110 1.00 46.62 348 ASP A N 1
ATOM 2638 C CA . ASP A 1 348 ? 26.929 2.386 -4.860 1.00 46.62 348 ASP A CA 1
ATOM 2639 C C . ASP A 1 348 ? 28.328 1.745 -4.769 1.00 46.62 348 ASP A C 1
ATOM 2641 O O . ASP A 1 348 ? 28.830 1.171 -5.743 1.00 46.62 348 ASP A O 1
ATOM 2645 N N . GLY A 1 349 ? 28.964 1.812 -3.594 1.00 57.41 349 GLY A N 1
ATOM 2646 C CA . GLY A 1 349 ? 30.339 1.341 -3.360 1.00 57.41 349 GLY A CA 1
ATOM 2647 C C . GLY A 1 349 ? 31.421 2.406 -3.563 1.00 57.41 349 GLY A C 1
ATOM 2648 O O . GLY A 1 349 ? 31.144 3.600 -3.492 1.00 57.41 349 GLY A O 1
ATOM 2649 N N . ALA A 1 350 ? 32.678 1.989 -3.736 1.00 63.03 350 ALA A N 1
ATOM 2650 C CA . ALA A 1 350 ? 33.815 2.898 -3.904 1.00 63.03 350 ALA A CA 1
ATOM 2651 C C . ALA A 1 350 ? 34.866 2.305 -4.855 1.00 63.03 350 ALA A C 1
ATOM 2653 O O . ALA A 1 350 ? 35.101 1.093 -4.859 1.00 63.03 350 ALA A O 1
ATOM 2654 N N . CYS A 1 351 ? 35.508 3.150 -5.663 1.00 62.19 351 CYS A N 1
ATOM 2655 C CA . CYS A 1 351 ? 36.524 2.720 -6.627 1.00 62.19 351 CYS A CA 1
ATOM 2656 C C . CYS A 1 351 ? 37.877 3.386 -6.370 1.00 62.19 351 CYS A C 1
ATOM 2658 O O . CYS A 1 351 ? 37.942 4.494 -5.847 1.00 62.19 351 CYS A O 1
ATOM 2660 N N . THR A 1 352 ? 38.953 2.725 -6.794 1.00 77.62 352 THR A N 1
ATOM 2661 C CA . THR A 1 352 ? 40.322 3.253 -6.782 1.00 77.62 352 THR A CA 1
ATOM 2662 C C . THR A 1 352 ? 40.925 3.152 -8.183 1.00 77.62 352 THR A C 1
ATOM 2664 O O . THR A 1 352 ? 40.775 2.128 -8.856 1.00 77.62 352 THR A O 1
ATOM 2667 N N . VAL A 1 353 ? 41.599 4.214 -8.634 1.00 74.62 353 VAL A N 1
ATOM 2668 C CA . VAL A 1 353 ? 42.273 4.264 -9.947 1.00 74.62 353 VAL A CA 1
ATOM 2669 C C . VAL A 1 353 ? 43.760 3.960 -9.805 1.00 74.62 353 VAL A C 1
ATOM 2671 O O . VAL A 1 353 ? 44.377 4.399 -8.837 1.00 74.62 353 VAL A O 1
ATOM 2674 N N . TYR A 1 354 ? 44.350 3.270 -10.786 1.00 82.75 354 TYR A N 1
ATOM 2675 C CA . TYR A 1 354 ? 45.761 2.887 -10.785 1.00 82.75 354 TYR A CA 1
ATOM 2676 C C . TYR A 1 354 ? 46.482 3.341 -12.055 1.00 82.75 354 TYR A C 1
ATOM 2678 O O . TYR A 1 354 ? 45.924 3.379 -13.154 1.00 82.75 354 TYR A O 1
ATOM 2686 N N . SER A 1 355 ? 47.762 3.661 -11.889 1.00 84.50 355 SER A N 1
ATOM 2687 C CA . SER A 1 355 ? 48.641 4.122 -12.973 1.00 84.50 355 SER A CA 1
ATOM 2688 C C . SER A 1 355 ? 49.324 3.003 -13.757 1.00 84.50 355 SER A C 1
ATOM 2690 O O . SER A 1 355 ? 50.101 3.263 -14.673 1.00 84.50 355 SER A O 1
ATOM 2692 N N . ASP A 1 356 ? 49.045 1.757 -13.393 1.00 79.25 356 ASP A N 1
ATOM 2693 C CA . ASP A 1 356 ? 49.597 0.552 -13.991 1.00 79.25 356 ASP A CA 1
ATOM 2694 C C . ASP A 1 356 ? 48.493 -0.477 -14.251 1.00 79.25 356 ASP A C 1
ATOM 2696 O O . ASP A 1 356 ? 47.521 -0.551 -13.504 1.00 79.25 356 ASP A O 1
ATOM 2700 N N . ALA A 1 357 ? 48.654 -1.304 -15.281 1.00 73.19 357 ALA A N 1
ATOM 2701 C CA . ALA A 1 357 ? 47.682 -2.327 -15.666 1.00 73.19 357 ALA A CA 1
ATOM 2702 C C . ALA A 1 357 ? 47.440 -3.417 -14.602 1.00 73.19 357 ALA A C 1
ATOM 2704 O O . ALA A 1 357 ? 46.485 -4.179 -14.727 1.00 73.19 357 ALA A O 1
ATOM 2705 N N . ALA A 1 358 ? 48.304 -3.529 -13.587 1.00 77.44 358 ALA A N 1
ATOM 2706 C CA . ALA A 1 358 ? 48.226 -4.566 -12.559 1.00 77.44 358 ALA A CA 1
ATOM 2707 C C . ALA A 1 358 ? 47.466 -4.123 -11.300 1.00 77.44 358 ALA A C 1
ATOM 2709 O O . ALA A 1 358 ? 47.468 -4.853 -10.309 1.00 77.44 358 ALA A O 1
ATOM 2710 N N . CYS A 1 359 ? 46.824 -2.951 -11.322 1.00 77.88 359 CYS A N 1
ATOM 27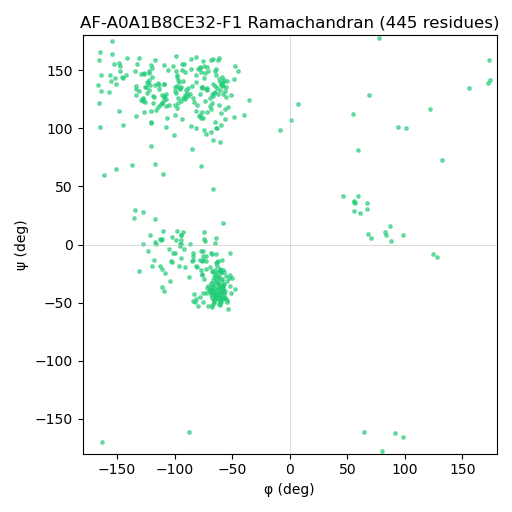11 C CA . CYS A 1 359 ? 46.090 -2.415 -10.184 1.00 77.88 359 CYS A CA 1
ATOM 2712 C C . CYS A 1 359 ? 46.973 -2.307 -8.908 1.00 77.88 359 CYS A C 1
ATOM 2714 O O . CYS A 1 359 ? 46.509 -2.575 -7.799 1.00 77.88 359 CYS A O 1
ATOM 2716 N N . SER A 1 360 ? 48.265 -1.955 -9.043 1.00 79.12 360 SER A N 1
ATOM 2717 C CA . SER A 1 360 ? 49.240 -1.997 -7.932 1.00 79.12 360 SER A CA 1
ATOM 2718 C C . SER A 1 360 ? 49.722 -0.628 -7.434 1.00 79.12 360 SER A C 1
ATOM 2720 O O . SER A 1 360 ? 50.187 -0.513 -6.300 1.00 79.12 360 SER A O 1
ATOM 2722 N N . LYS A 1 361 ? 49.595 0.427 -8.245 1.00 85.00 361 LYS A N 1
ATOM 2723 C CA . LYS A 1 361 ? 50.011 1.803 -7.939 1.00 85.00 361 LYS A CA 1
ATOM 2724 C C . LYS A 1 361 ? 48.817 2.755 -8.011 1.00 85.00 361 LYS A C 1
ATOM 2726 O O . LYS A 1 361 ? 48.594 3.358 -9.072 1.00 85.00 361 LYS A O 1
ATOM 2731 N N . PRO A 1 362 ? 48.041 2.874 -6.916 1.00 82.06 362 PRO A N 1
ATOM 2732 C CA . PRO A 1 362 ? 46.884 3.750 -6.895 1.00 82.06 362 PRO A CA 1
ATOM 2733 C C . PRO A 1 362 ? 47.322 5.198 -7.116 1.00 82.06 362 PRO A C 1
ATOM 2735 O O . PRO A 1 362 ? 48.392 5.621 -6.670 1.00 82.06 362 PRO A O 1
ATOM 2738 N N . ILE A 1 363 ? 46.516 5.946 -7.857 1.00 78.56 363 ILE A N 1
ATOM 2739 C CA . ILE A 1 363 ? 46.763 7.358 -8.120 1.00 78.56 363 ILE A CA 1
ATOM 2740 C C . ILE A 1 363 ? 46.287 8.146 -6.905 1.00 78.56 363 ILE A C 1
ATOM 2742 O O . ILE A 1 363 ? 45.108 8.115 -6.560 1.00 78.56 363 ILE A O 1
ATOM 2746 N N . SER A 1 364 ? 47.217 8.867 -6.282 1.00 80.00 364 SER A N 1
ATOM 2747 C CA . SER A 1 364 ? 46.948 9.638 -5.070 1.00 80.00 364 SER A CA 1
ATOM 2748 C C . SER A 1 364 ? 45.836 10.670 -5.276 1.00 80.00 364 SER A C 1
ATOM 2750 O O . SER A 1 364 ? 45.881 11.457 -6.225 1.00 80.00 364 SER A O 1
ATOM 2752 N N . GLY A 1 365 ? 44.854 10.671 -4.372 1.00 72.31 365 GLY A N 1
ATOM 2753 C CA . GLY A 1 365 ? 43.681 11.547 -4.417 1.00 72.31 365 GLY A CA 1
ATOM 2754 C C . GLY A 1 365 ? 42.514 10.980 -5.229 1.00 72.31 365 GLY A C 1
ATOM 2755 O O . GLY A 1 365 ? 41.502 11.664 -5.383 1.00 72.31 365 GLY A O 1
ATOM 2756 N N . LEU A 1 366 ? 42.653 9.753 -5.742 1.00 71.19 366 LEU A N 1
ATOM 2757 C CA . LEU A 1 366 ? 41.637 9.013 -6.497 1.00 71.19 366 LEU A CA 1
ATOM 2758 C C . LEU A 1 366 ? 41.394 7.613 -5.912 1.00 71.19 366 LEU A C 1
ATOM 2760 O O . LEU A 1 366 ? 41.005 6.685 -6.626 1.00 71.19 366 LEU A O 1
ATOM 2764 N N . GLU A 1 367 ? 41.624 7.449 -4.612 1.00 79.56 367 GLU A N 1
ATOM 2765 C CA . GLU A 1 367 ? 41.238 6.269 -3.848 1.00 79.56 367 GLU A CA 1
ATOM 2766 C C . GLU A 1 367 ? 39.828 6.430 -3.258 1.00 79.56 367 GLU A C 1
ATOM 2768 O O . GLU A 1 367 ? 39.510 7.445 -2.643 1.00 79.56 367 GLU A O 1
ATOM 2773 N N . GLY A 1 368 ? 38.983 5.410 -3.412 1.00 64.69 368 GLY A N 1
ATOM 2774 C CA . GLY A 1 368 ? 37.680 5.318 -2.748 1.00 64.69 368 GLY A CA 1
ATOM 2775 C C . GLY A 1 368 ? 36.614 6.345 -3.164 1.00 64.69 368 GLY A C 1
ATOM 2776 O O . GLY A 1 368 ? 35.778 6.701 -2.338 1.00 64.69 368 GLY A O 1
ATOM 2777 N N . PHE A 1 369 ? 36.612 6.835 -4.406 1.00 63.12 369 PHE A N 1
ATOM 2778 C CA . PHE A 1 369 ? 35.636 7.842 -4.861 1.00 63.12 369 PHE A CA 1
ATOM 2779 C C . PHE A 1 369 ? 34.264 7.230 -5.222 1.00 63.12 369 PHE A C 1
ATOM 2781 O O . PHE A 1 369 ? 34.178 6.073 -5.646 1.00 63.12 369 PHE A O 1
ATOM 2788 N N . GLN A 1 370 ? 33.201 8.032 -5.055 1.00 57.41 370 GLN A N 1
ATOM 2789 C CA . GLN A 1 370 ? 31.770 7.687 -5.211 1.00 57.41 370 GLN A CA 1
ATOM 2790 C C . GLN A 1 370 ? 31.049 8.731 -6.091 1.00 57.41 370 GLN A C 1
ATOM 2792 O O . GLN A 1 370 ? 31.573 9.837 -6.239 1.00 57.41 370 GLN A O 1
ATOM 2797 N N . ASN A 1 371 ? 29.881 8.424 -6.678 1.00 49.72 371 ASN A N 1
ATOM 2798 C CA . ASN A 1 371 ? 29.079 9.392 -7.465 1.00 49.72 371 ASN A CA 1
ATOM 2799 C C . ASN A 1 371 ? 28.722 10.646 -6.620 1.00 49.72 371 ASN A C 1
ATOM 2801 O O . ASN A 1 371 ? 28.423 10.475 -5.438 1.00 49.72 371 ASN A O 1
ATOM 2805 N N . PRO A 1 372 ? 28.719 11.899 -7.145 1.00 45.06 372 PRO A N 1
ATOM 2806 C CA . PRO A 1 372 ? 28.977 12.347 -8.520 1.00 45.06 372 PRO A CA 1
ATOM 2807 C C . PRO A 1 372 ? 30.446 12.329 -8.982 1.00 45.06 372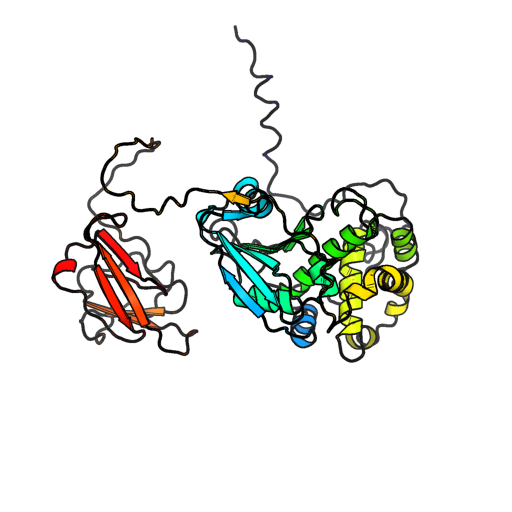 PRO A C 1
ATOM 2809 O O . PRO A 1 372 ? 30.741 12.737 -10.106 1.00 45.06 372 PRO A O 1
ATOM 2812 N N . GLY A 1 373 ? 31.380 11.828 -8.176 1.00 55.03 373 GLY A N 1
ATOM 2813 C CA . GLY A 1 373 ? 32.781 11.674 -8.561 1.00 55.03 373 GLY A CA 1
ATOM 2814 C C . GLY A 1 373 ? 33.621 12.949 -8.477 1.00 55.03 373 GLY A C 1
ATOM 2815 O O . GLY A 1 373 ? 33.160 14.018 -8.079 1.00 55.03 373 GLY A O 1
ATOM 2816 N N . ASN A 1 374 ? 34.890 12.824 -8.875 1.00 51.22 374 ASN A N 1
ATOM 2817 C CA . ASN A 1 374 ? 35.849 13.925 -8.990 1.00 51.22 374 ASN A CA 1
ATOM 2818 C C . ASN A 1 374 ? 35.946 14.362 -10.463 1.00 51.22 374 ASN A C 1
ATOM 2820 O O . ASN A 1 374 ? 36.303 13.566 -11.328 1.00 51.22 374 ASN A O 1
ATOM 2824 N N . SER A 1 375 ? 35.627 15.624 -10.758 1.00 52.06 375 SER A N 1
ATOM 2825 C CA . SER A 1 375 ? 35.600 16.175 -12.124 1.00 52.06 375 SER A CA 1
ATOM 2826 C C . SER A 1 375 ? 36.983 16.488 -12.710 1.00 52.06 375 SER A C 1
ATOM 2828 O O . SER A 1 375 ? 37.084 16.831 -13.886 1.00 52.06 375 SER A O 1
ATOM 2830 N N . ASN A 1 376 ? 38.052 16.343 -11.921 1.00 56.28 376 ASN A N 1
ATOM 2831 C CA . ASN A 1 376 ? 39.424 16.654 -12.315 1.00 56.28 376 ASN A CA 1
ATOM 2832 C C . ASN A 1 376 ? 40.307 15.398 -12.309 1.00 56.28 376 ASN A C 1
ATOM 2834 O O . ASN A 1 376 ? 41.206 15.258 -11.479 1.00 56.28 376 ASN A O 1
ATOM 2838 N N . LEU A 1 377 ? 40.069 14.478 -13.248 1.00 57.25 377 LEU A N 1
ATOM 2839 C CA . LEU A 1 377 ? 40.943 13.317 -13.436 1.00 57.25 377 LEU A CA 1
ATOM 2840 C C . LEU A 1 377 ? 42.151 13.677 -14.326 1.00 57.25 377 LEU A C 1
ATOM 2842 O O . LEU A 1 377 ? 41.960 14.153 -15.450 1.00 57.25 377 LEU A O 1
ATOM 2846 N N . PRO A 1 378 ? 43.400 13.431 -13.887 1.00 60.38 378 PRO A N 1
ATOM 2847 C CA . PRO A 1 378 ? 44.579 13.608 -14.723 1.00 60.38 378 PRO A CA 1
ATOM 2848 C C . PRO A 1 378 ? 44.645 12.482 -15.766 1.00 60.38 378 PRO A C 1
ATOM 2850 O O . PRO A 1 378 ? 45.155 11.394 -15.511 1.00 60.38 378 PRO A O 1
ATOM 2853 N N . ALA A 1 379 ? 44.126 12.757 -16.963 1.00 55.19 379 ALA A N 1
ATOM 2854 C CA . ALA A 1 379 ? 43.925 11.786 -18.043 1.00 55.19 379 ALA A CA 1
ATOM 2855 C C . ALA A 1 379 ? 45.202 11.152 -18.644 1.00 55.19 379 ALA A C 1
ATOM 2857 O O . ALA A 1 379 ? 45.099 10.391 -19.596 1.00 55.19 379 ALA A O 1
ATOM 2858 N N . SER A 1 380 ? 46.410 11.478 -18.169 1.00 61.12 380 SER A N 1
ATOM 2859 C CA . SER A 1 380 ? 47.659 10.981 -18.772 1.00 61.12 380 SER A CA 1
ATOM 2860 C C . SER A 1 380 ? 48.230 9.719 -18.122 1.00 61.12 380 SER A C 1
ATOM 2862 O O . SER A 1 380 ? 49.168 9.150 -18.673 1.00 61.12 380 SER A O 1
ATOM 2864 N N . ASN A 1 381 ? 47.721 9.301 -16.957 1.00 69.12 381 ASN A N 1
ATOM 2865 C CA . ASN A 1 381 ? 48.410 8.334 -16.093 1.00 69.12 381 ASN A CA 1
ATOM 2866 C C . ASN A 1 381 ? 47.489 7.225 -15.556 1.00 69.12 381 ASN A C 1
ATOM 2868 O O . ASN A 1 381 ? 47.725 6.759 -14.446 1.00 69.12 381 ASN A O 1
ATOM 2872 N N . ILE A 1 382 ? 46.439 6.830 -16.280 1.00 69.19 382 ILE A N 1
ATOM 2873 C CA . ILE A 1 382 ? 45.508 5.774 -15.851 1.00 69.19 382 ILE A CA 1
ATOM 2874 C C . ILE A 1 382 ? 45.696 4.549 -16.748 1.00 69.19 382 ILE A C 1
ATOM 2876 O O . ILE A 1 382 ? 45.670 4.671 -17.966 1.00 69.19 382 ILE A O 1
ATOM 2880 N N . ASP A 1 383 ? 45.884 3.371 -16.155 1.00 73.38 383 ASP A N 1
ATOM 2881 C CA . ASP A 1 383 ? 46.102 2.122 -16.910 1.00 73.38 383 ASP A CA 1
ATOM 2882 C C . ASP A 1 383 ? 45.183 0.985 -16.421 1.00 73.38 383 ASP A C 1
ATOM 2884 O O . ASP A 1 383 ? 44.856 0.072 -17.180 1.00 73.38 383 ASP A O 1
ATOM 2888 N N . SER A 1 384 ? 44.688 1.058 -15.177 1.00 69.94 384 SER A N 1
ATOM 2889 C CA . SER A 1 384 ? 43.649 0.154 -14.668 1.00 69.94 384 SER A CA 1
ATOM 2890 C C . SER A 1 384 ? 42.812 0.758 -13.530 1.00 69.94 384 SER A C 1
ATOM 2892 O O . SER A 1 384 ? 43.067 1.870 -13.058 1.00 69.94 384 SER A O 1
ATOM 2894 N N . TYR A 1 385 ? 41.780 0.028 -13.097 1.00 70.06 385 TYR A N 1
ATOM 2895 C CA . TYR A 1 385 ? 40.848 0.431 -12.044 1.00 70.06 385 TYR A CA 1
ATOM 2896 C C . TYR A 1 385 ? 40.346 -0.784 -11.252 1.00 70.06 385 TYR A C 1
ATOM 2898 O O . TYR A 1 385 ? 40.264 -1.892 -11.784 1.00 70.06 385 TYR A O 1
ATOM 2906 N N . LEU A 1 386 ? 39.967 -0.559 -9.989 1.00 70.94 386 LEU A N 1
ATOM 2907 C CA . LEU A 1 386 ? 39.301 -1.551 -9.142 1.00 70.94 386 LEU A CA 1
ATOM 2908 C C . LEU A 1 386 ? 38.108 -0.907 -8.436 1.00 70.94 386 LEU A C 1
ATOM 2910 O O . LEU A 1 386 ? 38.252 0.123 -7.781 1.00 70.94 386 LEU A O 1
ATOM 2914 N N . CYS A 1 387 ? 36.942 -1.536 -8.545 1.00 61.91 387 CYS A N 1
ATOM 2915 C CA . CYS A 1 387 ? 35.719 -1.093 -7.887 1.00 61.91 387 CYS A CA 1
ATOM 2916 C C . CYS A 1 387 ? 35.240 -2.147 -6.898 1.00 61.91 387 CYS A C 1
ATOM 2918 O O . CYS A 1 387 ? 35.240 -3.342 -7.193 1.00 61.91 387 CYS A O 1
ATOM 2920 N N . ILE A 1 388 ? 34.827 -1.674 -5.729 1.00 60.84 388 ILE A N 1
ATOM 2921 C CA . ILE A 1 388 ? 34.435 -2.486 -4.588 1.00 60.84 388 ILE A CA 1
ATOM 2922 C C . ILE A 1 388 ? 32.987 -2.111 -4.270 1.00 60.84 388 ILE A C 1
ATOM 2924 O O . ILE A 1 388 ? 32.716 -0.971 -3.890 1.00 60.84 388 ILE A O 1
ATOM 2928 N N . ASN A 1 389 ? 32.055 -3.052 -4.425 1.00 55.84 389 ASN A N 1
ATOM 2929 C CA . ASN A 1 389 ? 30.690 -2.888 -3.928 1.00 55.84 389 ASN A CA 1
ATOM 2930 C C . ASN A 1 389 ? 30.564 -3.652 -2.596 1.00 55.84 389 ASN A C 1
ATOM 2932 O O . ASN A 1 389 ? 30.625 -4.882 -2.611 1.00 55.84 389 ASN A O 1
ATOM 2936 N N . PRO A 1 390 ? 30.407 -2.967 -1.448 1.00 49.75 390 PRO A N 1
ATOM 2937 C CA . PRO A 1 390 ? 30.320 -3.625 -0.147 1.00 49.75 390 PRO A CA 1
ATOM 2938 C C . PRO A 1 390 ? 28.987 -4.363 0.082 1.00 49.75 390 PRO A C 1
ATOM 2940 O O . PRO A 1 390 ? 28.905 -5.169 1.004 1.00 49.75 390 PRO A O 1
ATOM 2943 N N . VAL A 1 391 ? 27.959 -4.117 -0.741 1.00 48.72 391 VAL A N 1
ATOM 2944 C CA . VAL A 1 391 ? 26.600 -4.667 -0.581 1.00 48.72 391 VAL A CA 1
ATOM 2945 C C . VAL A 1 391 ? 26.420 -6.004 -1.321 1.00 48.72 391 VAL A C 1
ATOM 2947 O O . VAL A 1 391 ? 25.548 -6.798 -0.976 1.00 48.72 391 VAL A O 1
ATOM 2950 N N . LEU A 1 392 ? 27.281 -6.322 -2.295 1.00 46.59 392 LEU A N 1
ATOM 2951 C CA . LEU A 1 392 ? 27.225 -7.579 -3.047 1.00 46.59 392 LEU A CA 1
ATOM 2952 C C . LEU A 1 392 ? 28.270 -8.574 -2.524 1.00 46.59 392 LEU A C 1
ATOM 2954 O O . LEU A 1 392 ? 29.415 -8.599 -2.964 1.00 46.59 392 LEU A O 1
ATOM 2958 N N . SER A 1 393 ? 27.858 -9.449 -1.606 1.00 41.97 393 SER A N 1
ATOM 2959 C CA . SER A 1 393 ? 28.689 -10.538 -1.066 1.00 41.97 393 SER A CA 1
ATOM 2960 C C . SER A 1 393 ? 28.888 -11.725 -2.025 1.00 41.97 393 SER A C 1
ATOM 2962 O O . SER A 1 393 ? 29.424 -12.757 -1.624 1.00 41.97 393 SER A O 1
ATOM 2964 N N . SER A 1 394 ? 28.507 -11.601 -3.302 1.00 47.75 394 SER A N 1
ATOM 2965 C CA . SER A 1 394 ? 28.815 -12.611 -4.319 1.00 47.75 394 SER A CA 1
ATOM 2966 C C . SER A 1 394 ? 29.358 -11.982 -5.598 1.00 47.75 394 SER A C 1
ATOM 2968 O O . SER A 1 394 ? 28.880 -10.951 -6.068 1.00 47.75 394 SER A O 1
ATOM 2970 N N . VAL A 1 395 ? 30.404 -12.616 -6.123 1.00 51.50 395 VAL A N 1
ATOM 2971 C CA . VAL A 1 395 ? 31.106 -12.267 -7.359 1.00 51.50 395 VAL A CA 1
ATOM 2972 C C . VAL A 1 395 ? 30.112 -12.322 -8.530 1.00 51.50 395 VAL A C 1
ATOM 2974 O O . VAL A 1 395 ? 29.616 -13.395 -8.860 1.00 51.50 395 VAL A O 1
ATOM 2977 N N . GLY A 1 396 ? 29.794 -11.181 -9.145 1.00 62.81 396 GLY A N 1
ATOM 2978 C CA . GLY A 1 396 ? 29.010 -11.093 -10.384 1.00 62.81 396 GLY A CA 1
ATOM 2979 C C . GLY A 1 396 ? 29.893 -11.083 -11.638 1.00 62.81 396 GLY A C 1
ATOM 2980 O O . GLY A 1 396 ? 31.050 -10.670 -11.563 1.00 62.81 396 GLY A O 1
ATOM 2981 N N . SER A 1 397 ? 29.345 -11.514 -12.777 1.00 67.19 397 SER A N 1
ATOM 2982 C CA . SER A 1 397 ? 29.955 -11.421 -14.111 1.00 67.19 397 SER A CA 1
ATOM 2983 C C . SER A 1 397 ? 28.952 -10.873 -15.132 1.00 67.19 397 SER A C 1
ATOM 2985 O O . SER A 1 397 ? 27.739 -10.976 -14.932 1.00 67.19 397 SER A O 1
ATOM 2987 N N . GLY A 1 398 ? 29.423 -10.260 -16.218 1.00 69.62 398 GLY A N 1
ATOM 2988 C CA . GLY A 1 398 ? 28.555 -9.634 -17.220 1.00 69.62 398 GLY A CA 1
ATOM 2989 C C . GLY A 1 398 ? 29.231 -9.358 -18.555 1.00 69.62 398 GLY A C 1
ATOM 2990 O O . GLY A 1 398 ? 30.333 -9.838 -18.824 1.00 69.62 398 GLY A O 1
ATOM 2991 N N . LYS A 1 399 ? 28.555 -8.601 -19.419 1.00 73.81 399 LYS A N 1
ATOM 2992 C CA . LYS A 1 399 ? 29.047 -8.147 -20.720 1.00 73.81 399 LYS A CA 1
ATOM 2993 C C . LYS A 1 399 ? 29.212 -6.638 -20.751 1.00 73.81 399 LYS A C 1
ATOM 2995 O O . LYS A 1 399 ? 28.375 -5.881 -20.287 1.00 73.81 399 LYS A O 1
ATOM 3000 N N . LEU A 1 400 ? 30.294 -6.200 -21.368 1.00 74.75 400 LEU A N 1
ATOM 3001 C CA . LEU A 1 400 ? 30.624 -4.817 -21.645 1.00 74.75 400 LEU A CA 1
ATOM 3002 C C . LEU A 1 400 ? 30.581 -4.581 -23.151 1.00 74.75 400 LEU A C 1
ATOM 3004 O O . LEU A 1 400 ? 31.363 -5.183 -23.880 1.00 74.75 400 LEU A O 1
ATOM 3008 N N . TYR A 1 401 ? 29.731 -3.677 -23.622 1.00 74.81 401 TYR A N 1
ATOM 3009 C CA . TYR A 1 401 ? 29.639 -3.332 -25.039 1.00 74.81 401 TYR A CA 1
ATOM 3010 C C . TYR A 1 401 ? 30.500 -2.114 -25.363 1.00 74.81 401 TYR A C 1
ATOM 3012 O O . TYR A 1 401 ? 30.456 -1.122 -24.643 1.00 74.81 401 TYR A O 1
ATOM 3020 N N . ILE A 1 402 ? 31.246 -2.164 -26.470 1.00 77.88 402 ILE A N 1
ATOM 3021 C CA . ILE A 1 402 ? 32.119 -1.085 -26.953 1.00 77.88 402 ILE A CA 1
ATOM 3022 C C . ILE A 1 402 ? 31.801 -0.765 -28.414 1.00 77.88 402 ILE A C 1
ATOM 3024 O O . ILE A 1 402 ? 31.856 -1.641 -29.282 1.00 77.88 402 ILE A O 1
ATOM 3028 N N . CYS A 1 403 ? 31.534 0.508 -28.699 1.00 77.06 403 CYS A N 1
ATOM 3029 C CA . CYS A 1 403 ? 31.274 1.039 -30.033 1.00 77.06 403 CYS A CA 1
ATOM 3030 C C . CYS A 1 403 ? 32.268 2.166 -30.375 1.00 77.06 403 CYS A C 1
ATOM 3032 O O . CYS A 1 403 ? 32.527 3.043 -29.544 1.00 77.06 403 CYS A O 1
ATOM 3034 N N . PRO A 1 404 ? 32.783 2.221 -31.616 1.00 75.94 404 PRO A N 1
ATOM 3035 C CA . PRO A 1 404 ? 33.734 3.256 -32.022 1.00 75.94 404 PRO A CA 1
ATOM 3036 C C . PRO A 1 404 ? 33.106 4.640 -32.281 1.00 75.94 404 PRO A C 1
ATOM 3038 O O . PRO A 1 404 ? 33.839 5.620 -32.380 1.00 75.94 404 PRO A O 1
ATOM 3041 N N . LYS A 1 405 ? 31.772 4.755 -32.401 1.00 73.56 405 LYS A N 1
ATOM 3042 C CA . LYS A 1 405 ? 31.055 6.038 -32.579 1.00 73.56 405 LYS A CA 1
ATOM 3043 C C . LYS A 1 405 ? 30.112 6.324 -31.409 1.00 73.56 405 LYS A C 1
ATOM 3045 O O . LYS A 1 405 ? 29.730 5.406 -30.689 1.00 73.56 405 LYS A O 1
ATOM 3050 N N . THR A 1 406 ? 29.764 7.599 -31.230 1.00 63.66 406 THR A N 1
ATOM 3051 C CA . THR A 1 406 ? 28.831 8.072 -30.197 1.00 63.66 406 THR A CA 1
ATOM 3052 C C . THR A 1 406 ? 27.395 7.609 -30.447 1.00 63.66 406 THR A C 1
ATOM 3054 O O . THR A 1 406 ? 27.031 7.259 -31.571 1.00 63.66 406 THR A O 1
ATOM 3057 N N . ASN A 1 407 ? 26.582 7.605 -29.387 1.00 62.84 407 ASN A N 1
ATOM 3058 C CA . ASN A 1 407 ? 25.179 7.182 -29.377 1.00 62.84 407 ASN A CA 1
ATOM 3059 C C . ASN A 1 407 ? 24.936 5.744 -29.879 1.00 62.84 407 ASN A C 1
ATOM 3061 O O . ASN A 1 407 ? 23.926 5.490 -30.531 1.00 62.84 407 ASN A O 1
ATOM 3065 N N . TRP A 1 408 ? 25.852 4.809 -29.596 1.00 67.62 408 TRP A N 1
ATOM 3066 C CA . TRP A 1 408 ? 25.728 3.383 -29.958 1.00 67.62 408 TRP A CA 1
ATOM 3067 C C . TRP A 1 408 ? 25.634 3.104 -31.474 1.00 67.62 408 TRP A C 1
ATOM 3069 O O . TRP A 1 408 ? 25.059 2.106 -31.905 1.00 67.62 408 TRP A O 1
ATOM 3079 N N . ILE A 1 409 ? 26.199 3.984 -32.310 1.00 66.75 409 ILE A N 1
ATOM 3080 C CA . ILE A 1 409 ? 26.123 3.883 -33.777 1.00 66.75 409 ILE A CA 1
ATOM 3081 C C . ILE A 1 409 ? 27.277 3.030 -34.343 1.00 66.75 409 ILE A C 1
ATOM 3083 O O . ILE A 1 409 ? 28.449 3.251 -34.041 1.00 66.75 409 ILE A O 1
ATOM 3087 N N . GLY A 1 410 ? 26.970 2.119 -35.273 1.00 74.12 410 GLY A N 1
ATOM 3088 C CA . GLY A 1 410 ? 27.954 1.285 -35.982 1.00 74.12 410 GLY A CA 1
ATOM 3089 C C . GLY A 1 410 ? 28.102 -0.123 -35.397 1.00 74.12 410 GLY A C 1
ATOM 3090 O O . GLY A 1 410 ? 27.251 -0.583 -34.646 1.00 74.12 410 GLY A O 1
ATOM 3091 N N . SER A 1 411 ? 29.162 -0.839 -35.781 1.00 80.75 411 SER A N 1
ATOM 3092 C CA . SER A 1 411 ? 29.427 -2.191 -35.272 1.00 80.75 411 SER A CA 1
ATOM 3093 C C . SER A 1 411 ? 30.044 -2.140 -33.873 1.00 80.75 411 SER A C 1
ATOM 3095 O O . SER A 1 411 ? 31.200 -1.742 -33.720 1.00 80.75 411 SER A O 1
ATOM 3097 N N . CYS A 1 412 ? 29.276 -2.565 -32.874 1.00 76.00 412 CYS A N 1
ATOM 3098 C CA . CYS A 1 412 ? 29.721 -2.708 -31.489 1.00 76.00 412 CYS A CA 1
ATOM 3099 C C . CYS A 1 412 ? 30.198 -4.142 -31.209 1.00 76.00 412 CYS A C 1
ATOM 3101 O O . CYS A 1 412 ? 29.785 -5.081 -31.892 1.00 76.00 412 CYS A O 1
ATOM 3103 N N . ARG A 1 413 ? 31.070 -4.317 -30.213 1.00 82.31 413 ARG A N 1
ATOM 3104 C CA . ARG A 1 413 ? 31.520 -5.632 -29.723 1.00 82.31 413 ARG A CA 1
ATOM 3105 C C . ARG A 1 413 ? 31.310 -5.747 -28.220 1.00 82.31 413 ARG A C 1
ATOM 3107 O O . ARG A 1 413 ? 31.450 -4.744 -27.530 1.00 82.31 413 ARG A O 1
ATOM 3114 N N . ASP A 1 414 ? 31.008 -6.946 -27.737 1.00 81.69 414 ASP A N 1
ATOM 3115 C CA . ASP A 1 414 ? 30.878 -7.260 -26.317 1.00 81.69 414 ASP A CA 1
ATOM 3116 C C . ASP A 1 414 ? 32.151 -7.914 -25.747 1.00 81.69 414 ASP A C 1
ATOM 3118 O O . ASP A 1 414 ? 32.875 -8.629 -26.443 1.00 81.69 414 ASP A O 1
ATOM 3122 N N . PHE A 1 415 ? 32.414 -7.681 -24.463 1.00 76.88 415 PHE A N 1
ATOM 3123 C CA . PHE A 1 415 ? 33.527 -8.249 -23.701 1.00 76.88 415 PHE A CA 1
ATOM 3124 C C . PHE A 1 415 ? 33.006 -8.768 -22.369 1.00 76.88 415 PHE A C 1
ATOM 3126 O O . PHE A 1 415 ? 32.236 -8.084 -21.707 1.00 76.88 415 PHE A O 1
ATOM 3133 N N . SER A 1 416 ? 33.398 -9.973 -21.965 1.00 78.38 416 SER A N 1
ATOM 3134 C CA . SER A 1 416 ? 32.981 -10.494 -20.661 1.00 78.38 416 SER A CA 1
ATOM 3135 C C . SER A 1 416 ? 33.780 -9.839 -19.532 1.00 78.38 416 SER A C 1
ATOM 3137 O O . SER A 1 416 ? 35.005 -9.758 -19.630 1.00 78.38 416 SER A O 1
ATOM 3139 N N . TRP A 1 417 ? 33.105 -9.426 -18.460 1.00 71.88 417 TRP A N 1
ATOM 3140 C CA . TRP A 1 417 ? 33.728 -8.890 -17.253 1.00 71.88 417 TRP A CA 1
ATOM 3141 C C . TRP A 1 417 ? 33.350 -9.693 -16.009 1.00 71.88 417 TRP A C 1
ATOM 3143 O O . TRP A 1 417 ? 32.254 -10.243 -15.940 1.00 71.88 417 TRP A O 1
ATOM 3153 N N . ASP A 1 418 ? 34.255 -9.738 -15.032 1.00 70.50 418 ASP A N 1
ATOM 3154 C CA . ASP A 1 418 ? 34.041 -10.367 -13.728 1.00 70.50 418 ASP A CA 1
ATOM 3155 C C . ASP A 1 418 ? 34.324 -9.335 -12.629 1.00 70.50 418 ASP A C 1
ATOM 3157 O O . ASP A 1 418 ? 35.309 -8.594 -12.687 1.00 70.50 418 ASP A O 1
ATOM 3161 N N . SER A 1 419 ? 33.453 -9.263 -11.625 1.00 63.72 419 SER A N 1
ATOM 3162 C CA . SER A 1 419 ? 33.674 -8.423 -10.444 1.00 63.72 419 SER A CA 1
ATOM 3163 C C . SER A 1 419 ? 34.972 -8.826 -9.745 1.00 63.72 419 SER A C 1
ATOM 3165 O O . SER A 1 419 ? 35.330 -10.002 -9.707 1.00 63.72 419 SER A O 1
ATOM 3167 N N . TRP A 1 420 ? 35.679 -7.838 -9.191 1.00 58.44 420 TRP A N 1
ATOM 3168 C CA . TRP A 1 420 ? 36.976 -8.022 -8.522 1.00 58.44 420 TRP A CA 1
ATOM 3169 C C . TRP A 1 420 ? 38.143 -8.418 -9.437 1.00 58.44 420 TRP A C 1
ATOM 3171 O O . TRP A 1 420 ? 39.231 -8.706 -8.938 1.00 58.44 420 TRP A O 1
ATOM 3181 N N . VAL A 1 421 ? 37.959 -8.394 -10.761 1.00 65.81 421 VAL A N 1
ATOM 3182 C CA . VAL A 1 421 ? 39.018 -8.695 -11.730 1.00 65.81 421 VAL A CA 1
ATOM 3183 C C . VAL A 1 421 ? 39.426 -7.432 -12.486 1.00 65.81 421 VAL A C 1
ATOM 3185 O O . VAL A 1 421 ? 38.622 -6.791 -13.158 1.00 65.81 421 VAL A O 1
ATOM 3188 N N . CYS A 1 422 ? 40.710 -7.092 -12.387 1.00 61.00 422 CYS A N 1
ATOM 3189 C CA . CYS A 1 422 ? 41.352 -6.021 -13.150 1.00 61.00 422 CYS A CA 1
ATOM 3190 C C . CYS A 1 422 ? 41.379 -6.433 -14.641 1.00 61.00 422 CYS A C 1
ATOM 3192 O O . CYS A 1 422 ? 41.911 -7.495 -14.972 1.00 61.00 422 CYS A O 1
ATOM 3194 N N . GLN A 1 423 ? 40.790 -5.638 -15.544 1.00 69.69 423 GLN A N 1
ATOM 3195 C CA . GLN A 1 423 ? 40.715 -5.961 -16.978 1.00 69.69 423 GLN A CA 1
ATOM 3196 C C . GLN A 1 423 ? 41.359 -4.889 -17.857 1.00 69.69 423 GLN A C 1
ATOM 3198 O O . GLN A 1 423 ? 41.223 -3.693 -17.616 1.00 69.69 423 GLN A O 1
ATOM 3203 N N . THR A 1 424 ? 42.044 -5.324 -18.917 1.00 73.19 424 THR A N 1
ATOM 3204 C CA . THR A 1 424 ? 42.718 -4.432 -19.870 1.00 73.19 424 THR A CA 1
ATOM 3205 C C . THR A 1 424 ? 41.867 -4.221 -21.120 1.00 73.19 424 THR A C 1
ATOM 3207 O O . THR A 1 424 ? 41.454 -5.181 -21.770 1.00 73.19 424 THR A O 1
ATOM 3210 N N . LEU A 1 425 ? 41.669 -2.963 -21.523 1.00 68.56 425 LEU A N 1
ATOM 3211 C CA . LEU A 1 425 ? 40.991 -2.642 -22.781 1.00 68.56 425 LEU A CA 1
ATOM 3212 C C . LEU A 1 425 ? 41.805 -3.123 -24.000 1.00 68.56 425 LEU A C 1
ATOM 3214 O O . LEU A 1 425 ? 43.021 -2.884 -24.060 1.00 68.56 425 LEU A O 1
ATOM 3218 N N . PRO A 1 426 ? 41.165 -3.735 -25.018 1.00 76.19 426 PRO A N 1
ATOM 3219 C CA . PRO A 1 426 ? 41.857 -4.125 -26.240 1.00 76.19 426 PRO A CA 1
ATOM 3220 C C . PRO A 1 426 ? 42.493 -2.915 -26.932 1.00 76.19 426 PRO A C 1
ATOM 3222 O O . PRO A 1 426 ? 41.880 -1.851 -27.051 1.00 76.19 426 PRO A O 1
ATOM 3225 N N . SER A 1 427 ? 43.710 -3.089 -27.452 1.00 73.06 427 SER A N 1
ATOM 3226 C CA . SER A 1 427 ? 44.504 -2.018 -28.076 1.00 73.06 427 SER A CA 1
ATOM 3227 C C . SER A 1 427 ? 43.775 -1.286 -29.208 1.00 73.06 427 SER A C 1
ATOM 3229 O O . SER A 1 427 ? 43.959 -0.082 -29.370 1.00 73.06 427 SER A O 1
ATOM 3231 N N . THR A 1 428 ? 42.899 -1.978 -29.944 1.00 73.56 428 THR A N 1
ATOM 3232 C CA . THR A 1 428 ? 42.070 -1.407 -31.018 1.00 73.56 428 THR A CA 1
ATOM 3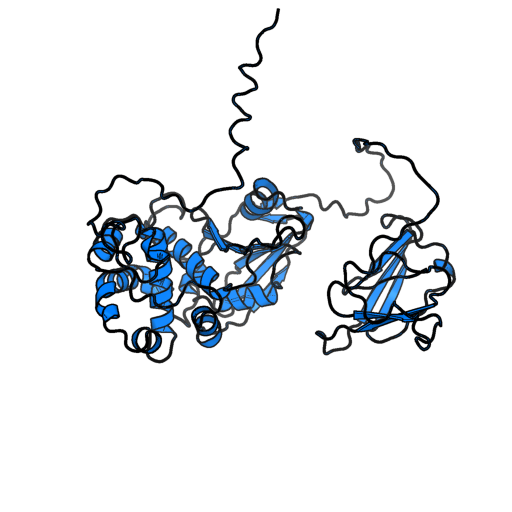233 C C . THR A 1 428 ? 41.119 -0.310 -30.527 1.00 73.56 428 THR A C 1
ATOM 3235 O O . THR A 1 428 ? 40.795 0.598 -31.288 1.00 73.56 428 THR A O 1
ATOM 3238 N N . TYR A 1 429 ? 40.698 -0.353 -29.261 1.00 67.81 429 TYR A N 1
ATOM 3239 C CA . TYR A 1 429 ? 39.730 0.588 -28.696 1.00 67.81 429 TYR A CA 1
ATOM 3240 C C . TYR A 1 429 ? 40.368 1.657 -27.806 1.00 67.81 429 TYR A C 1
ATOM 3242 O O . TYR A 1 429 ? 39.745 2.690 -27.606 1.00 67.81 429 TYR A O 1
ATOM 3250 N N . LYS A 1 430 ? 41.632 1.511 -27.377 1.00 67.00 430 LYS A N 1
ATOM 3251 C CA . LYS A 1 430 ? 42.325 2.480 -26.495 1.00 67.00 430 LYS A CA 1
ATOM 3252 C C . LYS A 1 430 ? 42.287 3.940 -26.988 1.00 67.00 430 LYS A C 1
ATOM 3254 O O . LYS A 1 430 ? 42.334 4.865 -26.189 1.00 67.00 430 LYS A O 1
ATOM 3259 N N . ASN A 1 431 ? 42.151 4.156 -28.300 1.00 66.50 431 ASN A N 1
ATOM 3260 C CA . ASN A 1 431 ? 42.132 5.489 -28.913 1.00 66.50 431 ASN A CA 1
ATOM 3261 C C . ASN A 1 431 ? 40.810 5.872 -29.606 1.00 66.50 431 ASN A C 1
ATOM 3263 O O . ASN A 1 431 ? 40.746 6.956 -30.184 1.00 66.50 431 ASN A O 1
ATOM 3267 N N . SER A 1 432 ? 39.779 5.015 -29.603 1.00 69.50 432 SER A N 1
ATOM 3268 C CA . SER A 1 432 ? 38.553 5.252 -30.391 1.00 69.50 432 SER A CA 1
ATOM 3269 C C . SER A 1 432 ? 37.289 4.630 -29.781 1.00 69.50 432 SER A C 1
ATOM 3271 O O . SER A 1 432 ? 36.674 3.736 -30.356 1.00 69.50 432 SER A O 1
ATOM 3273 N N . ILE A 1 433 ? 36.884 5.111 -28.604 1.00 73.62 433 ILE A N 1
ATOM 3274 C CA . ILE A 1 433 ? 35.608 4.736 -27.972 1.00 73.62 433 ILE A CA 1
ATOM 3275 C C . ILE A 1 433 ? 34.638 5.900 -28.134 1.00 73.62 433 ILE A C 1
ATOM 3277 O O . ILE A 1 433 ? 34.914 7.006 -27.676 1.00 73.62 433 ILE A O 1
ATOM 3281 N N . GLY A 1 434 ? 33.511 5.653 -28.796 1.00 69.06 434 GLY A N 1
ATOM 3282 C CA . GLY A 1 434 ? 32.436 6.633 -28.922 1.00 69.06 434 GLY A CA 1
ATOM 3283 C C . GLY A 1 434 ? 31.243 6.335 -28.013 1.00 69.06 434 GLY A C 1
ATOM 3284 O O . GLY A 1 434 ? 30.575 7.255 -27.551 1.00 69.06 434 GLY A O 1
ATOM 3285 N N . SER A 1 435 ? 30.953 5.068 -27.723 1.00 65.56 435 SER A N 1
ATOM 3286 C CA . SER A 1 435 ? 29.914 4.663 -26.764 1.00 65.56 435 SER A CA 1
ATOM 3287 C C . SER A 1 435 ? 30.272 3.335 -26.148 1.00 65.56 435 SER A C 1
ATOM 3289 O O . SER A 1 435 ? 30.848 2.485 -26.829 1.00 65.56 435 SER A O 1
ATOM 3291 N N . LEU A 1 436 ? 29.961 3.175 -24.868 1.00 71.81 436 LEU A N 1
ATOM 3292 C CA . LEU A 1 436 ? 30.379 2.012 -24.117 1.00 71.81 436 LEU A CA 1
ATOM 3293 C C . LEU A 1 436 ? 29.559 1.884 -22.821 1.00 71.81 436 LEU A C 1
ATOM 3295 O O . LEU A 1 436 ? 29.193 2.898 -22.231 1.00 71.81 436 LEU A O 1
ATOM 3299 N N . GLY A 1 437 ? 29.273 0.653 -22.387 1.00 69.69 437 GLY A N 1
ATOM 3300 C CA . GLY A 1 437 ? 28.533 0.383 -21.147 1.00 69.69 437 GLY A CA 1
ATOM 3301 C C . GLY A 1 437 ? 28.188 -1.103 -20.943 1.00 69.69 437 GLY A C 1
ATOM 3302 O O . GLY A 1 437 ? 28.215 -1.865 -21.917 1.00 69.69 437 GLY A O 1
ATOM 3303 N N . PRO A 1 438 ? 27.916 -1.535 -19.698 1.00 68.62 438 PRO A N 1
ATOM 3304 C CA . PRO A 1 438 ? 27.606 -2.931 -19.377 1.00 68.62 438 PRO A CA 1
ATOM 3305 C C . PRO A 1 438 ? 26.140 -3.330 -19.654 1.00 68.62 438 PRO A C 1
ATOM 3307 O O . PRO A 1 438 ? 25.277 -2.462 -19.768 1.00 68.62 438 PRO A O 1
ATOM 3310 N N . ASP A 1 439 ? 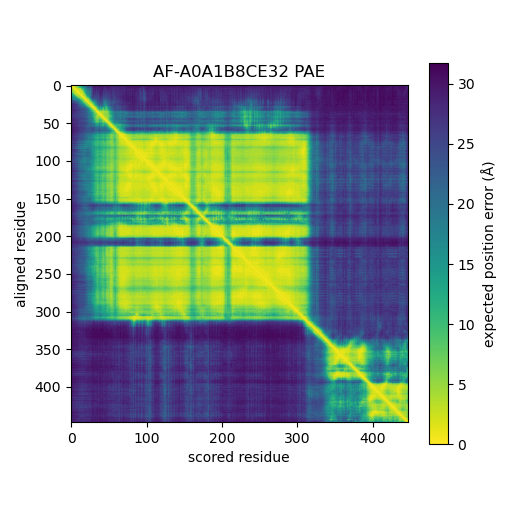25.853 -4.638 -19.754 1.00 53.97 439 ASP A N 1
ATOM 3311 C CA . ASP A 1 439 ? 24.485 -5.205 -19.759 1.00 53.97 439 ASP A CA 1
ATOM 3312 C C . ASP A 1 439 ? 23.794 -5.128 -18.392 1.00 53.97 439 ASP A C 1
ATOM 3314 O O . ASP A 1 439 ? 22.585 -4.911 -18.325 1.00 53.97 439 ASP A O 1
ATOM 3318 N N . HIS A 1 440 ? 24.554 -5.291 -17.312 1.00 48.75 440 HIS A N 1
ATOM 3319 C CA . HIS A 1 440 ? 24.098 -5.164 -15.929 1.00 48.75 440 HIS A CA 1
ATOM 3320 C C . HIS A 1 440 ? 25.254 -4.742 -15.019 1.00 48.75 440 HIS A C 1
ATOM 3322 O O . HIS A 1 440 ? 26.417 -4.997 -15.316 1.00 48.75 440 HIS A O 1
ATOM 3328 N N . GLY A 1 441 ? 24.938 -4.103 -13.890 1.00 49.47 441 GLY A N 1
ATOM 3329 C CA . GLY A 1 441 ? 25.940 -3.516 -12.994 1.00 49.47 441 GLY A CA 1
ATOM 3330 C C . GLY A 1 441 ? 26.499 -2.182 -13.503 1.00 49.47 441 GLY A C 1
ATOM 3331 O O . GLY A 1 441 ? 26.133 -1.701 -14.571 1.00 49.47 441 GLY A O 1
ATOM 3332 N N . ASN A 1 442 ? 27.382 -1.568 -12.716 1.00 45.31 442 ASN A N 1
ATOM 3333 C CA . ASN A 1 442 ? 27.977 -0.270 -13.032 1.00 45.31 442 ASN A CA 1
ATOM 3334 C C . ASN A 1 442 ? 29.451 -0.457 -13.403 1.00 45.31 442 ASN A C 1
ATOM 3336 O O . ASN A 1 442 ? 30.229 -1.001 -12.620 1.00 45.31 442 ASN A O 1
ATOM 3340 N N . CYS A 1 443 ? 29.851 0.009 -14.586 1.00 45.41 443 CYS A N 1
ATOM 3341 C CA . CYS A 1 443 ? 31.244 -0.005 -15.025 1.00 45.41 443 CYS A CA 1
ATOM 3342 C C . CYS A 1 443 ? 31.697 1.422 -15.352 1.00 45.41 443 CYS A C 1
ATOM 3344 O O . CYS A 1 443 ? 31.003 2.138 -16.071 1.00 45.41 443 CYS A O 1
ATOM 3346 N N . TRP A 1 444 ? 32.868 1.816 -14.849 1.00 46.34 444 TRP A N 1
ATOM 3347 C CA . TRP A 1 444 ? 33.482 3.115 -15.132 1.00 46.34 444 TRP A CA 1
ATOM 3348 C C . TRP A 1 444 ? 34.700 2.922 -16.023 1.00 46.34 444 TRP A C 1
ATOM 3350 O O . TRP A 1 444 ? 35.473 1.985 -15.836 1.00 46.34 444 TRP A O 1
ATOM 3360 N N . PHE A 1 445 ? 34.852 3.807 -17.004 1.00 42.12 445 PHE A N 1
ATOM 3361 C CA . PHE A 1 445 ? 35.859 3.694 -18.052 1.00 42.12 445 PHE A CA 1
ATOM 3362 C C . PHE A 1 445 ? 36.766 4.901 -18.039 1.00 42.12 445 PHE A C 1
ATOM 3364 O O . PHE A 1 445 ? 36.305 6.037 -17.941 1.00 42.12 445 PHE A O 1
ATOM 3371 N N . TYR A 1 446 ? 38.055 4.633 -18.184 1.00 40.25 446 TYR A N 1
ATOM 3372 C CA . TYR A 1 446 ? 39.095 5.645 -18.233 1.00 40.25 446 TYR A CA 1
ATOM 3373 C C . TYR A 1 446 ? 39.809 5.543 -19.579 1.00 40.25 446 TYR A C 1
ATOM 3375 O O . TYR A 1 446 ? 39.823 4.479 -20.205 1.00 40.25 446 TYR A O 1
ATOM 3383 N N . ARG A 1 447 ? 40.348 6.668 -20.042 1.00 40.50 447 ARG A N 1
ATOM 3384 C CA . ARG A 1 447 ? 41.223 6.713 -21.210 1.00 40.50 447 ARG A CA 1
ATOM 3385 C C . ARG A 1 447 ? 42.666 6.520 -20.784 1.00 40.50 447 ARG A C 1
ATOM 3387 O O . ARG A 1 447 ? 43.012 7.119 -19.742 1.00 40.50 447 ARG A O 1
#

Solvent-accessible surface area (backbone atoms only — not comparable to full-atom values): 26142 Å² total; per-residue (Å²): 137,80,86,71,77,72,79,74,57,77,80,66,78,85,79,81,85,82,88,86,81,74,97,71,86,78,89,69,95,68,91,64,68,78,45,48,52,93,81,33,91,52,23,44,83,71,24,43,35,65,47,52,62,50,72,68,86,59,94,90,46,64,42,36,54,46,52,70,69,46,37,62,77,47,59,70,49,80,44,73,59,71,84,42,55,43,46,40,68,51,44,46,48,45,31,66,71,64,64,43,64,71,86,48,48,50,42,31,38,40,31,41,77,51,25,93,68,61,40,43,35,41,36,30,80,56,26,68,55,55,71,68,55,50,50,48,48,58,38,32,50,29,30,44,30,50,28,32,39,22,36,38,38,33,34,30,69,69,90,84,78,55,97,83,66,77,45,57,63,45,48,48,51,50,62,18,31,40,37,40,26,34,77,68,53,49,55,44,45,50,49,33,30,38,27,44,16,39,33,26,52,58,40,41,99,79,54,95,53,64,50,79,58,65,32,36,39,72,35,69,71,41,46,58,23,44,68,70,21,69,22,36,62,27,69,69,15,52,66,37,55,60,42,31,47,12,45,43,45,48,51,51,35,41,34,71,45,40,84,72,18,49,50,47,72,54,71,61,48,76,50,60,71,34,38,46,41,39,52,51,55,41,47,76,76,51,36,78,25,50,38,74,93,43,54,47,52,79,91,66,35,40,70,57,75,84,53,67,42,76,50,83,62,87,81,59,87,69,76,92,81,80,94,76,92,79,90,78,90,85,81,91,81,90,82,76,100,66,91,75,66,75,60,55,40,45,96,66,46,33,27,34,36,8,52,33,69,78,62,76,46,69,40,89,95,40,66,63,42,33,52,71,36,66,72,81,69,76,70,86,53,53,50,24,51,51,63,48,52,86,85,57,93,61,84,51,70,44,41,36,37,44,14,60,30,56,90,68,43,75,82,62,48,75,42,82,46,49,59,87,56,73,70,79,79,58,77,88,44,70,85,43,72,37,27,72,52,49,79,62,80,90,77,88,85,83,90

Secondary structure (DSSP, 8-state):
----TTSSSSSSSSS---S-----------------TTT-TTB-TTS-EE----S-SSTT-HHHHHHHHHSPPPPEEEEEPPTTEEEHHHIIIIIIIS---GGGEEEEEEEETTEEEEEEEEEETT-SS-HHHHHHHHTTS-HHHHTT--EEEE----TTT-TT----EEEETTTTEEEE--SSSHHHHHHHHHHHHHHHHHS-TT-SSTTSS--GGGSHHHHHHHTTSSEESSTTGGG-HHHHHHHHHHHHHHHHHSTTHHHHHTTS-GGGGGGHHHHHHHHHHTGGGG-TT----TTTSPPPP--EEE---S-----S----------------S---------SSSEEEEESSTTS-SBPTT-SSB-TT--S---TTS--EEEEE-TT--S--EEEEEEESSSTT-S--EEEEEETT---PPPTTTTT--SEEEESSS------

Mean predicted aligned error: 17.75 Å

Nearest PDB structures (foldseek):
  6if9-assembly1_A  TM=3.757E-01  e=7.973E-01  Homo sapiens
  8eb9-assembly1_A  TM=4.568E-01  e=6.359E+00  Fusarium oxysporum f. sp. lycopersici
  8btr-assembly1_LT  TM=1.891E-01  e=8.988E+00  Giardia lamblia ATCC 50803

Sequence (447 aa):
MTLSKALVLALAAQVSSVWGHLLRVRDTGDPYPICSPATNANCIDGGRYLMPELNYSLEGDAGDTAYVEFLPNHTFTISQWSAGRMPEPCYRWGVTADHWVVTDFVMYNVTFSDCSTPFVVCWNKYAPKSISEIATYIGRIPAGMRQSTSMYLIYGDKQSDNPSYTGYIATLAADAIIVGRSEAYFTTALVHETGHAVDSNLASPNAPHPGTGTSFSSTSTWKNAADKDGYAVSAYGAGSYVEDFAETGRAVLLDNTYPGGLRAWSGNNPNLTQITHQLAAFQAVAGRFYVTGSTCDSSHKFPFPTSIVTYANSVTPSPVGSTTRVLFYSADQRLSSTHLLGSLGPDDGACTVYSDAACSKPISGLEGFQNPGNSNLPASNIDSYLCINPVLSSVGSGKLYICPKTNWIGSCRDFSWDSWVCQTLPSTYKNSIGSLGPDHGNCWFYR

Foldseek 3Di:
DDPDPPPVVPPPPPPPDDDDDDDDDDDPPDDAADDDCVNDVQADDRHFGCPPQLVQDDPPDCLLVLLLPFFDFWDKDKDWDDPQKDFPVLCCVVCVVVPHDSNQWIWIFIATPQERGTAIETEGVQFLDDPVVVSRLLRRQFQLLSLLAQHEYTHEDPPPDDPPDQWAWAAPQLQNYIYTHHPPSRSSRVLLSSQSSLQQLLQDPPDPARRPGDGVLRDPLLVVLQSQFNHANHPQLSSGSSSSRSSLLSQLLQQQGPVVGSCVSSVNPVSVVRNVSNNVSCCVRPVVSSHGPHGHDPVSRHHHRPDMGGGDPPPDPPPPDDDDDDDDDDDDDDDDDDDFDQFDAAQAFFKFFAQDLVNPHTDPPRGGAHPSHDRDDPQPRTFWMATDGPVDPDKDKWKKKFDQAAPNDDDIDIDIDIHPDIDGDPPVPPVGTHDMAIPDDGDTDGD

pLDDT: mean 70.25, std 21.92, range [21.16, 98.38]

Radius of gyration: 27.65 Å; Cα contacts (8 Å, |Δi|>4): 776; chains: 1; bounding box: 74×67×74 Å